Protein AF-0000000087752780 (afdb_homodimer)

pLDDT: mean 86.28, std 21.33, range [21.23, 98.94]

Structure (mmCIF, N/CA/C/O backbone):
data_AF-0000000087752780-model_v1
#
loop_
_entity.id
_entity.type
_entity.pdbx_description
1 polymer 'Pyridoxamine 5-phosphate oxidase, FMN-binding'
#
loop_
_atom_site.group_PDB
_atom_site.id
_atom_site.type_symbol
_atom_site.label_atom_id
_atom_site.label_alt_id
_atom_site.label_comp_id
_atom_site.label_asym_id
_atom_site.label_entity_id
_atom_site.label_seq_id
_atom_site.pdbx_PDB_ins_code
_atom_site.Cartn_x
_atom_site.Cartn_y
_atom_site.Cartn_z
_atom_site.occupancy
_atom_site.B_iso_or_equiv
_atom_site.auth_seq_id
_atom_site.auth_comp_id
_atom_site.auth_asym_id
_atom_site.auth_atom_id
_atom_site.pdbx_PDB_model_num
ATOM 1 N N . MET A 1 1 ? 4.273 61.031 -24.406 1 27.78 1 MET A N 1
ATOM 2 C CA . MET A 1 1 ? 3.961 60.5 -23.094 1 27.78 1 MET A CA 1
ATOM 3 C C . MET A 1 1 ? 3.252 59.156 -23.219 1 27.78 1 MET A C 1
ATOM 5 O O . MET A 1 1 ? 2.021 59.094 -23.25 1 27.78 1 MET A O 1
ATOM 9 N N . ARG A 1 2 ? 3.705 58.188 -24.047 1 32.62 2 ARG A N 1
ATOM 10 C CA . ARG A 1 2 ? 3.035 57 -24.531 1 32.62 2 ARG A CA 1
ATOM 11 C C . ARG A 1 2 ? 2.863 55.969 -23.406 1 32.62 2 ARG A C 1
ATOM 13 O O . ARG A 1 2 ? 3.848 55.531 -22.812 1 32.62 2 ARG A O 1
ATOM 20 N N . HIS A 1 3 ? 1.721 56.094 -22.656 1 29.19 3 HIS A N 1
ATOM 21 C CA . HIS A 1 3 ? 1.323 55.25 -21.531 1 29.19 3 HIS A CA 1
ATOM 22 C C . HIS A 1 3 ? 1.236 53.781 -21.938 1 29.19 3 HIS A C 1
ATOM 24 O O . HIS A 1 3 ? 0.486 53.438 -22.859 1 29.19 3 HIS A O 1
ATOM 30 N N . ARG A 1 4 ? 2.328 52.969 -21.922 1 30.45 4 ARG A N 1
ATOM 31 C CA . ARG A 1 4 ? 2.391 51.531 -22.156 1 30.45 4 ARG A CA 1
ATOM 32 C C . ARG A 1 4 ? 1.417 50.781 -21.25 1 30.45 4 ARG A C 1
ATOM 34 O O . ARG A 1 4 ? 1.438 50.969 -20.031 1 30.45 4 ARG A O 1
ATOM 41 N N . TYR A 1 5 ? 0.189 50.469 -21.766 1 27.52 5 TYR A N 1
ATOM 42 C CA . TYR A 1 5 ? -0.86 49.625 -21.188 1 27.52 5 TYR A CA 1
ATOM 43 C C . TYR A 1 5 ? -0.312 48.281 -20.766 1 27.52 5 TYR A C 1
ATOM 45 O O . TYR A 1 5 ? 0.236 47.531 -21.594 1 27.52 5 TYR A O 1
ATOM 53 N N . LEU A 1 6 ? 0.326 48.25 -19.609 1 27.25 6 LEU A N 1
ATOM 54 C CA . LEU A 1 6 ? 0.759 47 -19 1 27.25 6 LEU A CA 1
ATOM 55 C C . LEU A 1 6 ? -0.377 46 -18.969 1 27.25 6 LEU A C 1
ATOM 57 O O . LEU A 1 6 ? -1.416 46.219 -18.344 1 27.25 6 LEU A O 1
ATOM 61 N N . THR A 1 7 ? -0.606 45.312 -20.047 1 28.75 7 THR A N 1
ATOM 62 C CA . THR A 1 7 ? -1.57 44.219 -20.141 1 28.75 7 THR A CA 1
ATOM 63 C C . THR A 1 7 ? -1.356 43.219 -19.031 1 28.75 7 THR A C 1
ATOM 65 O O . THR A 1 7 ? -0.245 42.719 -18.828 1 28.75 7 THR A O 1
ATOM 68 N N . SER A 1 8 ? -1.941 43.469 -17.875 1 26.92 8 SER A N 1
ATOM 69 C CA . SER A 1 8 ? -2.031 42.594 -16.734 1 26.92 8 SER A CA 1
ATOM 70 C C . SER A 1 8 ? -2.395 41.156 -17.156 1 26.92 8 SER A C 1
ATOM 72 O O . SER A 1 8 ? -3.414 40.938 -17.812 1 26.92 8 SER A O 1
ATOM 74 N N . LEU A 1 9 ? -1.49 40.375 -17.625 1 28.59 9 LEU A N 1
ATOM 75 C CA . LEU A 1 9 ? -1.654 38.969 -17.859 1 28.59 9 LEU A CA 1
ATOM 76 C C . LEU A 1 9 ? -2.338 38.281 -16.672 1 28.59 9 LEU A C 1
ATOM 78 O O . LEU A 1 9 ? -1.77 38.219 -15.586 1 28.59 9 LEU A O 1
ATOM 82 N N . VAL A 1 10 ? -3.627 38.406 -16.547 1 27.12 10 VAL A N 1
ATOM 83 C CA . VAL A 1 10 ? -4.48 37.688 -15.609 1 27.12 10 VAL A CA 1
ATOM 84 C C . VAL A 1 10 ? -4.113 36.219 -15.594 1 27.12 10 VAL A C 1
ATOM 86 O O . VAL A 1 10 ? -4.078 35.562 -16.641 1 27.12 10 VAL A O 1
ATOM 89 N N . HIS A 1 11 ? -3.213 35.812 -14.781 1 24.88 11 HIS A N 1
ATOM 90 C CA . HIS A 1 11 ? -2.889 34.406 -14.484 1 24.88 11 HIS A CA 1
ATOM 91 C C . HIS A 1 11 ? -4.152 33.562 -14.289 1 24.88 11 HIS A C 1
ATOM 93 O O . HIS A 1 11 ? -5.031 33.938 -13.508 1 24.88 11 HIS A O 1
ATOM 99 N N . LYS A 1 12 ? -4.621 33.031 -15.336 1 27.05 12 LYS A N 1
ATOM 100 C CA . LYS A 1 12 ? -5.734 32.062 -15.336 1 27.05 12 LYS A CA 1
ATOM 101 C C . LYS A 1 12 ? -5.613 31.094 -14.18 1 27.05 12 LYS A C 1
ATOM 103 O O . LYS A 1 12 ? -4.648 30.328 -14.102 1 27.05 12 LYS A O 1
ATOM 108 N N . ARG A 1 13 ? -6.168 31.375 -13.086 1 27.94 13 ARG A N 1
ATOM 109 C CA . ARG A 1 13 ? -6.395 30.5 -11.938 1 27.94 13 ARG A CA 1
ATOM 110 C C . ARG A 1 13 ? -6.844 29.109 -12.391 1 27.94 13 ARG A C 1
ATOM 112 O O . ARG A 1 13 ? -7.742 28.984 -13.227 1 27.94 13 ARG A O 1
ATOM 119 N N . TRP A 1 14 ? -6.066 28.156 -12.383 1 25.67 14 TRP A N 1
ATOM 120 C CA . TRP A 1 14 ? -6.387 26.75 -12.594 1 25.67 14 TRP A CA 1
ATOM 121 C C . TRP A 1 14 ? -7.734 26.406 -11.961 1 25.67 14 TRP A C 1
ATOM 123 O O . TRP A 1 14 ? -7.867 26.391 -10.742 1 25.67 14 TRP A O 1
ATOM 133 N N . ILE A 1 15 ? -8.789 26.953 -12.422 1 28.22 15 ILE A N 1
ATOM 134 C CA . ILE A 1 15 ? -10.102 26.531 -11.945 1 28.22 15 ILE A CA 1
ATOM 135 C C . ILE A 1 15 ? -10.242 25.016 -12.078 1 28.22 15 ILE A C 1
ATOM 137 O O . ILE A 1 15 ? -10.039 24.453 -13.156 1 28.22 15 ILE A O 1
ATOM 141 N N . HIS A 1 16 ? -9.914 24.297 -11.062 1 29.86 16 HIS A N 1
ATOM 142 C CA . HIS A 1 16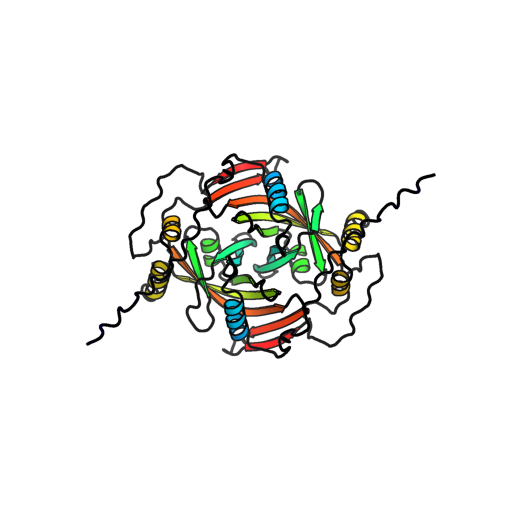 ? -10.344 22.906 -11.094 1 29.86 16 HIS A CA 1
ATOM 143 C C . HIS A 1 16 ? -11.688 22.75 -11.789 1 29.86 16 HIS A C 1
ATOM 145 O O . HIS A 1 16 ? -12.633 23.5 -11.492 1 29.86 16 HIS A O 1
ATOM 151 N N . PRO A 1 17 ? -11.703 22.469 -13 1 34.41 17 PRO A N 1
ATOM 152 C CA . PRO A 1 17 ? -13.039 22.344 -13.586 1 34.41 17 PRO A CA 1
ATOM 153 C C . PRO A 1 17 ? -14.055 21.719 -12.633 1 34.41 17 PRO A C 1
ATOM 155 O O . PRO A 1 17 ? -13.727 20.766 -11.922 1 34.41 17 PRO A O 1
ATOM 158 N N . MET A 1 18 ? -14.914 22.469 -12.062 1 32.22 18 MET A N 1
ATOM 159 C CA . MET A 1 18 ? -16.078 21.859 -11.422 1 32.22 18 MET A CA 1
ATOM 160 C C . MET A 1 18 ? -16.656 20.734 -12.281 1 32.22 18 MET A C 1
ATOM 162 O O . MET A 1 18 ? -16.812 20.906 -13.492 1 32.22 18 MET A O 1
ATOM 166 N N . PRO A 1 19 ? -16.516 19.422 -11.953 1 34.09 19 PRO A N 1
ATOM 167 C CA . PRO A 1 19 ? -17.188 18.484 -12.859 1 34.09 19 PRO A CA 1
ATOM 168 C C . PRO A 1 19 ? -18.516 19.031 -13.375 1 34.09 19 PRO A C 1
ATOM 170 O O . PRO A 1 19 ? -19.141 19.875 -12.719 1 34.09 19 PRO A O 1
ATOM 173 N N . SER A 1 20 ? -18.703 19.203 -14.555 1 35.28 20 SER A N 1
ATOM 174 C CA . SER A 1 20 ? -20.031 19.359 -15.141 1 35.28 20 SER A CA 1
ATOM 175 C C . SER A 1 20 ? -21.047 18.5 -14.406 1 35.28 20 SER A C 1
ATOM 177 O O . SER A 1 20 ? -20.703 17.484 -13.812 1 35.28 20 SER A O 1
ATOM 179 N N . SER A 1 21 ? -22.281 18.906 -14.023 1 36.75 21 SER A N 1
ATOM 180 C CA . SER A 1 21 ? -23.438 18.469 -13.25 1 36.75 21 SER A CA 1
ATOM 181 C C . SER A 1 21 ? -23.844 17.047 -13.609 1 36.75 21 SER A C 1
ATOM 183 O O . SER A 1 21 ? -24.844 16.531 -13.102 1 36.75 21 SER A O 1
ATOM 185 N N . SER A 1 22 ? -23.625 16.562 -14.828 1 37.94 22 SER A N 1
ATOM 186 C CA . SER A 1 22 ? -24.188 15.219 -14.883 1 37.94 22 SER A CA 1
ATOM 187 C C . SER A 1 22 ? -23.516 14.297 -13.867 1 37.94 22 SER A C 1
ATOM 189 O O . SER A 1 22 ? -22.562 13.586 -14.203 1 37.94 22 SER A O 1
ATOM 191 N N . SER A 1 23 ? -23.094 14.719 -12.68 1 40.94 23 SER A N 1
ATOM 192 C CA . SER A 1 23 ? -22.484 13.984 -11.578 1 40.94 23 SER A CA 1
ATOM 193 C C . SER A 1 23 ? -23.156 12.625 -11.383 1 40.94 23 SER A C 1
ATOM 195 O O . SER A 1 23 ? -24.344 12.555 -11.07 1 40.94 23 SER A O 1
ATOM 197 N N . THR A 1 24 ? -22.922 11.656 -12.227 1 45.41 24 THR A N 1
ATOM 198 C CA . THR A 1 24 ? -23.438 10.336 -11.867 1 45.41 24 THR A CA 1
ATOM 199 C C . THR A 1 24 ? -23.453 10.156 -10.352 1 45.41 24 THR A C 1
ATOM 201 O O . THR A 1 24 ? -22.406 10.234 -9.703 1 45.41 24 THR A O 1
ATOM 204 N N . TYR A 1 25 ? -24.422 10.734 -9.711 1 48.12 25 TYR A N 1
ATOM 205 C CA . TYR A 1 25 ? -24.734 10.57 -8.297 1 48.12 25 TYR A CA 1
ATOM 206 C C . TYR A 1 25 ? -24.484 9.133 -7.848 1 48.12 25 TYR A C 1
ATOM 208 O O . TYR A 1 25 ? -25.125 8.195 -8.328 1 48.12 25 TYR A O 1
ATOM 216 N N . VAL A 1 26 ? -23.219 8.852 -7.539 1 58.5 26 VAL A N 1
ATOM 217 C CA . VAL A 1 26 ? -23.016 7.547 -6.93 1 58.5 26 VAL A CA 1
ATOM 218 C C . VAL A 1 26 ? -23.859 7.418 -5.668 1 58.5 26 VAL A C 1
ATOM 220 O O . VAL A 1 26 ? -23.828 8.289 -4.797 1 58.5 26 VAL A O 1
ATOM 223 N N . SER A 1 27 ? -24.875 6.621 -5.723 1 67.25 27 SER A N 1
ATOM 224 C CA . SER A 1 27 ? -25.828 6.344 -4.66 1 67.25 27 SER A CA 1
ATOM 225 C C . SER A 1 27 ? -25.125 6.094 -3.33 1 67.25 27 SER A C 1
ATOM 227 O O . SER A 1 27 ? -24.016 5.566 -3.303 1 67.25 27 SER A O 1
ATOM 229 N N . ASP A 1 28 ? -25.609 6.73 -2.211 1 76.94 28 ASP A N 1
ATOM 230 C CA . ASP A 1 28 ? -25.141 6.484 -0.854 1 76.94 28 ASP A CA 1
ATOM 231 C C . ASP A 1 28 ? -25.734 5.203 -0.284 1 76.94 28 ASP A C 1
ATOM 233 O O . ASP A 1 28 ? -25.578 4.914 0.904 1 76.94 28 ASP A O 1
ATOM 237 N N . ALA A 1 29 ? -26.344 4.484 -1.202 1 88.5 29 ALA A N 1
ATOM 238 C CA . ALA A 1 29 ? -26.875 3.199 -0.753 1 88.5 29 ALA A CA 1
ATOM 239 C C . ALA A 1 29 ? -25.75 2.232 -0.407 1 88.5 29 ALA A C 1
ATOM 241 O O . ALA A 1 29 ? -24.719 2.197 -1.09 1 88.5 29 ALA A O 1
ATOM 242 N N . LEU A 1 30 ? -26.031 1.53 0.681 1 95.5 30 LEU A N 1
ATOM 243 C CA . LEU A 1 30 ? -25.062 0.5 1.028 1 95.5 30 LEU A CA 1
ATOM 244 C C . LEU A 1 30 ? -25.125 -0.668 0.052 1 95.5 30 LEU A C 1
ATOM 246 O O . LEU A 1 30 ? -26.219 -1.196 -0.211 1 95.5 30 LEU A O 1
ATOM 250 N N . VAL A 1 31 ? -24.047 -0.951 -0.538 1 96.25 31 VAL A N 1
ATOM 251 C CA . VAL A 1 31 ? -23.859 -2.047 -1.484 1 96.25 31 VAL A CA 1
ATOM 252 C C . VAL A 1 31 ? -22.781 -2.994 -0.981 1 96.25 31 VAL A C 1
ATOM 254 O O . VAL A 1 31 ? -21.734 -2.551 -0.495 1 96.25 31 VAL A O 1
ATOM 257 N N . PRO A 1 32 ? -23.109 -4.324 -1.058 1 96.62 32 PRO A N 1
ATOM 258 C CA . PRO A 1 32 ? -22.047 -5.246 -0.641 1 96.62 32 PRO A CA 1
ATOM 259 C C . PRO A 1 32 ? -20.719 -4.957 -1.323 1 96.62 32 PRO A C 1
ATOM 261 O O . PRO A 1 32 ? -20.688 -4.621 -2.51 1 96.62 32 PRO A O 1
ATOM 264 N N . TRP A 1 33 ? -19.656 -5.125 -0.548 1 97.62 33 TRP A N 1
ATOM 265 C CA . TRP A 1 33 ? -18.328 -4.719 -1.013 1 97.62 33 TRP A CA 1
ATOM 266 C C . TRP A 1 33 ? -17.984 -5.418 -2.322 1 97.62 33 TRP A C 1
ATOM 268 O O . TRP A 1 33 ? -17.375 -4.816 -3.207 1 97.62 33 TRP A O 1
ATOM 278 N N . ILE A 1 34 ? -18.359 -6.652 -2.457 1 97.38 34 ILE A N 1
ATOM 279 C CA . ILE A 1 34 ? -17.938 -7.441 -3.607 1 97.38 34 ILE A CA 1
ATOM 280 C C . ILE A 1 34 ? -18.609 -6.918 -4.871 1 97.38 34 ILE A C 1
ATOM 282 O O . ILE A 1 34 ? -17.984 -6.852 -5.934 1 97.38 34 ILE A O 1
ATOM 286 N N . ASP A 1 35 ? -19.828 -6.516 -4.781 1 97 35 ASP A N 1
ATOM 287 C CA . ASP A 1 35 ? -20.531 -5.922 -5.914 1 97 35 ASP A CA 1
ATOM 288 C C . ASP A 1 35 ? -19.922 -4.582 -6.301 1 97 35 ASP A C 1
ATOM 290 O O . ASP A 1 35 ? -19.719 -4.301 -7.484 1 97 35 ASP A O 1
ATOM 294 N N . ARG A 1 36 ? -19.641 -3.834 -5.312 1 97 36 ARG A N 1
ATOM 295 C CA . ARG A 1 36 ? -19.031 -2.535 -5.543 1 97 36 ARG A CA 1
ATOM 296 C C . ARG A 1 36 ? -17.641 -2.691 -6.176 1 97 36 ARG A C 1
ATOM 298 O O . ARG A 1 36 ? -17.297 -1.953 -7.098 1 97 36 ARG A O 1
ATOM 305 N N . LEU A 1 37 ? -16.875 -3.637 -5.699 1 97.81 37 LEU A N 1
ATOM 306 C CA . LEU A 1 37 ? -15.531 -3.855 -6.215 1 97.81 37 LEU A CA 1
ATOM 307 C C . LEU A 1 37 ? -15.57 -4.277 -7.68 1 97.81 37 LEU A C 1
ATOM 309 O O . LEU A 1 37 ? -14.781 -3.797 -8.492 1 97.81 37 LEU A O 1
ATOM 313 N N . HIS A 1 38 ? -16.5 -5.141 -7.988 1 97.56 38 HIS A N 1
ATOM 314 C CA . HIS A 1 38 ? -16.641 -5.543 -9.383 1 97.56 38 HIS A CA 1
ATOM 315 C C . HIS A 1 38 ? -16.922 -4.336 -10.273 1 97.56 38 HIS A C 1
ATOM 317 O O . HIS A 1 38 ? -16.297 -4.191 -11.336 1 97.56 38 HIS A O 1
ATOM 323 N N . ALA A 1 39 ? -17.797 -3.521 -9.852 1 97 39 ALA A N 1
ATOM 324 C CA . ALA A 1 39 ? -18.141 -2.324 -10.617 1 97 39 ALA A CA 1
ATOM 325 C C . ALA A 1 39 ? -16.953 -1.39 -10.734 1 97 39 ALA A C 1
ATOM 327 O O . ALA A 1 39 ? -16.703 -0.823 -11.805 1 97 39 ALA A O 1
ATOM 328 N N . SER A 1 40 ? -16.203 -1.215 -9.672 1 97.62 40 SER A N 1
ATOM 329 C CA . SER A 1 40 ? -15.047 -0.336 -9.656 1 97.62 40 SER A CA 1
ATOM 330 C C . SER A 1 40 ? -13.961 -0.841 -10.602 1 97.62 40 SER A C 1
ATOM 332 O O . SER A 1 40 ? -13.328 -0.053 -11.305 1 97.62 40 SER A O 1
ATOM 334 N N . ILE A 1 41 ? -13.734 -2.137 -10.531 1 97.69 41 ILE A N 1
ATOM 335 C CA . ILE A 1 41 ? -12.742 -2.736 -11.422 1 97.69 41 ILE A CA 1
ATOM 336 C C . ILE A 1 41 ? -13.125 -2.484 -12.875 1 97.69 41 ILE A C 1
ATOM 338 O O . ILE A 1 41 ? -12.289 -2.08 -13.688 1 97.69 41 ILE A O 1
ATOM 342 N N . ALA A 1 42 ? -14.375 -2.666 -13.172 1 97.62 42 ALA A N 1
ATOM 343 C CA . ALA A 1 42 ? -14.859 -2.439 -14.531 1 97.62 42 ALA A CA 1
ATOM 344 C C . ALA A 1 42 ? -14.656 -0.989 -14.953 1 97.62 42 ALA A C 1
ATOM 346 O O . ALA A 1 42 ? -14.234 -0.72 -16.078 1 97.62 42 ALA A O 1
ATOM 347 N N . ALA A 1 43 ? -14.875 -0.117 -14.086 1 97.12 43 ALA A N 1
ATOM 348 C CA . ALA A 1 43 ? -14.766 1.31 -14.383 1 97.12 43 ALA A CA 1
ATOM 349 C C . ALA A 1 43 ? -13.312 1.715 -14.609 1 97.12 43 ALA A C 1
ATOM 351 O O . ALA A 1 43 ? -13.039 2.744 -15.234 1 97.12 43 ALA A O 1
ATOM 352 N N . ASN A 1 44 ? -12.398 0.942 -14.102 1 97.44 44 ASN A N 1
ATOM 353 C CA . ASN A 1 44 ? -10.984 1.294 -14.188 1 97.44 44 ASN A CA 1
ATOM 354 C C . ASN A 1 44 ? -10.242 0.424 -15.195 1 97.44 44 ASN A C 1
ATOM 356 O O . ASN A 1 44 ? -9.016 0.378 -15.203 1 97.44 44 ASN A O 1
ATOM 360 N N . ARG A 1 45 ? -10.938 -0.22 -16.016 1 94.94 45 ARG A N 1
ATOM 361 C CA . ARG A 1 45 ? -10.359 -1.215 -16.922 1 94.94 45 ARG A CA 1
ATOM 362 C C . ARG A 1 45 ? -9.344 -0.578 -17.859 1 94.94 45 ARG A C 1
ATOM 364 O O . ARG A 1 45 ? -8.406 -1.242 -18.312 1 94.94 45 ARG A O 1
ATOM 371 N N . GLN A 1 46 ? -9.461 0.703 -18.156 1 94.38 46 GLN A N 1
ATOM 372 C CA . GLN A 1 46 ? -8.578 1.374 -19.094 1 94.38 46 GLN A CA 1
ATOM 373 C C . GLN A 1 46 ? -7.426 2.072 -18.375 1 94.38 46 GLN A C 1
ATOM 375 O O . GLN A 1 46 ? -6.555 2.668 -19.016 1 94.38 46 GLN A O 1
ATOM 380 N N . VAL A 1 47 ? -7.453 2.023 -17.109 1 93.19 47 VAL A N 1
ATOM 381 C CA . VAL A 1 47 ? -6.406 2.674 -16.328 1 93.19 47 VAL A CA 1
ATOM 382 C C . VAL A 1 47 ? -5.211 1.735 -16.188 1 93.19 47 VAL A C 1
ATOM 384 O O . VAL A 1 47 ? -5.34 0.639 -15.633 1 93.19 47 VAL A O 1
ATOM 387 N N . GLN A 1 48 ? -4.051 2.188 -16.641 1 91.25 48 GLN A N 1
ATOM 388 C CA . GLN A 1 48 ? -2.842 1.387 -16.5 1 91.25 48 GLN A CA 1
ATOM 389 C C . GLN A 1 48 ? -2.477 1.198 -15.031 1 91.25 48 GLN A C 1
ATOM 391 O O . GLN A 1 48 ? -2.4 2.168 -14.273 1 91.25 48 GLN A O 1
ATOM 396 N N . GLY A 1 49 ? -2.328 -0.005 -14.633 1 92.81 49 GLY A N 1
ATOM 397 C CA . GLY A 1 49 ? -1.902 -0.298 -13.273 1 92.81 49 GLY A CA 1
ATOM 398 C C . GLY A 1 49 ? -3.053 -0.361 -12.289 1 92.81 49 GLY A C 1
ATOM 399 O O . GLY A 1 49 ? -2.838 -0.4 -11.078 1 92.81 49 GLY A O 1
ATOM 400 N N . ALA A 1 50 ? -4.266 -0.378 -12.797 1 95.75 50 ALA A N 1
ATOM 401 C CA . ALA A 1 50 ? -5.434 -0.4 -11.922 1 95.75 50 ALA A CA 1
ATOM 402 C C . ALA A 1 50 ? -5.535 -1.728 -11.18 1 95.75 50 ALA A C 1
ATOM 404 O O . ALA A 1 50 ? -6.281 -1.844 -10.203 1 95.75 50 ALA A O 1
ATOM 405 N N . ASN A 1 51 ? -4.836 -2.723 -11.625 1 97 51 ASN A N 1
ATOM 406 C CA . ASN A 1 51 ? -4.871 -4.023 -10.961 1 97 51 ASN A CA 1
ATOM 407 C C . ASN A 1 51 ? -3.736 -4.168 -9.953 1 97 51 ASN A C 1
ATOM 409 O O . ASN A 1 51 ? -3.527 -5.25 -9.398 1 97 51 ASN A O 1
ATOM 413 N N . PHE A 1 52 ? -2.998 -3.09 -9.68 1 97.38 52 PHE A N 1
ATOM 414 C CA . PHE A 1 52 ? -1.978 -3.072 -8.633 1 97.38 52 PHE A CA 1
ATOM 415 C C . PHE A 1 52 ? -2.605 -2.824 -7.266 1 97.38 52 PHE A C 1
ATOM 417 O O . PHE A 1 52 ? -3.412 -1.905 -7.105 1 97.38 52 PHE A O 1
ATOM 424 N N . LEU A 1 53 ? -2.299 -3.656 -6.367 1 98.06 53 LEU A N 1
ATOM 425 C CA . LEU A 1 53 ? -2.693 -3.449 -4.977 1 98.06 53 LEU A CA 1
ATOM 426 C C . LEU A 1 53 ? -1.5 -3.613 -4.043 1 98.06 53 LEU A C 1
ATOM 428 O O . LEU A 1 53 ? -0.465 -4.156 -4.438 1 98.06 53 LEU A O 1
ATOM 432 N N . GLN A 1 54 ? -1.557 -3.074 -2.881 1 98.88 54 GLN A N 1
ATOM 433 C CA . GLN A 1 54 ? -0.45 -3.129 -1.931 1 98.88 54 GLN A CA 1
ATOM 434 C C . GLN A 1 54 ? -0.773 -4.055 -0.762 1 98.88 54 GLN A C 1
ATOM 436 O O . GLN A 1 54 ? -1.766 -3.854 -0.059 1 98.88 54 GLN A O 1
ATOM 441 N N . LEU A 1 55 ? 0.059 -5.008 -0.542 1 98.94 55 LEU A N 1
ATOM 442 C CA . LEU A 1 55 ? -0.131 -6.07 0.442 1 98.94 55 LEU A CA 1
ATOM 443 C C . LEU A 1 55 ? 0.768 -5.852 1.655 1 98.94 55 LEU A C 1
ATOM 445 O O . LEU A 1 55 ? 1.989 -5.754 1.519 1 98.94 55 LEU A O 1
ATOM 449 N N . ALA A 1 56 ? 0.142 -5.816 2.801 1 98.94 56 ALA A N 1
ATOM 450 C CA . ALA A 1 56 ? 0.885 -5.73 4.055 1 98.94 56 ALA A CA 1
ATOM 451 C C . ALA A 1 56 ? 0.986 -7.098 4.727 1 98.94 56 ALA A C 1
ATOM 453 O O . ALA A 1 56 ? -0.004 -7.828 4.812 1 98.94 56 ALA A O 1
ATOM 454 N N . THR A 1 57 ? 2.146 -7.469 5.141 1 98.88 57 THR A N 1
ATOM 455 C CA . THR A 1 57 ? 2.455 -8.656 5.926 1 98.88 57 THR A CA 1
ATOM 456 C C . THR A 1 57 ? 3.289 -8.289 7.152 1 98.88 57 THR A C 1
ATOM 458 O O . THR A 1 57 ? 3.658 -7.133 7.336 1 98.88 57 THR A O 1
ATOM 461 N N . VAL A 1 58 ? 3.49 -9.242 8.008 1 98.69 58 VAL A N 1
ATOM 462 C CA . VAL A 1 58 ? 4.34 -9.047 9.18 1 98.69 58 VAL A CA 1
ATOM 463 C C . VAL A 1 58 ? 5.395 -10.156 9.234 1 98.69 58 VAL A C 1
ATOM 465 O O . VAL A 1 58 ? 5.109 -11.312 8.906 1 98.69 58 VAL A O 1
ATOM 468 N N . ASP A 1 59 ? 6.602 -9.758 9.609 1 98.25 59 ASP A N 1
ATOM 469 C CA . ASP A 1 59 ? 7.652 -10.766 9.688 1 98.25 59 ASP A CA 1
ATOM 470 C C . ASP A 1 59 ? 7.734 -11.367 11.086 1 98.25 59 ASP A C 1
ATOM 472 O O . ASP A 1 59 ? 6.891 -11.086 11.938 1 98.25 59 ASP A O 1
ATOM 476 N N . SER A 1 60 ? 8.734 -12.219 11.305 1 97.06 60 SER A N 1
ATOM 477 C CA . SER A 1 60 ? 8.859 -12.961 12.555 1 97.06 60 SER A CA 1
ATOM 478 C C . SER A 1 60 ? 9.211 -12.039 13.719 1 97.06 60 SER A C 1
ATOM 480 O O . SER A 1 60 ? 9.102 -12.43 14.883 1 97.06 60 SER A O 1
ATOM 482 N N . GLN A 1 61 ? 9.648 -10.852 13.484 1 96.62 61 GLN A N 1
ATOM 483 C CA . GLN A 1 61 ? 9.984 -9.875 14.516 1 96.62 61 GLN A CA 1
ATOM 484 C C . GLN A 1 61 ? 8.852 -8.875 14.719 1 96.62 61 GLN A C 1
ATOM 486 O O . GLN A 1 61 ? 9.062 -7.805 15.297 1 96.62 61 GLN A O 1
ATOM 491 N N . ASN A 1 62 ? 7.719 -9.109 14.055 1 96.06 62 ASN A N 1
ATOM 492 C CA . ASN A 1 62 ? 6.516 -8.281 14.156 1 96.06 62 ASN A CA 1
ATOM 493 C C . ASN A 1 62 ? 6.695 -6.945 13.445 1 96.06 62 ASN A C 1
ATOM 495 O O . ASN A 1 62 ? 6.102 -5.941 13.844 1 96.06 62 ASN A O 1
ATOM 499 N N . LYS A 1 63 ? 7.613 -6.953 12.484 1 97.88 63 LYS A N 1
ATOM 500 C CA . LYS A 1 63 ? 7.773 -5.766 11.648 1 97.88 63 LYS A CA 1
ATOM 501 C C . LYS A 1 63 ? 6.852 -5.82 10.438 1 97.88 63 LYS A C 1
ATOM 503 O O . LYS A 1 63 ? 6.793 -6.836 9.742 1 97.88 63 LYS A O 1
ATOM 508 N N . PRO A 1 64 ? 6.129 -4.723 10.234 1 98.75 64 PRO A N 1
ATOM 509 C CA . PRO A 1 64 ? 5.246 -4.699 9.062 1 98.75 64 PRO A CA 1
ATOM 510 C C . PRO A 1 64 ? 6.004 -4.457 7.762 1 98.75 64 PRO A C 1
ATOM 512 O O . PRO A 1 64 ? 6.98 -3.703 7.742 1 98.75 64 PRO A O 1
ATOM 515 N N . HIS A 1 65 ? 5.621 -5.105 6.742 1 98.88 65 HIS A N 1
ATOM 516 C CA . HIS A 1 65 ? 6.117 -4.926 5.383 1 98.88 65 HIS A CA 1
ATOM 517 C C . HIS A 1 65 ? 4.973 -4.668 4.41 1 98.88 65 HIS A C 1
ATOM 519 O O . HIS A 1 65 ? 3.836 -5.066 4.66 1 98.88 65 HIS A O 1
ATOM 525 N N . VAL A 1 66 ? 5.238 -3.996 3.346 1 98.94 66 VAL A N 1
ATOM 526 C CA . VAL A 1 66 ? 4.211 -3.732 2.346 1 98.94 66 VAL A CA 1
ATOM 527 C C . VAL A 1 66 ? 4.844 -3.666 0.957 1 98.94 66 VAL A C 1
ATOM 529 O O . VAL A 1 66 ? 5.949 -3.145 0.796 1 98.94 66 VAL A O 1
ATOM 532 N N . ARG A 1 67 ? 4.18 -4.164 -0.022 1 98.69 67 ARG A N 1
ATOM 533 C CA . ARG A 1 67 ? 4.637 -4.117 -1.407 1 98.69 67 ARG A CA 1
ATOM 534 C C . ARG A 1 67 ? 3.471 -4.273 -2.375 1 98.69 67 ARG A C 1
ATOM 536 O O . ARG A 1 67 ? 2.408 -4.777 -2 1 98.69 67 ARG A O 1
ATOM 543 N N . THR A 1 68 ? 3.76 -3.83 -3.568 1 98.38 68 THR A N 1
ATOM 544 C CA . THR A 1 68 ? 2.766 -3.955 -4.629 1 98.38 68 THR A CA 1
ATOM 545 C C . THR A 1 68 ? 2.658 -5.402 -5.098 1 98.38 68 THR A C 1
ATOM 547 O O . THR A 1 68 ? 3.67 -6.094 -5.242 1 98.38 68 THR A O 1
ATOM 550 N N . VAL A 1 69 ? 1.451 -5.828 -5.242 1 98.44 69 VAL A N 1
ATOM 551 C CA . VAL A 1 69 ? 1.13 -7.102 -5.875 1 98.44 69 VAL A CA 1
ATOM 552 C C . VAL A 1 69 ? 0.098 -6.887 -6.98 1 98.44 69 VAL A C 1
ATOM 554 O O . VAL A 1 69 ? -0.44 -5.785 -7.129 1 98.44 69 VAL A O 1
ATOM 557 N N . VAL A 1 70 ? -0.11 -7.941 -7.781 1 97.12 70 VAL A N 1
ATOM 558 C CA . VAL A 1 70 ? -0.966 -7.777 -8.953 1 97.12 70 VAL A CA 1
ATOM 559 C C . VAL A 1 70 ? -2.203 -8.656 -8.812 1 97.12 70 VAL A C 1
ATOM 561 O O . VAL A 1 70 ? -2.09 -9.867 -8.57 1 97.12 70 VAL A O 1
ATOM 564 N N . PHE A 1 71 ? -3.369 -8.023 -8.922 1 98.12 71 PHE A N 1
ATOM 565 C CA . PHE A 1 71 ? -4.633 -8.75 -8.961 1 98.12 71 PHE A CA 1
ATOM 566 C C . PHE A 1 71 ? -4.773 -9.523 -10.266 1 98.12 71 PHE A C 1
ATOM 568 O O . PHE A 1 71 ? -4.691 -8.945 -11.352 1 98.12 71 PHE A O 1
ATOM 575 N N . ARG A 1 72 ? -5.082 -10.805 -10.125 1 97.12 72 ARG A N 1
ATOM 576 C CA . ARG A 1 72 ? -5.133 -11.664 -11.297 1 97.12 72 ARG A CA 1
ATOM 577 C C . ARG A 1 72 ? -6.508 -12.305 -11.453 1 97.12 72 ARG A C 1
ATOM 579 O O . ARG A 1 72 ? -6.648 -13.344 -12.102 1 97.12 72 ARG A O 1
ATOM 586 N N . GLY A 1 73 ? -7.445 -11.797 -10.766 1 96.25 73 GLY A N 1
ATOM 587 C CA . GLY A 1 73 ? -8.805 -12.305 -10.859 1 96.25 73 GLY A CA 1
ATOM 588 C C . GLY A 1 73 ? -9.328 -12.859 -9.547 1 96.25 73 GLY A C 1
ATOM 589 O O . GLY A 1 73 ? -8.672 -12.727 -8.508 1 96.25 73 GLY A O 1
ATOM 590 N N . PHE A 1 74 ? -10.523 -13.445 -9.664 1 96.88 74 PHE A N 1
ATOM 591 C CA . PHE A 1 74 ? -11.18 -14.039 -8.5 1 96.88 74 PHE A CA 1
ATOM 592 C C . PHE A 1 74 ? -11.141 -15.562 -8.57 1 96.88 74 PHE A C 1
ATOM 594 O O . PHE A 1 74 ? -11.266 -16.141 -9.656 1 96.88 74 PHE A O 1
ATOM 601 N N . HIS A 1 75 ? -10.773 -16.406 -7.621 1 92.44 75 HIS A N 1
ATOM 602 C CA . HIS A 1 75 ? -10.875 -17.859 -7.527 1 92.44 75 HIS A CA 1
ATOM 603 C C . HIS A 1 75 ? -12.297 -18.297 -7.191 1 92.44 75 HIS A C 1
ATOM 605 O O . HIS A 1 75 ? -12.836 -19.203 -7.824 1 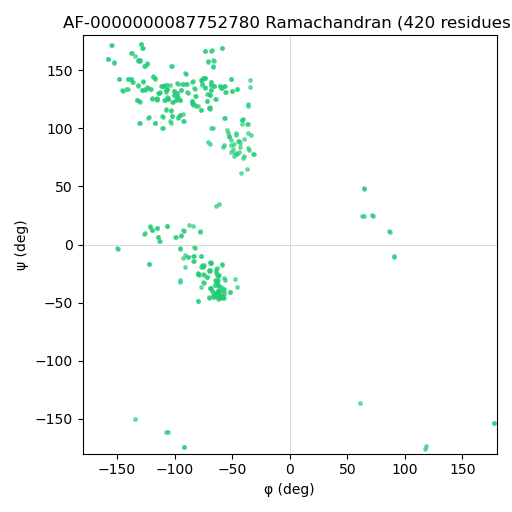92.44 75 HIS A O 1
ATOM 611 N N . ASN A 1 76 ? -13.203 -17.828 -6.457 1 88.31 76 ASN A N 1
ATOM 612 C CA . ASN A 1 76 ? -14.609 -17.984 -6.102 1 88.31 76 ASN A CA 1
ATOM 613 C C . ASN A 1 76 ? -15.336 -16.641 -6.047 1 88.31 76 ASN A C 1
ATOM 615 O O . ASN A 1 76 ? -15.016 -15.734 -6.816 1 88.31 76 ASN A O 1
ATOM 619 N N . SER A 1 77 ? -16.25 -16.594 -5.273 1 85.5 77 SER A N 1
ATOM 620 C CA . SER A 1 77 ? -17.094 -15.391 -5.27 1 85.5 77 SER A CA 1
ATOM 621 C C . SER A 1 77 ? -16.375 -14.219 -4.617 1 85.5 77 SER A C 1
ATOM 623 O O . SER A 1 77 ? -16.656 -13.062 -4.93 1 85.5 77 SER A O 1
ATOM 625 N N . SER A 1 78 ? -15.297 -14.547 -3.836 1 91.12 78 SER A N 1
ATOM 626 C CA . SER A 1 78 ? -14.859 -13.375 -3.084 1 91.12 78 SER A CA 1
ATOM 627 C C . SER A 1 78 ? -13.359 -13.43 -2.816 1 91.12 78 SER A C 1
ATOM 629 O O . SER A 1 78 ? -12.781 -12.469 -2.303 1 91.12 78 SER A O 1
ATOM 631 N N . SER A 1 79 ? -12.672 -14.5 -3.209 1 96.56 79 SER A N 1
ATOM 632 C CA . SER A 1 79 ? -11.234 -14.586 -2.98 1 96.56 79 SER A CA 1
ATOM 633 C C . SER A 1 79 ? -10.453 -14 -4.152 1 96.56 79 SER A C 1
ATOM 635 O O . SER A 1 79 ? -10.789 -14.234 -5.312 1 96.56 79 SER A O 1
ATOM 637 N N . LEU A 1 80 ? -9.453 -13.281 -3.85 1 98.31 80 LEU A N 1
ATOM 638 C CA . LEU A 1 80 ? -8.633 -12.648 -4.879 1 98.31 80 LEU A CA 1
ATOM 639 C C . LEU A 1 80 ? -7.387 -13.477 -5.164 1 98.31 80 LEU A C 1
ATOM 641 O O . LEU A 1 80 ? -6.734 -13.961 -4.238 1 98.31 80 LEU A O 1
ATOM 645 N N . ILE A 1 81 ? -7.012 -13.602 -6.453 1 98.38 81 ILE A N 1
ATOM 646 C CA . ILE A 1 81 ? -5.824 -14.336 -6.871 1 98.38 81 ILE A CA 1
ATOM 647 C C . ILE A 1 81 ? -4.668 -13.367 -7.102 1 98.38 81 ILE A C 1
ATOM 649 O O . ILE A 1 81 ? -4.809 -12.391 -7.844 1 98.38 81 ILE A O 1
ATOM 653 N N . ILE A 1 82 ? -3.578 -13.672 -6.457 1 98.56 82 ILE A N 1
ATOM 654 C CA . ILE A 1 82 ? -2.311 -12.961 -6.621 1 98.56 82 ILE A CA 1
ATOM 655 C C . ILE A 1 82 ? -1.208 -13.961 -6.969 1 98.56 82 ILE A C 1
ATOM 657 O O . ILE A 1 82 ? -1.12 -15.031 -6.371 1 98.56 82 ILE A O 1
ATOM 661 N N . THR A 1 83 ? -0.398 -13.672 -7.953 1 97.94 83 THR A N 1
ATOM 662 C CA . THR A 1 83 ? 0.756 -14.508 -8.25 1 97.94 83 THR A CA 1
ATOM 663 C C . THR A 1 83 ? 1.988 -14.023 -7.492 1 97.94 83 THR A C 1
ATOM 665 O O . THR A 1 83 ? 2.148 -12.828 -7.258 1 97.94 83 THR A O 1
ATOM 668 N N . ALA A 1 84 ? 2.814 -14.93 -7.133 1 98 84 ALA A N 1
ATOM 669 C CA . ALA A 1 84 ? 4.016 -14.578 -6.379 1 98 84 ALA A CA 1
ATOM 670 C C . ALA A 1 84 ? 5.133 -15.586 -6.617 1 98 84 ALA A C 1
ATOM 672 O O . ALA A 1 84 ? 4.879 -16.703 -7.07 1 98 84 ALA A O 1
ATOM 673 N N . ASP A 1 85 ? 6.371 -15.156 -6.414 1 97.62 85 ASP A N 1
ATOM 674 C CA . ASP A 1 85 ? 7.527 -16.031 -6.309 1 97.62 85 ASP A CA 1
ATOM 675 C C . ASP A 1 85 ? 7.621 -16.656 -4.914 1 97.62 85 ASP A C 1
ATOM 677 O O . ASP A 1 85 ? 7.742 -15.938 -3.918 1 97.62 85 ASP A O 1
ATOM 681 N N . GLY A 1 86 ? 7.562 -17.922 -4.875 1 98.19 86 GLY A N 1
ATOM 682 C CA . GLY A 1 86 ? 7.543 -18.656 -3.619 1 98.19 86 GLY A CA 1
ATOM 683 C C . GLY A 1 86 ? 8.766 -18.391 -2.76 1 98.19 86 GLY A C 1
ATOM 684 O O . GLY A 1 86 ? 8.758 -18.656 -1.557 1 98.19 86 GLY A O 1
ATOM 685 N N . ARG A 1 87 ? 9.82 -17.875 -3.318 1 97.06 87 ARG A N 1
ATOM 686 C CA . ARG A 1 87 ? 11.07 -17.625 -2.611 1 97.06 87 ARG A CA 1
ATOM 687 C C . ARG A 1 87 ? 11.07 -16.25 -1.963 1 97.06 87 ARG A C 1
ATOM 689 O O . ARG A 1 87 ? 11.953 -15.93 -1.163 1 97.06 87 ARG A O 1
ATOM 696 N N . SER A 1 88 ? 10.086 -15.406 -2.285 1 97.44 88 SER A N 1
ATOM 697 C CA . SER A 1 88 ? 10.039 -14.031 -1.795 1 97.44 88 SER A CA 1
ATOM 698 C C . SER A 1 88 ? 9.711 -13.984 -0.306 1 97.44 88 SER A C 1
ATOM 700 O O . SER A 1 88 ? 9.086 -14.906 0.226 1 97.44 88 SER A O 1
ATOM 702 N N . SER A 1 89 ? 10.062 -12.938 0.354 1 97.56 89 SER A N 1
ATOM 703 C CA . SER A 1 89 ? 9.883 -12.773 1.792 1 97.56 89 SER A CA 1
ATOM 704 C C . SER A 1 89 ? 8.398 -12.773 2.164 1 97.56 89 SER A C 1
ATOM 706 O O . SER A 1 89 ? 8.031 -13.227 3.25 1 97.56 89 SER A O 1
ATOM 708 N N . LYS A 1 90 ? 7.559 -12.25 1.221 1 98.38 90 LYS A N 1
ATOM 709 C CA . LYS A 1 90 ? 6.137 -12.203 1.551 1 98.38 90 LYS A CA 1
ATOM 710 C C . LYS A 1 90 ? 5.574 -13.609 1.766 1 98.38 90 LYS A C 1
ATOM 712 O O . LYS A 1 90 ? 4.719 -13.812 2.627 1 98.38 90 LYS A O 1
ATOM 717 N N . VAL A 1 91 ? 6.051 -14.562 1.04 1 98.5 91 VAL A N 1
ATOM 718 C CA . VAL A 1 91 ? 5.531 -15.922 1.15 1 98.5 91 VAL A CA 1
ATOM 719 C C . VAL A 1 91 ? 5.949 -16.531 2.486 1 98.5 91 VAL A C 1
ATOM 721 O O . VAL A 1 91 ? 5.129 -17.125 3.191 1 98.5 91 VAL A O 1
ATOM 724 N N . SER A 1 92 ? 7.215 -16.391 2.873 1 98.06 92 SER A N 1
ATOM 725 C CA . SER A 1 92 ? 7.656 -16.891 4.168 1 98.06 92 SER A CA 1
ATOM 726 C C . SER A 1 92 ? 6.934 -16.188 5.312 1 98.06 92 SER A C 1
ATOM 728 O O . SER A 1 92 ? 6.586 -16.828 6.312 1 98.06 92 SER A O 1
ATOM 730 N N . GLN A 1 93 ? 6.719 -14.922 5.191 1 98.62 93 GLN A N 1
ATOM 731 C CA . GLN A 1 93 ? 5.984 -14.164 6.203 1 98.62 93 GLN A CA 1
ATOM 732 C C . GLN A 1 93 ? 4.551 -14.68 6.336 1 98.62 93 GLN A C 1
ATOM 734 O O . GLN A 1 93 ? 4.059 -14.883 7.449 1 98.62 93 GLN A O 1
ATOM 739 N N . LEU A 1 94 ? 3.926 -14.945 5.191 1 98.62 94 LEU A N 1
ATOM 740 C CA . LEU A 1 94 ? 2.535 -15.383 5.164 1 98.62 94 LEU A CA 1
ATOM 741 C C . LEU A 1 94 ? 2.406 -16.812 5.68 1 98.62 94 LEU A C 1
ATOM 743 O O . LEU A 1 94 ? 1.353 -17.203 6.191 1 98.62 94 LEU A O 1
ATOM 747 N N . GLN A 1 95 ? 3.445 -17.609 5.531 1 97.94 95 GLN A N 1
ATOM 748 C CA . GLN A 1 95 ? 3.459 -18.938 6.109 1 97.94 95 GLN A CA 1
ATOM 749 C C . GLN A 1 95 ? 3.438 -18.875 7.637 1 97.94 95 GLN A C 1
ATOM 751 O O . GLN A 1 95 ? 2.832 -19.734 8.289 1 97.94 95 GLN A O 1
ATOM 756 N N . LEU A 1 96 ? 4.066 -17.891 8.18 1 96.94 96 LEU A N 1
ATOM 757 C CA . LEU A 1 96 ? 4.117 -17.703 9.625 1 96.94 96 LEU A CA 1
ATOM 758 C C . LEU A 1 96 ? 2.83 -17.062 10.141 1 96.94 96 LEU A C 1
ATOM 760 O O . LEU A 1 96 ? 2.266 -17.5 11.141 1 96.94 96 LEU A O 1
ATOM 764 N N . THR A 1 97 ? 2.41 -15.992 9.484 1 97.5 97 THR A N 1
ATOM 765 C CA . THR A 1 97 ? 1.194 -15.258 9.812 1 97.5 97 THR A CA 1
ATOM 766 C C . THR A 1 97 ? 0.339 -15.031 8.57 1 97.5 97 THR A C 1
ATOM 768 O O . THR A 1 97 ? 0.601 -14.117 7.789 1 97.5 97 THR A O 1
ATOM 771 N N . PRO A 1 98 ? -0.737 -15.789 8.461 1 98.44 98 PRO A N 1
ATOM 772 C CA . PRO A 1 98 ? -1.536 -15.672 7.238 1 98.44 98 PRO A CA 1
ATOM 773 C C . PRO A 1 98 ? -2.387 -14.406 7.203 1 98.44 98 PRO A C 1
ATOM 775 O O . PRO A 1 98 ? -2.941 -14.055 6.16 1 98.44 98 PRO A O 1
ATOM 778 N N . SER A 1 99 ? -2.613 -13.789 8.391 1 98.44 99 SER A N 1
ATOM 779 C CA . SER A 1 99 ? -3.359 -12.539 8.438 1 98.44 99 SER A CA 1
ATOM 780 C C . SER A 1 99 ? -2.66 -11.453 7.637 1 98.44 99 SER A C 1
ATOM 782 O O . SER A 1 99 ? -1.438 -11.305 7.707 1 98.44 99 SER A O 1
ATOM 784 N N . CYS A 1 100 ? -3.416 -10.727 6.883 1 98.81 100 CYS A N 1
ATOM 785 C CA . CYS A 1 100 ? -2.879 -9.664 6.039 1 98.81 100 CYS A CA 1
ATOM 786 C C . CYS A 1 100 ? -3.938 -8.602 5.754 1 98.81 100 CYS A C 1
ATOM 788 O O . CYS A 1 100 ? -5.09 -8.742 6.172 1 98.81 100 CYS A O 1
ATOM 790 N N . GLU A 1 101 ? -3.559 -7.566 5.184 1 98.94 101 GLU A N 1
ATOM 791 C CA . GLU A 1 101 ? -4.441 -6.551 4.617 1 98.94 101 GLU A CA 1
ATOM 792 C C . GLU A 1 101 ? -3.896 -6.027 3.293 1 98.94 101 GLU A C 1
ATOM 794 O O . GLU A 1 101 ? -2.682 -5.891 3.123 1 98.94 101 GLU A O 1
ATOM 799 N N . VAL A 1 102 ? -4.789 -5.77 2.355 1 98.88 102 VAL A N 1
ATOM 800 C CA . VAL A 1 102 ? -4.414 -5.09 1.118 1 98.88 102 VAL A CA 1
ATOM 801 C C . VAL A 1 102 ? -5.172 -3.771 1.002 1 98.88 102 VAL A C 1
ATOM 803 O O . VAL A 1 102 ? -6.305 -3.654 1.474 1 98.88 102 VAL A O 1
ATOM 806 N N . VAL A 1 103 ? -4.516 -2.814 0.46 1 98.94 103 VAL A N 1
ATOM 807 C CA . VAL A 1 103 ? -5.195 -1.591 0.049 1 98.94 103 VAL A CA 1
ATOM 808 C C . VAL A 1 103 ? -5.172 -1.473 -1.474 1 98.94 103 VAL A C 1
ATOM 810 O O . VAL A 1 103 ? -4.148 -1.744 -2.105 1 98.94 103 VAL A O 1
ATOM 813 N N . TRP A 1 104 ? -6.305 -1.208 -2.027 1 98.81 104 TRP A N 1
ATOM 814 C CA . TRP A 1 104 ? -6.523 -1.106 -3.467 1 98.81 104 TRP A CA 1
ATOM 815 C C . TRP A 1 104 ? -7.102 0.254 -3.836 1 98.81 104 TRP A C 1
ATOM 817 O O . TRP A 1 104 ? -8.242 0.563 -3.49 1 98.81 104 TRP A O 1
ATOM 827 N N . TRP A 1 105 ? -6.277 1.067 -4.484 1 97.69 105 TRP A N 1
ATOM 828 C CA . TRP A 1 105 ? -6.707 2.383 -4.949 1 97.69 105 TRP A CA 1
ATOM 829 C C . TRP A 1 105 ? -7.164 2.324 -6.402 1 97.69 105 TRP A C 1
ATOM 831 O O . TRP A 1 105 ? -6.414 1.875 -7.277 1 97.69 105 TRP A O 1
ATOM 841 N N . LEU A 1 106 ? -8.359 2.748 -6.664 1 97.12 106 LEU A N 1
ATOM 842 C CA . LEU A 1 106 ? -8.953 2.828 -7.996 1 97.12 106 LEU A CA 1
ATOM 843 C C . LEU A 1 106 ? -9.281 4.27 -8.359 1 97.12 106 LEU A C 1
ATOM 845 O O . LEU A 1 106 ? -10.289 4.816 -7.902 1 97.12 106 LEU A O 1
ATOM 849 N N . PRO A 1 107 ? -8.492 4.887 -9.219 1 94.44 107 PRO A N 1
ATOM 850 C CA . PRO A 1 107 ? -8.469 6.344 -9.328 1 94.44 107 PRO A CA 1
ATOM 851 C C . PRO A 1 107 ? -9.633 6.898 -10.141 1 94.44 107 PRO A C 1
ATOM 853 O O . PRO A 1 107 ? -9.969 8.078 -10.023 1 94.44 107 PRO A O 1
ATOM 856 N N . GLN A 1 108 ? -10.234 6.137 -11.062 1 93.12 108 GLN A N 1
ATOM 857 C CA . GLN A 1 108 ? -11.25 6.676 -11.961 1 93.12 108 GLN A CA 1
ATOM 858 C C . GLN A 1 108 ? -12.344 7.402 -11.188 1 93.12 108 GLN A C 1
ATOM 860 O O . GLN A 1 108 ? -12.781 8.484 -11.578 1 93.12 108 GLN A O 1
ATOM 865 N N . ASN A 1 109 ? -12.734 6.82 -10.086 1 91 109 ASN A N 1
ATOM 866 C CA . ASN A 1 109 ? -13.773 7.438 -9.273 1 91 109 ASN A CA 1
ATOM 867 C C . ASN A 1 109 ? -13.273 7.766 -7.867 1 91 109 ASN A C 1
ATOM 869 O O . ASN A 1 109 ? -14.07 8.016 -6.961 1 91 109 ASN A O 1
ATOM 873 N N . GLY A 1 110 ? -11.953 7.688 -7.699 1 94.94 110 GLY A N 1
ATOM 874 C CA . GLY A 1 110 ? -11.367 8 -6.406 1 94.94 110 GLY A CA 1
ATOM 875 C C . GLY A 1 110 ? -11.781 7.035 -5.312 1 94.94 110 GLY A C 1
ATOM 876 O O . GLY A 1 110 ? -12.211 7.457 -4.234 1 94.94 110 GLY A O 1
ATOM 877 N N . GLU A 1 111 ? -11.688 5.766 -5.574 1 97.31 111 GLU A N 1
ATOM 878 C CA . GLU A 1 111 ? -12.172 4.734 -4.664 1 97.31 111 GLU A CA 1
ATOM 879 C C . GLU A 1 111 ? -11.016 3.939 -4.062 1 97.31 111 GLU A C 1
ATOM 881 O O . GLU A 1 111 ? -10.062 3.592 -4.766 1 97.31 111 GLU A O 1
ATOM 886 N N . GLN A 1 112 ? -11.156 3.725 -2.783 1 98.38 112 GLN A N 1
ATOM 887 C CA . GLN A 1 112 ? -10.188 2.873 -2.096 1 98.38 112 GLN A CA 1
ATOM 888 C C . GLN A 1 112 ? -10.883 1.711 -1.393 1 98.38 112 GLN A C 1
ATOM 890 O O . GLN A 1 112 ? -11.914 1.898 -0.739 1 98.38 112 GLN A O 1
ATOM 895 N N . TYR A 1 113 ? -10.305 0.522 -1.553 1 98.81 113 TYR A N 1
ATOM 896 C CA . TYR A 1 113 ? -10.703 -0.666 -0.805 1 98.81 113 TYR A CA 1
ATOM 897 C C . TYR A 1 113 ? -9.57 -1.146 0.097 1 98.81 113 TYR A C 1
ATOM 899 O O . TYR A 1 113 ? -8.438 -1.313 -0.356 1 98.81 113 TYR A O 1
ATOM 907 N N . ARG A 1 114 ? -9.844 -1.293 1.354 1 98.94 114 ARG A N 1
ATOM 908 C CA . ARG A 1 114 ? -8.953 -2.018 2.256 1 98.94 114 ARG A CA 1
ATOM 909 C C . ARG A 1 114 ? -9.547 -3.365 2.648 1 98.94 114 ARG A C 1
ATOM 911 O O . ARG A 1 114 ? -10.617 -3.424 3.254 1 98.94 114 ARG A O 1
ATOM 918 N N . LEU A 1 115 ? -8.898 -4.398 2.273 1 98.88 115 LEU A N 1
ATOM 919 C CA . LEU A 1 115 ? -9.383 -5.758 2.488 1 98.88 115 LEU A CA 1
ATOM 920 C C . LEU A 1 115 ? -8.531 -6.484 3.521 1 98.88 115 LEU A C 1
ATOM 922 O O . LEU A 1 115 ? -7.383 -6.844 3.242 1 98.88 115 LEU A O 1
ATOM 926 N N . GLU A 1 116 ? -9.125 -6.695 4.613 1 98.62 116 GLU A N 1
ATOM 927 C CA . GLU A 1 116 ? -8.508 -7.504 5.664 1 98.62 116 GLU A CA 1
ATOM 928 C C . GLU A 1 116 ? -8.938 -8.961 5.559 1 98.62 116 GLU A C 1
ATOM 930 O O . GLU A 1 116 ? -10.102 -9.258 5.289 1 98.62 116 GLU A O 1
ATOM 935 N N . GLY A 1 117 ? -7.953 -9.797 5.75 1 98.06 117 GLY A N 1
ATOM 936 C CA . GLY A 1 117 ? -8.273 -11.219 5.699 1 98.06 117 GLY A CA 1
ATOM 937 C C . GLY A 1 117 ? -7.062 -12.109 5.871 1 98.06 117 GLY A C 1
ATOM 938 O O . GLY A 1 117 ? -6.137 -11.773 6.609 1 98.06 117 GLY A O 1
ATOM 939 N N . THR A 1 118 ? -7.195 -13.32 5.297 1 98.06 118 THR A N 1
ATOM 940 C CA . THR A 1 118 ? -6.113 -14.297 5.348 1 98.06 118 THR A CA 1
ATOM 941 C C . THR A 1 118 ? -5.723 -14.742 3.939 1 98.06 118 THR A C 1
ATOM 943 O O . THR A 1 118 ? -6.512 -14.617 3 1 98.06 118 THR A O 1
ATOM 946 N N . ILE A 1 119 ? -4.516 -15.195 3.848 1 98.5 119 ILE A N 1
ATOM 947 C CA . ILE A 1 119 ? -4.031 -15.688 2.566 1 98.5 119 ILE A CA 1
ATOM 948 C C . ILE A 1 119 ? -3.785 -17.188 2.658 1 98.5 119 ILE A C 1
ATOM 950 O O . ILE A 1 119 ? -3.137 -17.672 3.594 1 98.5 119 ILE A O 1
ATOM 954 N N . ASP A 1 120 ? -4.305 -17.969 1.7 1 97.81 120 ASP A N 1
ATOM 955 C CA . ASP A 1 120 ? -3.902 -19.344 1.418 1 97.81 120 ASP A CA 1
ATOM 956 C C . ASP A 1 120 ? -2.854 -19.391 0.309 1 97.81 120 ASP A C 1
ATOM 958 O O . ASP A 1 120 ? -3.02 -18.766 -0.737 1 97.81 120 ASP A O 1
ATOM 962 N N . ILE A 1 121 ? -1.842 -20.156 0.586 1 98.44 121 ILE A N 1
ATOM 963 C CA . ILE A 1 121 ? -0.788 -20.297 -0.414 1 98.44 121 ILE A CA 1
ATOM 964 C C . ILE A 1 121 ? -0.986 -21.594 -1.198 1 98.44 121 ILE A C 1
ATOM 966 O O . ILE A 1 121 ? -1.129 -22.672 -0.609 1 98.44 121 ILE A O 1
ATOM 970 N N . ILE A 1 122 ? -1.062 -21.469 -2.492 1 98.12 122 ILE A N 1
ATOM 971 C CA . ILE A 1 122 ? -1.105 -22.641 -3.373 1 98.12 122 ILE A CA 1
ATOM 972 C C . ILE A 1 122 ? 0.257 -22.828 -4.031 1 98.12 122 ILE A C 1
ATOM 974 O O . ILE A 1 122 ? 0.645 -22.062 -4.914 1 98.12 122 ILE A O 1
ATOM 978 N N . ASP A 1 123 ? 0.929 -23.797 -3.568 1 97.81 123 ASP A N 1
ATOM 979 C CA . ASP A 1 123 ? 2.211 -24.172 -4.152 1 97.81 123 ASP A CA 1
ATOM 980 C C . ASP A 1 123 ? 2.092 -25.484 -4.93 1 97.81 123 ASP A C 1
ATOM 982 O O . ASP A 1 123 ? 1.009 -25.844 -5.398 1 97.81 123 ASP A O 1
ATOM 986 N N . ASP A 1 124 ? 3.223 -26.141 -5.191 1 96.5 124 ASP A N 1
ATOM 987 C CA . ASP A 1 124 ? 3.189 -27.328 -6.043 1 96.5 124 ASP A CA 1
ATOM 988 C C . ASP A 1 124 ? 3.002 -28.594 -5.215 1 96.5 124 ASP A C 1
ATOM 990 O O . ASP A 1 124 ? 3.121 -29.703 -5.73 1 96.5 124 ASP A O 1
ATOM 994 N N . THR A 1 125 ? 2.664 -28.469 -3.945 1 95.56 125 THR A N 1
ATOM 995 C CA . THR A 1 125 ? 2.674 -29.625 -3.059 1 95.56 125 THR A CA 1
ATOM 996 C C . THR A 1 125 ? 1.283 -30.25 -2.967 1 95.56 125 THR A C 1
ATOM 998 O O . THR A 1 125 ? 1.151 -31.453 -2.746 1 95.56 125 THR A O 1
ATOM 1001 N N . ASP A 1 126 ? 0.212 -29.516 -3.062 1 94.19 126 ASP A N 1
ATOM 1002 C CA . ASP A 1 126 ? -1.154 -30.016 -2.949 1 94.19 126 ASP A CA 1
ATOM 1003 C C . ASP A 1 126 ? -1.723 -30.375 -4.32 1 94.19 126 ASP A C 1
ATOM 1005 O O . ASP A 1 126 ? -2.088 -29.5 -5.098 1 94.19 126 ASP A O 1
ATOM 1009 N N . PRO A 1 127 ? -1.854 -31.547 -4.641 1 93.38 127 PRO A N 1
ATOM 1010 C CA . PRO A 1 127 ? -2.322 -31.969 -5.965 1 93.38 127 PRO A CA 1
ATOM 1011 C C . PRO A 1 127 ? -3.746 -31.5 -6.262 1 93.38 127 PRO A C 1
ATOM 1013 O O . PRO A 1 127 ? -4.105 -31.312 -7.426 1 93.38 127 PRO A O 1
ATOM 1016 N N . THR A 1 128 ? -4.543 -31.297 -5.266 1 93.69 128 THR A N 1
ATOM 1017 C CA . THR A 1 128 ? -5.949 -30.953 -5.449 1 93.69 128 THR A CA 1
ATOM 1018 C C . THR A 1 128 ? -6.109 -29.484 -5.84 1 93.69 128 THR A C 1
ATOM 1020 O O . THR A 1 128 ? -7.188 -29.062 -6.266 1 93.69 128 THR A O 1
ATOM 1023 N N . LYS A 1 129 ? -5.035 -28.734 -5.75 1 94.06 129 LYS A N 1
ATOM 1024 C CA . LYS A 1 129 ? -5.133 -27.312 -6.012 1 94.06 129 LYS A CA 1
ATOM 1025 C C . LYS A 1 129 ? -4.324 -26.922 -7.246 1 94.06 129 LYS A C 1
ATOM 1027 O O . LYS A 1 129 ? -4.133 -25.734 -7.52 1 94.06 129 LYS A O 1
ATOM 1032 N N . GLN A 1 130 ? -3.902 -27.844 -8.047 1 95.56 130 GLN A N 1
ATOM 1033 C CA . GLN A 1 130 ? -2.967 -27.562 -9.125 1 95.56 130 GLN A CA 1
ATOM 1034 C C . GLN A 1 130 ? -3.686 -26.953 -10.328 1 95.56 130 GLN A C 1
ATOM 1036 O O . GLN A 1 130 ? -3.086 -26.203 -11.109 1 95.56 130 GLN A O 1
ATOM 1041 N N . ASP A 1 131 ? -4.957 -27.219 -10.469 1 94.81 131 ASP A N 1
ATOM 1042 C CA . ASP A 1 131 ? -5.688 -26.703 -11.617 1 94.81 131 ASP A CA 1
ATOM 1043 C C . ASP A 1 131 ? -5.691 -25.172 -11.625 1 94.81 131 ASP A C 1
ATOM 1045 O O . ASP A 1 131 ? -5.465 -24.547 -12.664 1 94.81 131 ASP A O 1
ATOM 1049 N N . VAL A 1 132 ? -5.941 -24.609 -10.492 1 94.94 132 VAL A N 1
ATOM 1050 C CA . VAL A 1 132 ? -5.988 -23.141 -10.398 1 94.94 132 VAL A CA 1
ATOM 1051 C C . VAL A 1 132 ? -4.594 -22.578 -10.633 1 94.94 132 VAL A C 1
ATOM 1053 O O . VAL A 1 132 ? -4.449 -21.547 -11.297 1 94.94 132 VAL A O 1
ATOM 1056 N N . ARG A 1 133 ? -3.617 -23.188 -10.125 1 96.94 133 ARG A N 1
ATOM 1057 C CA . ARG A 1 133 ? -2.23 -22.766 -10.305 1 96.94 133 ARG A CA 1
ATOM 1058 C C . ARG A 1 133 ? -1.825 -22.812 -11.773 1 96.94 133 ARG A C 1
ATOM 1060 O O . ARG A 1 133 ? -1.264 -21.859 -12.305 1 96.94 133 ARG A O 1
ATOM 1067 N N . ILE A 1 134 ? -2.145 -23.891 -12.445 1 95.69 134 ILE A N 1
ATOM 1068 C CA . ILE A 1 134 ? -1.815 -24.094 -13.859 1 95.69 134 ILE A CA 1
ATOM 1069 C C . ILE A 1 134 ? -2.57 -23.078 -14.711 1 95.69 134 ILE A C 1
ATOM 1071 O O . ILE A 1 134 ? -1.995 -22.453 -15.609 1 95.69 134 ILE A O 1
ATOM 1075 N N . SER A 1 135 ? -3.814 -22.922 -14.422 1 95.31 135 SER A N 1
ATOM 1076 C CA . SER A 1 135 ? -4.625 -21.953 -15.156 1 95.31 135 SER A CA 1
ATOM 1077 C C . SER A 1 135 ? -4.051 -20.547 -15.039 1 95.31 135 SER A C 1
ATOM 1079 O O . SER A 1 135 ? -3.951 -19.828 -16.031 1 95.31 135 SER A O 1
ATOM 1081 N N . ALA A 1 136 ? -3.648 -20.125 -13.852 1 95.94 136 ALA A N 1
ATOM 1082 C CA . ALA A 1 136 ? -3.062 -18.812 -13.625 1 95.94 136 ALA A CA 1
ATOM 1083 C C . ALA A 1 136 ? -1.758 -18.656 -14.406 1 95.94 136 ALA A C 1
ATOM 1085 O O . ALA A 1 136 ? -1.499 -17.594 -14.984 1 95.94 136 ALA A O 1
ATOM 1086 N N . TRP A 1 137 ? -1.009 -19.672 -14.398 1 96.06 137 TRP A N 1
ATOM 1087 C CA . TRP A 1 137 ? 0.263 -19.672 -15.117 1 96.06 137 TRP A CA 1
ATOM 1088 C C . TRP A 1 137 ? 0.046 -19.469 -16.609 1 96.06 137 TRP A C 1
ATOM 1090 O O . TRP A 1 137 ? 0.735 -18.672 -17.234 1 96.06 137 TRP A O 1
ATOM 1100 N N . GLN A 1 138 ? -0.872 -20.125 -17.141 1 93.62 138 GLN A N 1
ATOM 1101 C CA . GLN A 1 138 ? -1.128 -20.094 -18.578 1 93.62 138 GLN A CA 1
ATOM 1102 C C . GLN A 1 138 ? -1.671 -18.734 -19 1 93.62 138 GLN A C 1
ATOM 1104 O O . GLN A 1 138 ? -1.544 -18.359 -20.172 1 93.62 138 GLN A O 1
ATOM 1109 N N . LYS A 1 139 ? -2.236 -18.016 -18.078 1 93.5 139 LYS A N 1
ATOM 1110 C CA . LYS A 1 139 ? -2.805 -16.703 -18.391 1 93.5 139 LYS A CA 1
ATOM 1111 C C . LYS A 1 139 ? -1.73 -15.625 -18.375 1 93.5 139 LYS A C 1
ATOM 1113 O O . LYS A 1 139 ? -1.951 -14.516 -18.859 1 93.5 139 LYS A O 1
ATOM 1118 N N . LEU A 1 140 ? -0.55 -15.906 -17.828 1 93.44 140 LEU A N 1
ATOM 1119 C CA . LEU A 1 140 ? 0.522 -14.922 -17.75 1 93.44 140 LEU A CA 1
ATOM 1120 C C . LEU A 1 140 ? 1.177 -14.719 -19.109 1 93.44 140 LEU A C 1
ATOM 1122 O O . LEU A 1 140 ? 1.352 -15.68 -19.859 1 93.44 140 LEU A O 1
ATOM 1126 N N . ARG A 1 141 ? 1.528 -13.492 -19.344 1 86.44 141 ARG A N 1
ATOM 1127 C CA . ARG A 1 141 ? 2.367 -13.219 -20.5 1 86.44 141 ARG A CA 1
ATOM 1128 C C . ARG A 1 141 ? 3.752 -13.828 -20.328 1 86.44 141 ARG A C 1
ATOM 1130 O O . ARG A 1 141 ? 4.223 -14.016 -19.219 1 86.44 141 ARG A O 1
ATOM 1137 N N . GLU A 1 142 ? 4.371 -14.125 -21.438 1 83.12 142 GLU A N 1
ATOM 1138 C CA . GLU A 1 142 ? 5.668 -14.797 -21.438 1 83.12 142 GLU A CA 1
ATOM 1139 C C . GLU A 1 142 ? 6.699 -14 -20.641 1 83.12 142 GLU A C 1
ATOM 1141 O O . GLU A 1 142 ? 7.488 -14.578 -19.891 1 83.12 142 GLU A O 1
ATOM 1146 N N . GLU A 1 143 ? 6.711 -12.75 -20.797 1 81.81 143 GLU A N 1
ATOM 1147 C CA . GLU A 1 143 ? 7.684 -11.898 -20.109 1 81.81 143 GLU A CA 1
ATOM 1148 C C . GLU A 1 143 ? 7.555 -12.023 -18.594 1 81.81 143 GLU A C 1
ATOM 1150 O O . GLU A 1 143 ? 8.555 -11.953 -17.875 1 81.81 143 GLU A O 1
ATOM 1155 N N . MET A 1 144 ? 6.363 -12.164 -18.172 1 87.88 144 MET A N 1
ATOM 1156 C CA . MET A 1 144 ? 6.113 -12.297 -16.734 1 87.88 144 MET A CA 1
ATOM 1157 C C . MET A 1 144 ? 6.527 -13.68 -16.234 1 87.88 144 MET A C 1
ATOM 1159 O O . MET A 1 144 ? 7.023 -13.812 -15.109 1 87.88 144 MET A O 1
ATOM 1163 N N . ARG A 1 145 ? 6.375 -14.648 -17.078 1 90.88 145 ARG A N 1
ATOM 1164 C CA . ARG A 1 145 ? 6.754 -16 -16.719 1 90.88 145 ARG A CA 1
ATOM 1165 C C . ARG A 1 145 ? 8.258 -16.109 -16.484 1 90.88 145 ARG A C 1
ATOM 1167 O O . ARG A 1 145 ? 8.703 -16.859 -15.602 1 90.88 145 ARG A O 1
ATOM 1174 N N . GLN A 1 146 ? 8.992 -15.375 -17.141 1 89 146 GLN A N 1
ATOM 1175 C CA . GLN A 1 146 ? 10.445 -15.438 -17.078 1 89 146 GLN A CA 1
ATOM 1176 C C . GLN A 1 146 ? 10.945 -15.094 -15.672 1 89 146 GLN A C 1
ATOM 1178 O O . GLN A 1 146 ? 11.961 -15.641 -15.219 1 89 146 GLN A O 1
ATOM 1183 N N . GLN A 1 147 ? 10.234 -14.266 -14.977 1 89.25 147 GLN A N 1
ATOM 1184 C CA . GLN A 1 147 ? 10.688 -13.781 -13.68 1 89.25 147 GLN A CA 1
ATOM 1185 C C . GLN A 1 147 ? 10.789 -14.922 -12.672 1 89.25 147 GLN A C 1
ATOM 1187 O O . GLN A 1 147 ? 11.586 -14.859 -11.734 1 89.25 147 GLN A O 1
ATOM 1192 N N . PHE A 1 148 ? 10.086 -15.961 -12.898 1 93.75 148 PHE A N 1
ATOM 1193 C CA . PHE A 1 148 ? 10.039 -17.078 -11.953 1 93.75 148 PHE A CA 1
ATOM 1194 C C . PHE A 1 148 ? 11.227 -18 -12.148 1 93.75 148 PHE A C 1
ATOM 1196 O O . PHE A 1 148 ? 11.422 -18.938 -11.375 1 93.75 148 PHE A O 1
ATOM 1203 N N . PHE A 1 149 ? 12.016 -17.688 -13.117 1 90.94 149 PHE A N 1
ATOM 1204 C CA . PHE A 1 149 ? 13.227 -18.453 -13.383 1 90.94 149 PHE A CA 1
ATOM 1205 C C . PHE A 1 149 ? 14.469 -17.625 -13.109 1 90.94 149 PHE A C 1
ATOM 1207 O O . PHE A 1 149 ? 15.594 -18.109 -13.273 1 90.94 149 PHE A O 1
ATOM 1214 N N . TRP A 1 150 ? 14.297 -16.422 -12.641 1 89.12 150 TRP A N 1
ATOM 1215 C CA . TRP A 1 150 ? 15.398 -15.555 -12.266 1 89.12 150 TRP A CA 1
ATOM 1216 C C . TRP A 1 150 ? 16.047 -16.016 -10.961 1 89.12 150 TRP A C 1
ATOM 1218 O O . TRP A 1 150 ? 15.492 -16.875 -10.266 1 89.12 150 TRP A O 1
ATOM 1228 N N . PRO A 1 151 ? 17.25 -15.461 -10.664 1 90.88 151 PRO A N 1
ATOM 1229 C CA . PRO A 1 151 ? 17.844 -15.773 -9.359 1 90.88 151 PRO A CA 1
ATOM 1230 C C . PRO A 1 151 ? 16.953 -15.367 -8.188 1 90.88 151 PRO A C 1
ATOM 1232 O O . PRO A 1 151 ? 15.938 -14.695 -8.383 1 90.88 151 PRO A O 1
ATOM 1235 N N . GLN A 1 152 ? 17.312 -15.82 -6.984 1 91.94 152 GLN A N 1
ATOM 1236 C CA . GLN A 1 152 ? 16.562 -15.531 -5.762 1 91.94 152 GLN A CA 1
ATOM 1237 C C . GLN A 1 152 ? 16.281 -14.039 -5.629 1 91.94 152 GLN A C 1
ATOM 1239 O O . GLN A 1 152 ? 17.172 -13.211 -5.801 1 91.94 152 GLN A O 1
ATOM 1244 N N . PRO A 1 153 ? 15.062 -13.734 -5.344 1 91.5 153 PRO A N 1
ATOM 1245 C CA . PRO A 1 153 ? 14.75 -12.32 -5.125 1 91.5 153 PRO A CA 1
ATOM 1246 C C . PRO A 1 153 ? 15.617 -11.688 -4.039 1 91.5 153 PRO A C 1
ATOM 1248 O O . PRO A 1 153 ? 15.773 -12.258 -2.955 1 91.5 153 PRO A O 1
ATOM 1251 N N . GLY A 1 154 ? 16.188 -10.484 -4.414 1 91.12 154 GLY A N 1
ATOM 1252 C CA . GLY A 1 154 ? 16.984 -9.758 -3.439 1 91.12 154 GLY A CA 1
ATOM 1253 C C . GLY A 1 154 ? 18.453 -10.133 -3.479 1 91.12 154 GLY A C 1
ATOM 1254 O O . GLY A 1 154 ? 19.297 -9.477 -2.852 1 91.12 154 GLY A O 1
ATOM 1255 N N . ALA A 1 155 ? 18.812 -11.172 -4.207 1 92.06 155 ALA A N 1
ATOM 1256 C CA . ALA A 1 155 ? 20.203 -11.555 -4.32 1 92.06 155 ALA A CA 1
ATOM 1257 C C . ALA A 1 155 ? 21.016 -10.5 -5.074 1 92.06 155 ALA A C 1
ATOM 1259 O O . ALA A 1 155 ? 20.438 -9.68 -5.797 1 92.06 155 ALA A O 1
ATOM 1260 N N . THR A 1 156 ? 22.328 -10.57 -4.809 1 93.25 156 THR A N 1
ATOM 1261 C CA . THR A 1 156 ? 23.203 -9.68 -5.551 1 93.25 156 THR A CA 1
ATOM 1262 C C . THR A 1 156 ? 23.047 -9.875 -7.055 1 93.25 156 THR A C 1
ATOM 1264 O O . THR A 1 156 ? 22.953 -11.008 -7.527 1 93.25 156 THR A O 1
ATOM 1267 N N . TYR A 1 157 ? 23 -8.758 -7.68 1 92.31 157 TYR A N 1
ATOM 1268 C CA . TYR A 1 157 ? 22.734 -8.797 -9.109 1 92.31 157 TYR A CA 1
ATOM 1269 C C . TYR A 1 157 ? 23.906 -9.422 -9.867 1 92.31 157 TYR A C 1
ATOM 1271 O O . TYR A 1 157 ? 25.062 -9.086 -9.609 1 92.31 157 TYR A O 1
ATOM 1279 N N . THR A 1 158 ? 23.547 -10.336 -10.75 1 87.88 158 THR A N 1
ATOM 1280 C CA . THR A 1 158 ? 24.484 -10.906 -11.711 1 87.88 158 THR A CA 1
ATOM 1281 C C . THR A 1 158 ? 23.891 -10.898 -13.117 1 87.88 158 THR A C 1
ATOM 1283 O O . THR A 1 158 ? 22.688 -11.102 -13.281 1 87.88 158 THR A O 1
ATOM 1286 N N . LEU A 1 159 ? 24.734 -10.508 -13.992 1 82.88 159 LEU A N 1
ATOM 1287 C CA . LEU A 1 159 ? 24.266 -10.555 -15.375 1 82.88 159 LEU A CA 1
ATOM 1288 C C . LEU A 1 159 ? 24.047 -12 -15.82 1 82.88 159 LEU A C 1
ATOM 1290 O O . LEU A 1 159 ? 24.969 -12.812 -15.781 1 82.88 159 LEU A O 1
ATOM 1294 N N . ASN A 1 160 ? 22.828 -12.406 -15.797 1 72.94 160 ASN A N 1
ATOM 1295 C CA . ASN A 1 160 ? 22.516 -13.758 -16.25 1 72.94 160 ASN A CA 1
ATOM 1296 C C . ASN A 1 160 ? 21.609 -13.742 -17.469 1 72.94 160 ASN A C 1
ATOM 1298 O O . ASN A 1 160 ? 20.797 -12.828 -17.641 1 72.94 160 ASN A O 1
ATOM 1302 N N . PRO A 1 161 ? 21.859 -14.688 -18.344 1 70.19 161 PRO A N 1
ATOM 1303 C CA . PRO A 1 161 ? 20.922 -14.758 -19.484 1 70.19 161 PRO A CA 1
ATOM 1304 C C . PRO A 1 161 ? 19.484 -14.992 -19.047 1 70.19 161 PRO A C 1
ATOM 1306 O O . PRO A 1 161 ? 19.234 -15.703 -18.078 1 70.19 161 PRO A O 1
ATOM 1309 N N . VAL A 1 162 ? 18.688 -14.25 -19.641 1 68 162 VAL A N 1
ATOM 1310 C CA . VAL A 1 162 ? 17.25 -14.414 -19.406 1 68 162 VAL A CA 1
ATOM 1311 C C . VAL A 1 162 ? 16.766 -15.734 -20.016 1 68 162 VAL A C 1
ATOM 1313 O O . VAL A 1 162 ? 16.906 -15.953 -21.219 1 68 162 VAL A O 1
ATOM 1316 N N . PRO A 1 163 ? 16.297 -16.625 -19.125 1 71.62 163 PRO A N 1
ATOM 1317 C CA . PRO A 1 163 ? 15.852 -17.891 -19.672 1 71.62 163 PRO A CA 1
ATOM 1318 C C . PRO A 1 163 ? 14.625 -17.75 -20.578 1 71.62 163 PRO A C 1
ATOM 1320 O O . PRO A 1 163 ? 13.797 -16.859 -20.375 1 71.62 163 PRO A O 1
ATOM 1323 N N . VAL A 1 164 ? 14.648 -18.438 -21.719 1 71.94 164 VAL A N 1
ATOM 1324 C CA . VAL A 1 164 ? 13.438 -18.578 -22.516 1 71.94 164 VAL A CA 1
ATOM 1325 C C . VAL A 1 164 ? 12.516 -19.625 -21.875 1 71.94 164 VAL A C 1
ATOM 1327 O O . VAL A 1 164 ? 12.922 -20.75 -21.641 1 71.94 164 VAL A O 1
ATOM 1330 N N . VAL A 1 165 ? 11.375 -19.141 -21.453 1 74.38 165 VAL A N 1
ATOM 1331 C CA . VAL A 1 165 ? 10.445 -20.031 -20.781 1 74.38 165 VAL A CA 1
ATOM 1332 C C . VAL A 1 165 ? 9.32 -20.438 -21.719 1 74.38 165 VAL A C 1
ATOM 1334 O O . VAL A 1 165 ? 8.516 -19.594 -22.141 1 74.38 165 VAL A O 1
ATOM 1337 N N . THR A 1 166 ? 9.281 -21.703 -22.141 1 75 166 THR A N 1
ATOM 1338 C CA . THR A 1 166 ? 8.266 -22.203 -23.062 1 75 166 THR A CA 1
ATOM 1339 C C . THR A 1 166 ? 7.379 -23.234 -22.375 1 75 166 THR A C 1
ATOM 1341 O O . THR A 1 166 ? 6.391 -23.703 -22.953 1 75 166 THR A O 1
ATOM 1344 N N . THR A 1 167 ? 7.578 -23.359 -21.188 1 78.69 167 THR A N 1
ATOM 1345 C CA . THR A 1 167 ? 6.859 -24.438 -20.531 1 78.69 167 THR A CA 1
ATOM 1346 C C . THR A 1 167 ? 5.453 -23.984 -20.141 1 78.69 167 THR A C 1
ATOM 1348 O O . THR A 1 167 ? 5.254 -22.844 -19.75 1 78.69 167 THR A O 1
ATOM 1351 N N . CYS A 1 168 ? 4.5 -24.891 -20.312 1 81.62 168 CYS A N 1
ATOM 1352 C CA . CYS A 1 168 ? 3.123 -24.656 -19.875 1 81.62 168 CYS A CA 1
ATOM 1353 C C . CYS A 1 168 ? 2.947 -25 -18.406 1 81.62 168 CYS A C 1
ATOM 1355 O O . CYS A 1 168 ? 1.932 -24.656 -17.797 1 81.62 168 CYS A O 1
ATOM 1357 N N . THR A 1 169 ? 3.924 -25.594 -17.906 1 89.25 169 THR A N 1
ATOM 1358 C CA . THR A 1 169 ? 3.854 -26 -16.5 1 89.25 169 THR A CA 1
ATOM 1359 C C . THR A 1 169 ? 4.562 -25 -15.609 1 89.25 169 THR A C 1
ATOM 1361 O O . THR A 1 169 ? 5.699 -24.609 -15.875 1 89.25 169 THR A O 1
ATOM 1364 N N . PRO A 1 170 ? 3.844 -24.609 -14.562 1 95.62 170 PRO A N 1
ATOM 1365 C CA . PRO A 1 170 ? 4.492 -23.641 -13.664 1 95.62 170 PRO A CA 1
ATOM 1366 C C . PRO A 1 170 ? 5.66 -24.266 -12.898 1 95.62 170 PRO A C 1
ATOM 1368 O O . PRO A 1 170 ? 5.578 -25.406 -12.453 1 95.62 170 PRO A O 1
ATOM 1371 N N . PRO A 1 171 ? 6.746 -23.547 -12.789 1 95.19 171 PRO A N 1
ATOM 1372 C CA . PRO A 1 171 ? 7.828 -24.016 -11.922 1 95.19 171 PRO A CA 1
ATOM 1373 C C . PRO A 1 171 ? 7.453 -24 -10.445 1 95.19 171 PRO A C 1
ATOM 1375 O O . PRO A 1 171 ? 6.434 -23.406 -10.07 1 95.19 171 PRO A O 1
ATOM 1378 N N . SER A 1 172 ? 8.266 -24.656 -9.602 1 95.5 172 SER A N 1
ATOM 1379 C CA . SER A 1 172 ? 7.984 -24.734 -8.172 1 95.5 172 SER A CA 1
ATOM 1380 C C . SER A 1 172 ? 8.039 -23.344 -7.527 1 95.5 172 SER A C 1
ATOM 1382 O O . SER A 1 172 ? 7.438 -23.125 -6.473 1 95.5 172 SER A O 1
ATOM 1384 N N . THR A 1 173 ? 8.719 -22.391 -8.164 1 96.62 173 THR A N 1
ATOM 1385 C CA . THR A 1 173 ? 8.859 -21.047 -7.621 1 96.62 173 THR A CA 1
ATOM 1386 C C . THR A 1 173 ? 7.57 -20.25 -7.797 1 96.62 173 THR A C 1
ATOM 1388 O O . THR A 1 173 ? 7.383 -19.219 -7.156 1 96.62 173 THR A O 1
ATOM 1391 N N . PHE A 1 174 ? 6.746 -20.766 -8.711 1 97.88 174 PHE A N 1
ATOM 1392 C CA . PHE A 1 174 ? 5.488 -20.078 -8.977 1 97.88 174 PHE A CA 1
ATOM 1393 C C . PHE A 1 174 ? 4.418 -20.484 -7.98 1 97.88 174 PHE A C 1
ATOM 1395 O O . PHE A 1 174 ? 4.031 -21.656 -7.93 1 97.88 174 PHE A O 1
ATOM 1402 N N . VAL A 1 175 ? 3.873 -19.531 -7.211 1 98.5 175 VAL A N 1
ATOM 1403 C CA . VAL A 1 175 ? 2.812 -19.828 -6.258 1 98.5 175 VAL A CA 1
ATOM 1404 C C . VAL A 1 175 ? 1.668 -18.844 -6.422 1 98.5 175 VAL A C 1
ATOM 1406 O O . VAL A 1 175 ? 1.846 -17.766 -7.02 1 98.5 175 VAL A O 1
ATOM 1409 N N . LEU A 1 176 ? 0.524 -19.234 -5.957 1 98.5 176 LEU A N 1
ATOM 1410 C CA . LEU A 1 176 ? -0.627 -18.344 -5.871 1 98.5 176 LEU A CA 1
ATOM 1411 C C . LEU A 1 176 ? -0.919 -17.984 -4.422 1 98.5 176 LEU A C 1
ATOM 1413 O O . LEU A 1 176 ? -0.832 -18.828 -3.529 1 98.5 176 LEU A O 1
ATOM 1417 N N . LEU A 1 177 ? -1.198 -16.766 -4.219 1 98.81 177 LEU A N 1
ATOM 1418 C CA . LEU A 1 177 ? -1.77 -16.281 -2.967 1 98.81 177 LEU A CA 1
ATOM 1419 C C . LEU A 1 177 ? -3.264 -16.016 -3.117 1 98.81 177 LEU A C 1
ATOM 1421 O O . LEU A 1 177 ? -3.67 -15.188 -3.938 1 98.81 177 LEU A O 1
ATOM 1425 N N . LEU A 1 178 ? -4.023 -16.73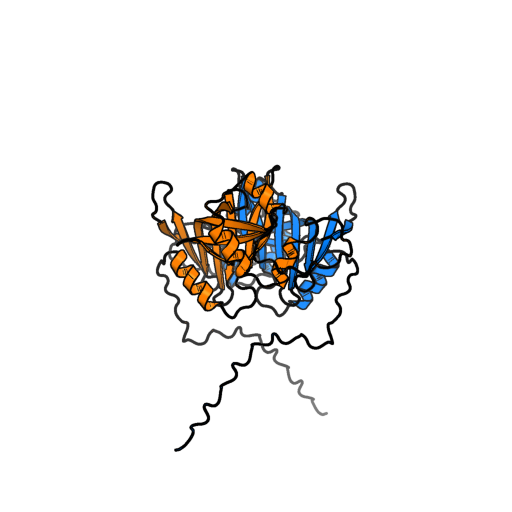4 -2.428 1 98.38 178 LEU A N 1
ATOM 1426 C CA . LEU A 1 178 ? -5.465 -16.516 -2.406 1 98.38 178 LEU A CA 1
ATOM 1427 C C . LEU A 1 178 ? -5.867 -15.68 -1.191 1 98.38 178 LEU A C 1
ATOM 1429 O O . LEU A 1 178 ? -5.84 -16.172 -0.061 1 98.38 178 LEU A O 1
ATOM 1433 N N . LEU A 1 179 ? -6.242 -14.484 -1.412 1 98.69 179 LEU A N 1
ATOM 1434 C CA . LEU A 1 179 ? -6.703 -13.609 -0.336 1 98.69 179 LEU A CA 1
ATOM 1435 C C . LEU A 1 179 ? -8.188 -13.836 -0.055 1 98.69 179 LEU A C 1
ATOM 1437 O O . LEU A 1 179 ? -9.023 -13.688 -0.951 1 98.69 179 LEU A O 1
ATOM 1441 N N . ASN A 1 180 ? -8.469 -14.141 1.126 1 97.25 180 ASN A N 1
ATOM 1442 C CA . ASN A 1 180 ? -9.836 -14.328 1.608 1 97.25 180 ASN A CA 1
ATOM 1443 C C . ASN A 1 180 ? -10.25 -13.219 2.562 1 97.25 180 ASN A C 1
ATOM 1445 O O . ASN A 1 180 ? -9.969 -13.281 3.76 1 97.25 180 ASN A O 1
ATOM 1449 N N . PRO A 1 181 ? -11.008 -12.258 2.059 1 97.56 181 PRO A N 1
ATOM 1450 C CA . PRO A 1 181 ? -11.367 -11.117 2.912 1 97.56 181 PRO A CA 1
ATOM 1451 C C . PRO A 1 181 ? -12.414 -11.477 3.967 1 97.56 181 PRO A C 1
ATOM 1453 O O . PRO A 1 181 ? -13.32 -12.273 3.699 1 97.56 181 PRO A O 1
ATOM 1456 N N . SER A 1 182 ? -12.273 -10.891 5.164 1 97.12 182 SER A N 1
ATOM 1457 C CA . SER A 1 182 ? -13.281 -11.023 6.215 1 97.12 182 SER A CA 1
ATOM 1458 C C . SER A 1 182 ? -13.805 -9.656 6.648 1 97.12 182 SER A C 1
ATOM 1460 O O . SER A 1 182 ? -14.836 -9.562 7.32 1 97.12 182 SER A O 1
ATOM 1462 N N . ARG A 1 183 ? -13.125 -8.609 6.336 1 97.88 183 ARG A N 1
ATOM 1463 C CA . ARG A 1 183 ? -13.523 -7.23 6.586 1 97.88 183 ARG A CA 1
ATOM 1464 C C . ARG A 1 183 ? -13.055 -6.312 5.461 1 97.88 183 ARG A C 1
ATOM 1466 O O . ARG A 1 183 ? -11.898 -6.398 5.023 1 97.88 183 ARG A O 1
ATOM 1473 N N . VAL A 1 184 ? -13.969 -5.461 4.973 1 98.62 184 VAL A N 1
ATOM 1474 C CA . VAL A 1 184 ? -13.625 -4.555 3.883 1 98.62 184 VAL A CA 1
ATOM 1475 C C . VAL A 1 184 ? -14.055 -3.133 4.238 1 98.62 184 VAL A C 1
ATOM 1477 O O . VAL A 1 184 ? -15.211 -2.9 4.598 1 98.62 184 VAL A O 1
ATOM 1480 N N . LYS A 1 185 ? -13.133 -2.236 4.227 1 98.62 185 LYS A N 1
ATOM 1481 C CA . LYS A 1 185 ? -13.445 -0.813 4.316 1 98.62 185 LYS A CA 1
ATOM 1482 C C . LYS A 1 185 ? -13.367 -0.146 2.947 1 98.62 185 LYS A C 1
ATOM 1484 O O . LYS A 1 185 ? -12.352 -0.242 2.258 1 98.62 185 LYS A O 1
ATOM 1489 N N . TYR A 1 186 ? -14.477 0.448 2.584 1 98.31 186 TYR A N 1
ATOM 1490 C CA . TYR A 1 186 ? -14.617 1.175 1.327 1 98.31 186 TYR A CA 1
ATOM 1491 C C . TYR A 1 186 ? -14.656 2.68 1.568 1 98.31 186 TYR A C 1
ATOM 1493 O O . TYR A 1 186 ? -15.352 3.152 2.471 1 98.31 186 TYR A O 1
ATOM 1501 N N . LEU A 1 187 ? -13.875 3.434 0.771 1 97.44 187 LEU A N 1
ATOM 1502 C CA . LEU A 1 187 ? -13.852 4.891 0.843 1 97.44 187 LEU A CA 1
ATOM 1503 C C . LEU A 1 187 ? -13.953 5.504 -0.549 1 97.44 187 LEU A C 1
ATOM 1505 O O . LEU A 1 187 ? -13.211 5.121 -1.457 1 97.44 187 LEU A O 1
ATOM 1509 N N . ARG A 1 188 ? -14.875 6.316 -0.777 1 95.62 188 ARG A N 1
ATOM 1510 C CA . ARG A 1 188 ? -14.898 7.234 -1.914 1 95.62 188 ARG A CA 1
ATOM 1511 C C . ARG A 1 188 ? -14.344 8.602 -1.528 1 95.62 188 ARG A C 1
ATOM 1513 O O . ARG A 1 188 ? -14.984 9.352 -0.797 1 95.62 188 ARG A O 1
ATOM 1520 N N . LEU A 1 189 ? -13.258 8.898 -2.037 1 91 189 LEU A N 1
ATOM 1521 C CA . LEU A 1 189 ? -12.453 10.016 -1.553 1 91 189 LEU A CA 1
ATOM 1522 C C . LEU A 1 189 ? -13.133 11.344 -1.863 1 91 189 LEU A C 1
ATOM 1524 O O . LEU A 1 189 ? -13.117 12.266 -1.042 1 91 189 LEU A O 1
ATOM 1528 N N . TYR A 1 190 ? -13.75 11.477 -2.955 1 86.81 190 TYR A N 1
ATOM 1529 C CA . TYR A 1 190 ? -14.195 12.773 -3.451 1 86.81 190 TYR A CA 1
ATOM 1530 C C . TYR A 1 190 ? -15.422 13.258 -2.686 1 86.81 190 TYR A C 1
ATOM 1532 O O . TYR A 1 190 ? -15.648 14.469 -2.576 1 86.81 190 TYR A O 1
ATOM 1540 N N . ASP A 1 191 ? -16.156 12.383 -2.143 1 88.19 191 ASP A N 1
ATOM 1541 C CA . ASP A 1 191 ? -17.312 12.844 -1.38 1 88.19 191 ASP A CA 1
ATOM 1542 C C . ASP A 1 191 ? -17.312 12.258 0.03 1 88.19 191 ASP A C 1
ATOM 1544 O O . ASP A 1 191 ? -18.344 12.281 0.72 1 88.19 191 ASP A O 1
ATOM 1548 N N . SER A 1 192 ? -16.281 11.625 0.42 1 89.31 192 SER A N 1
ATOM 1549 C CA . SER A 1 192 ? -15.992 11.148 1.769 1 89.31 192 SER A CA 1
ATOM 1550 C C . SER A 1 192 ? -17 10.094 2.213 1 89.31 192 SER A C 1
ATOM 1552 O O . SER A 1 192 ? -17.328 10 3.398 1 89.31 192 SER A O 1
ATOM 1554 N N . PHE A 1 193 ? -17.656 9.367 1.298 1 93.94 193 PHE A N 1
ATOM 1555 C CA . PHE A 1 193 ? -18.5 8.211 1.63 1 93.94 193 PHE A CA 1
ATOM 1556 C C . PHE A 1 193 ? -17.641 7.035 2.068 1 93.94 193 PHE A C 1
ATOM 1558 O O . PHE A 1 193 ? -16.656 6.691 1.401 1 93.94 193 PHE A O 1
ATOM 1565 N N . SER A 1 194 ? -18 6.449 3.246 1 96.44 194 SER A N 1
ATOM 1566 C CA . SER A 1 194 ? -17.25 5.301 3.74 1 96.44 194 SER A CA 1
ATOM 1567 C C . SER A 1 194 ? -18.188 4.215 4.262 1 96.44 194 SER A C 1
ATOM 1569 O O . SER A 1 194 ? -19.203 4.512 4.898 1 96.44 194 SER A O 1
ATOM 1571 N N . GLN A 1 195 ? -17.812 3.02 3.957 1 97.94 195 GLN A N 1
ATOM 1572 C CA . GLN A 1 195 ? -18.578 1.846 4.359 1 97.94 195 GLN A CA 1
ATOM 1573 C C . GLN A 1 195 ? -17.656 0.727 4.84 1 97.94 195 GLN A C 1
ATOM 1575 O O . GLN A 1 195 ? -16.578 0.526 4.285 1 97.94 195 GLN A O 1
ATOM 1580 N N . VAL A 1 196 ? -18.125 0.015 5.875 1 98.19 196 VAL A N 1
ATOM 1581 C CA . VAL A 1 196 ? -17.422 -1.166 6.348 1 98.19 196 VAL A CA 1
ATOM 1582 C C . VAL A 1 196 ? -18.312 -2.395 6.234 1 98.19 196 VAL A C 1
ATOM 1584 O O . VAL A 1 196 ? -19.469 -2.373 6.676 1 98.19 196 VAL A O 1
ATOM 1587 N N . ASP A 1 197 ? -17.797 -3.385 5.559 1 98.12 197 ASP A N 1
ATOM 1588 C CA . ASP A 1 197 ? -18.422 -4.707 5.508 1 98.12 197 ASP A CA 1
ATOM 1589 C C . ASP A 1 197 ? -17.641 -5.707 6.359 1 98.12 197 ASP A C 1
ATOM 1591 O O . ASP A 1 197 ? -16.422 -5.871 6.18 1 98.12 197 ASP A O 1
ATOM 1595 N N . GLU A 1 198 ? -18.312 -6.344 7.227 1 97.25 198 GLU A N 1
ATOM 1596 C CA . GLU A 1 198 ? -17.656 -7.332 8.078 1 97.25 198 GLU A CA 1
ATOM 1597 C C . GLU A 1 198 ? -18.391 -8.664 8.047 1 97.25 198 GLU A C 1
ATOM 1599 O O . GLU A 1 198 ? -19.625 -8.703 8.148 1 97.25 198 GLU A O 1
ATOM 1604 N N . GLN A 1 199 ? -17.594 -9.617 7.879 1 94.5 199 GLN A N 1
ATOM 1605 C CA . GLN A 1 199 ? -18.172 -10.953 7.867 1 94.5 199 GLN A CA 1
ATOM 1606 C C . GLN A 1 199 ? -18.375 -11.477 9.289 1 94.5 199 GLN A C 1
ATOM 1608 O O . GLN A 1 199 ? -17.5 -11.328 10.141 1 94.5 199 GLN A O 1
ATOM 1613 N N . ASP A 1 200 ? -19.547 -12.023 9.477 1 86.31 200 ASP A N 1
ATOM 1614 C CA . ASP A 1 200 ? -19.797 -12.703 10.742 1 86.31 200 ASP A CA 1
ATOM 1615 C C . ASP A 1 200 ? -18.984 -13.992 10.852 1 86.31 200 ASP A C 1
ATOM 1617 O O . ASP A 1 200 ? -19.125 -14.891 10.016 1 86.31 200 ASP A O 1
ATOM 1621 N N . PRO A 1 201 ? -18.109 -14.047 11.836 1 77.75 201 PRO A N 1
ATOM 1622 C CA . PRO A 1 201 ? -17.25 -15.227 11.945 1 77.75 201 PRO A CA 1
ATOM 1623 C C . PRO A 1 201 ? -18.047 -16.531 12.055 1 77.75 201 PRO A C 1
ATOM 1625 O O . PRO A 1 201 ? -17.562 -17.578 11.648 1 77.75 201 PRO A O 1
ATOM 1628 N N . MET A 1 202 ? -19.141 -16.391 12.586 1 80.25 202 MET A N 1
ATOM 1629 C CA . MET A 1 202 ? -19.938 -17.578 12.82 1 80.25 202 MET A CA 1
ATOM 1630 C C . MET A 1 202 ? -20.891 -17.844 11.656 1 80.25 202 MET A C 1
ATOM 1632 O O . MET A 1 202 ? -21.547 -18.891 11.609 1 80.25 202 MET A O 1
ATOM 1636 N N . LYS A 1 203 ? -20.969 -16.812 10.812 1 73.19 203 LYS A N 1
ATOM 1637 C CA . LYS A 1 203 ? -21.891 -16.938 9.68 1 73.19 203 LYS A CA 1
ATOM 1638 C C . LYS A 1 203 ? -21.203 -16.547 8.375 1 73.19 203 LYS A C 1
ATOM 1640 O O . LYS A 1 203 ? -20.062 -16.094 8.375 1 73.19 203 LYS A O 1
ATOM 1645 N N . THR A 1 204 ? -21.719 -16.984 7.25 1 77.88 204 THR A N 1
ATOM 1646 C CA . THR A 1 204 ? -21.234 -16.594 5.938 1 77.88 204 THR A CA 1
ATOM 1647 C C . THR A 1 204 ? -21.859 -15.258 5.512 1 77.88 204 THR A C 1
ATOM 1649 O O . THR A 1 204 ? -21.641 -14.797 4.391 1 77.88 204 THR A O 1
ATOM 1652 N N . THR A 1 205 ? -22.391 -14.609 6.496 1 89.25 205 THR A N 1
ATOM 1653 C CA 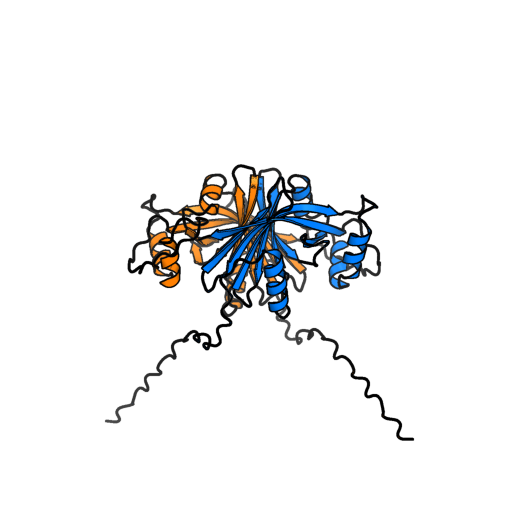. THR A 1 205 ? -23.109 -13.391 6.129 1 89.25 205 THR A CA 1
ATOM 1654 C C . THR A 1 205 ? -22.266 -12.156 6.449 1 89.25 205 THR A C 1
ATOM 1656 O O . THR A 1 205 ? -21.359 -12.219 7.273 1 89.25 205 THR A O 1
ATOM 1659 N N . TRP A 1 206 ? -22.531 -11.102 5.703 1 94.88 206 TRP A N 1
ATOM 1660 C CA . TRP A 1 206 ? -21.812 -9.836 5.855 1 94.88 206 TRP A CA 1
ATOM 1661 C C . TRP A 1 206 ? -22.734 -8.773 6.457 1 94.88 206 TRP A C 1
ATOM 1663 O O . TRP A 1 206 ? -23.906 -8.688 6.105 1 94.88 206 TRP A O 1
ATOM 1673 N N . GLN A 1 207 ? -22.25 -8.055 7.352 1 95.56 207 GLN A N 1
ATOM 1674 C CA . GLN A 1 207 ? -22.906 -6.859 7.867 1 95.56 207 GLN A CA 1
ATOM 1675 C C . GLN A 1 207 ? -22.312 -5.598 7.25 1 95.56 207 GLN A C 1
ATOM 1677 O O . GLN A 1 207 ? -21.078 -5.43 7.227 1 95.56 207 GLN A O 1
ATOM 1682 N N . LEU A 1 208 ? -23.203 -4.773 6.73 1 97.06 208 LEU A N 1
ATOM 1683 C CA . LEU A 1 208 ? -22.781 -3.527 6.098 1 97.06 208 LEU A CA 1
ATOM 1684 C C . LEU A 1 208 ? -23.125 -2.33 6.98 1 97.06 208 LEU A C 1
ATOM 1686 O O . LEU A 1 208 ? -24.219 -2.254 7.535 1 97.06 208 LEU A O 1
ATOM 1690 N N . LYS A 1 209 ? -22.156 -1.426 7.137 1 96.5 209 LYS A N 1
ATOM 1691 C CA . LYS A 1 209 ? -22.391 -0.228 7.938 1 96.5 209 LYS A CA 1
ATOM 1692 C C . LYS A 1 209 ? -21.734 0.994 7.305 1 96.5 209 LYS A C 1
ATOM 1694 O O . LYS A 1 209 ? -20.578 0.934 6.891 1 96.5 209 LYS A O 1
ATOM 1699 N N . ARG A 1 210 ? -22.469 2.078 7.242 1 96.06 210 ARG A N 1
ATOM 1700 C CA . ARG A 1 210 ? -21.875 3.359 6.887 1 96.06 210 ARG A CA 1
ATOM 1701 C C . ARG A 1 210 ? -21.094 3.943 8.062 1 96.06 210 ARG A C 1
ATOM 1703 O O . ARG A 1 210 ? -21.562 3.918 9.195 1 96.06 210 ARG A O 1
ATOM 1710 N N . VAL A 1 211 ? -19.938 4.477 7.746 1 95.31 211 VAL A N 1
ATOM 1711 C CA . VAL A 1 211 ? -19.109 4.996 8.828 1 95.31 211 VAL A CA 1
ATOM 1712 C C . VAL A 1 211 ? -18.516 6.344 8.422 1 95.31 211 VAL A C 1
ATOM 1714 O O . VAL A 1 211 ? -18.609 6.746 7.258 1 95.31 211 VAL A O 1
ATOM 1717 N N . HIS A 1 212 ? -18.016 7.035 9.469 1 90.88 212 HIS A N 1
ATOM 1718 C CA . HIS A 1 212 ? -17.266 8.266 9.211 1 90.88 212 HIS A CA 1
ATOM 1719 C C . HIS A 1 212 ? -15.82 7.957 8.836 1 90.88 212 HIS A C 1
ATOM 1721 O O . HIS A 1 212 ? -15.266 6.934 9.25 1 90.88 212 HIS A O 1
ATOM 1727 N N . MET B 1 1 ? -24 -13.844 -58.969 1 24.48 1 MET B N 1
ATOM 1728 C CA . MET B 1 1 ? -23.406 -14.633 -57.906 1 24.48 1 MET B CA 1
ATOM 1729 C C . MET B 1 1 ? -22.328 -13.836 -57.188 1 24.48 1 MET B C 1
ATOM 1731 O O . MET B 1 1 ? -21.172 -13.82 -57.594 1 24.48 1 MET B O 1
ATOM 1735 N N . ARG B 1 2 ? -22.609 -12.602 -56.656 1 27.5 2 ARG B N 1
ATOM 1736 C CA . ARG B 1 2 ? -21.781 -11.523 -56.156 1 27.5 2 ARG B CA 1
ATOM 1737 C C . ARG B 1 2 ? -21.094 -11.93 -54.844 1 27.5 2 ARG B C 1
ATOM 1739 O O . ARG B 1 2 ? -21.75 -12.234 -53.844 1 27.5 2 ARG B O 1
ATOM 1746 N N . HIS B 1 3 ? -19.938 -12.57 -54.969 1 21.23 3 HIS B N 1
ATOM 1747 C CA . HIS B 1 3 ? -19.094 -13.023 -53.875 1 21.23 3 HIS B CA 1
ATOM 1748 C C . HIS B 1 3 ? -18.688 -11.859 -52.969 1 21.23 3 HIS B C 1
ATOM 1750 O O . HIS B 1 3 ? -18.016 -10.93 -53.438 1 21.23 3 HIS B O 1
ATOM 1756 N N . ARG B 1 4 ? -19.531 -11.461 -52 1 28.66 4 ARG B N 1
ATOM 1757 C CA . ARG B 1 4 ? -19.188 -10.477 -51 1 28.66 4 ARG B CA 1
ATOM 1758 C C . ARG B 1 4 ? -17.906 -10.859 -50.25 1 28.66 4 ARG B C 1
ATOM 1760 O O . ARG B 1 4 ? -17.797 -11.977 -49.75 1 28.66 4 ARG B O 1
ATOM 1767 N N . TYR B 1 5 ? -16.766 -10.234 -50.688 1 26.19 5 TYR B N 1
ATOM 1768 C CA . TYR B 1 5 ? -15.438 -10.289 -50.094 1 26.19 5 TYR B CA 1
ATOM 1769 C C . TYR B 1 5 ? -15.508 -9.969 -48.594 1 26.19 5 TYR B C 1
ATOM 1771 O O . TYR B 1 5 ? -16.047 -8.938 -48.219 1 26.19 5 TYR B O 1
ATOM 1779 N N . LEU B 1 6 ? -15.688 -10.984 -47.812 1 28.08 6 LEU B N 1
ATOM 1780 C CA . LEU B 1 6 ? -15.602 -10.93 -46.375 1 28.08 6 LEU B CA 1
ATOM 1781 C C . LEU B 1 6 ? -14.344 -10.195 -45.906 1 28.08 6 LEU B C 1
ATOM 1783 O O . LEU B 1 6 ? -13.227 -10.617 -46.219 1 28.08 6 LEU B O 1
ATOM 1787 N N . THR B 1 7 ? -14.375 -8.875 -45.938 1 30.03 7 THR B N 1
ATOM 1788 C CA . THR B 1 7 ? -13.305 -8.016 -45.406 1 30.03 7 THR B CA 1
ATOM 1789 C C . THR B 1 7 ? -12.891 -8.438 -44 1 30.03 7 THR B C 1
ATOM 1791 O O . THR B 1 7 ? -13.742 -8.57 -43.125 1 30.03 7 THR B O 1
ATOM 1794 N N . SER B 1 8 ? -11.977 -9.383 -43.938 1 26.77 8 SER B N 1
ATOM 1795 C CA . SER B 1 8 ? -11.289 -9.828 -42.719 1 26.77 8 SER B CA 1
ATOM 1796 C C . SER B 1 8 ? -10.875 -8.641 -41.875 1 26.77 8 SER B C 1
ATOM 1798 O O . SER B 1 8 ? -10.195 -7.727 -42.344 1 26.77 8 SER B O 1
ATOM 1800 N N . LEU B 1 9 ? -11.703 -8.156 -41.031 1 28.06 9 LEU B N 1
ATOM 1801 C CA . LEU B 1 9 ? -11.422 -7.191 -40 1 28.06 9 LEU B CA 1
ATOM 1802 C C . LEU B 1 9 ? -10.172 -7.594 -39.188 1 28.06 9 LEU B C 1
ATOM 1804 O O . LEU B 1 9 ? -10.188 -8.602 -38.5 1 28.06 9 LEU B O 1
ATOM 1808 N N . VAL B 1 10 ? -9.008 -7.379 -39.781 1 25.58 10 VAL B N 1
ATOM 1809 C CA . VAL B 1 10 ? -7.715 -7.52 -39.094 1 25.58 10 VAL B CA 1
ATOM 1810 C C . VAL B 1 10 ? -7.758 -6.828 -37.75 1 25.58 10 VAL B C 1
ATOM 1812 O O . VAL B 1 10 ? -8.117 -5.648 -37.656 1 25.58 10 VAL B O 1
ATOM 1815 N N . HIS B 1 11 ? -8.008 -7.484 -36.719 1 24.3 11 HIS B N 1
ATOM 1816 C CA . HIS B 1 11 ? -7.918 -7.082 -35.312 1 24.3 11 HIS B CA 1
ATOM 1817 C C . HIS B 1 11 ? -6.602 -6.371 -35.031 1 24.3 11 HIS B C 1
ATOM 1819 O O . HIS B 1 11 ? -5.531 -6.879 -35.375 1 24.3 11 HIS B O 1
ATOM 1825 N N . LYS B 1 12 ? -6.59 -5.102 -35.094 1 28.05 12 LYS B N 1
ATOM 1826 C CA . LYS B 1 12 ? -5.469 -4.258 -34.688 1 28.05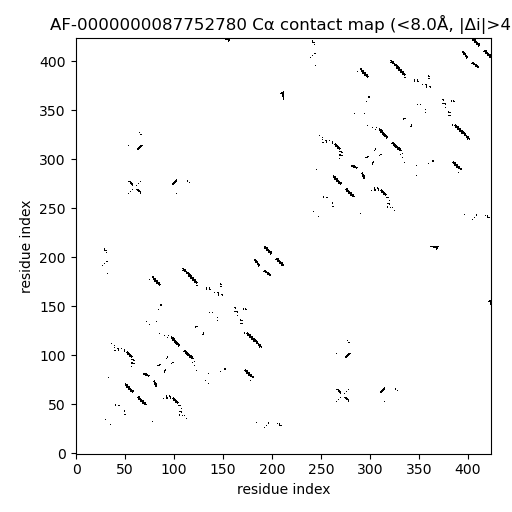 12 LYS B CA 1
ATOM 1827 C C . LYS B 1 12 ? -4.867 -4.727 -33.375 1 28.05 12 LYS B C 1
ATOM 1829 O O . LYS B 1 12 ? -5.527 -4.68 -32.312 1 28.05 12 LYS B O 1
ATOM 1834 N N . ARG B 1 13 ? -4.023 -5.648 -33.375 1 26.41 13 ARG B N 1
ATOM 1835 C CA . ARG B 1 13 ? -3.199 -6.047 -32.219 1 26.41 13 ARG B CA 1
ATOM 1836 C C . ARG B 1 13 ? -2.689 -4.828 -31.469 1 26.41 13 ARG B C 1
ATOM 1838 O O . ARG B 1 13 ? -2.188 -3.879 -32.062 1 26.41 13 ARG B O 1
ATOM 1845 N N . TRP B 1 14 ? -3.172 -4.547 -30.375 1 25.55 14 TRP B N 1
ATOM 1846 C CA . TRP B 1 14 ? -2.676 -3.549 -29.438 1 25.55 14 TRP B CA 1
ATOM 1847 C C . TRP B 1 14 ? -1.155 -3.598 -29.344 1 25.55 14 TRP B C 1
ATOM 1849 O O . TRP B 1 14 ? -0.593 -4.539 -28.781 1 25.55 14 TRP B O 1
ATOM 1859 N N . ILE B 1 15 ? -0.476 -3.357 -30.375 1 28.36 15 ILE B N 1
ATOM 1860 C CA . ILE B 1 15 ? 0.976 -3.234 -30.297 1 28.36 15 ILE B CA 1
ATOM 1861 C C . ILE B 1 15 ? 1.347 -2.225 -29.219 1 28.36 15 ILE B C 1
ATOM 1863 O O . ILE B 1 15 ? 0.873 -1.086 -29.234 1 28.36 15 ILE B O 1
ATOM 1867 N N . HIS B 1 16 ? 1.587 -2.705 -28.047 1 30.11 16 HIS B N 1
ATOM 1868 C CA . HIS B 1 16 ? 2.23 -1.791 -27.109 1 30.11 16 HIS B CA 1
ATOM 1869 C C . HIS B 1 16 ? 3.23 -0.887 -27.828 1 30.11 16 HIS B C 1
ATOM 1871 O O . HIS B 1 16 ? 4.051 -1.361 -28.609 1 30.11 16 HIS B O 1
ATOM 1877 N N . PRO B 1 17 ? 2.855 0.259 -28.188 1 34.22 17 PRO B N 1
ATOM 1878 C CA . PRO B 1 17 ? 3.877 1.053 -28.875 1 34.22 17 PRO B CA 1
ATOM 1879 C C . PRO B 1 17 ? 5.273 0.846 -28.297 1 34.22 17 PRO B C 1
ATOM 1881 O O . PRO B 1 17 ? 5.426 0.733 -27.078 1 34.22 17 PRO B O 1
ATOM 1884 N N . MET B 1 18 ? 6.117 0.124 -28.922 1 32.31 18 MET B N 1
ATOM 1885 C CA . MET B 1 18 ? 7.531 0.177 -28.562 1 32.31 18 MET B CA 1
ATOM 1886 C C . MET B 1 18 ? 7.969 1.611 -28.281 1 32.31 18 MET B C 1
ATOM 1888 O O . MET B 1 18 ? 7.621 2.527 -29.031 1 32.31 18 MET B O 1
ATOM 1892 N N . PRO B 1 19 ? 8.25 2.047 -27 1 34.12 19 PRO B N 1
ATOM 1893 C CA . PRO B 1 19 ? 8.711 3.434 -26.906 1 34.12 19 PRO B CA 1
ATOM 1894 C C . PRO B 1 19 ? 9.602 3.844 -28.078 1 34.12 19 PRO B C 1
ATOM 1896 O O . PRO B 1 19 ? 10.242 2.992 -28.703 1 34.12 19 PRO B O 1
ATOM 1899 N N . SER B 1 20 ? 9.297 4.758 -28.797 1 34.88 20 SER B N 1
ATOM 1900 C CA . SER B 1 20 ? 10.242 5.414 -29.703 1 34.88 20 SER B CA 1
ATOM 1901 C C . SER B 1 20 ? 11.641 5.465 -29.109 1 34.88 20 SER B C 1
ATOM 1903 O O . SER B 1 20 ? 11.797 5.41 -27.875 1 34.88 20 SER B O 1
ATOM 1905 N N . SER B 1 21 ? 12.789 5.289 -29.797 1 36.91 21 SER B N 1
ATOM 1906 C CA . SER B 1 21 ? 14.227 5.152 -29.594 1 36.91 21 SER B CA 1
ATOM 1907 C C . SER B 1 21 ? 14.75 6.207 -28.609 1 36.91 21 SER B C 1
ATOM 1909 O O . SER B 1 21 ? 15.93 6.219 -28.281 1 36.91 21 SER B O 1
ATOM 1911 N N . SER B 1 22 ? 14.234 7.43 -28.625 1 37.56 22 SER B N 1
ATOM 1912 C CA . SER B 1 22 ? 14.953 8.297 -27.703 1 37.56 22 SER B CA 1
ATOM 1913 C C . SER B 1 22 ? 14.797 7.824 -26.266 1 37.56 22 SER B C 1
ATOM 1915 O O . SER B 1 22 ? 13.914 8.297 -25.547 1 37.56 22 SER B O 1
ATOM 1917 N N . SER B 1 23 ? 14.68 6.543 -25.938 1 40.91 23 SER B N 1
ATOM 1918 C CA . SER B 1 23 ? 14.602 5.93 -24.625 1 40.91 23 SER B CA 1
ATOM 1919 C C . SER B 1 23 ? 15.555 6.598 -23.641 1 40.91 23 SER B C 1
ATOM 1921 O O . SER B 1 23 ? 16.766 6.559 -23.828 1 40.91 23 SER B O 1
ATOM 1923 N N . THR B 1 24 ? 15.266 7.746 -23.141 1 44.78 24 THR B N 1
ATOM 1924 C CA . THR B 1 24 ? 16.109 8.258 -22.062 1 44.78 24 THR B CA 1
ATOM 1925 C C . THR B 1 24 ? 16.641 7.105 -21.219 1 44.78 24 THR B C 1
ATOM 1927 O O . THR B 1 24 ? 15.875 6.352 -20.609 1 44.78 24 THR B O 1
ATOM 1930 N N . TYR B 1 25 ? 17.641 6.43 -21.719 1 47.94 25 TYR B N 1
ATOM 1931 C CA . TYR B 1 25 ? 18.438 5.422 -21.031 1 47.94 25 TYR B CA 1
ATOM 1932 C C . TYR B 1 25 ? 18.625 5.789 -19.562 1 47.94 25 TYR B C 1
ATOM 1934 O O . TYR B 1 25 ? 19.234 6.812 -19.25 1 47.94 25 TYR B O 1
ATOM 1942 N N . VAL B 1 26 ? 17.609 5.48 -18.781 1 58.25 26 VAL B N 1
ATOM 1943 C CA . VAL B 1 26 ? 17.859 5.664 -17.359 1 58.25 26 VAL B CA 1
ATOM 1944 C C . VAL B 1 26 ? 19.094 4.863 -16.938 1 58.25 26 VAL B C 1
ATOM 1946 O O . VAL B 1 26 ? 19.188 3.668 -17.234 1 58.25 26 VAL B O 1
ATOM 1949 N N . SER B 1 27 ? 20.156 5.504 -16.656 1 67.12 27 SER B N 1
ATOM 1950 C CA . SER B 1 27 ? 21.453 4.965 -16.25 1 67.12 27 SER B CA 1
ATOM 1951 C C . SER B 1 27 ? 21.281 3.889 -15.18 1 67.12 27 SER B C 1
ATOM 1953 O O . SER B 1 27 ? 20.359 3.949 -14.367 1 67.12 27 SER B O 1
ATOM 1955 N N . ASP B 1 28 ? 21.984 2.705 -15.336 1 77.25 28 ASP B N 1
ATOM 1956 C CA . ASP B 1 28 ? 22.047 1.642 -14.336 1 77.25 28 ASP B CA 1
ATOM 1957 C C . ASP B 1 28 ? 23.031 1.992 -13.219 1 77.25 28 ASP B C 1
ATOM 1959 O O . ASP B 1 28 ? 23.344 1.152 -12.367 1 77.25 28 ASP B O 1
ATOM 1963 N N . ALA B 1 29 ? 23.422 3.252 -13.266 1 88.56 29 ALA B N 1
ATOM 1964 C CA . ALA B 1 29 ? 24.297 3.689 -12.18 1 88.56 29 ALA B CA 1
ATOM 1965 C C . ALA B 1 29 ? 23.531 3.725 -10.852 1 88.56 29 ALA B C 1
ATOM 1967 O O . ALA B 1 29 ? 22.359 4.109 -10.805 1 88.56 29 ALA B O 1
ATOM 1968 N N . LEU B 1 30 ? 24.297 3.27 -9.859 1 95.5 30 LEU B N 1
ATOM 1969 C CA . LEU B 1 30 ? 23.703 3.365 -8.531 1 95.5 30 LEU B CA 1
ATOM 1970 C C . LEU B 1 30 ? 23.656 4.812 -8.062 1 95.5 30 LEU B C 1
ATOM 1972 O O . LEU B 1 30 ? 24.656 5.52 -8.109 1 95.5 30 LEU B O 1
ATOM 1976 N N . VAL B 1 31 ? 22.516 5.242 -7.746 1 96.31 31 VAL B N 1
ATOM 1977 C CA . VAL B 1 31 ? 22.234 6.578 -7.234 1 96.31 31 VAL B CA 1
ATOM 1978 C C . VAL B 1 31 ? 21.578 6.484 -5.859 1 96.31 31 VAL B C 1
ATOM 1980 O O . VAL B 1 31 ? 20.688 5.645 -5.645 1 96.31 31 VAL B O 1
ATOM 1983 N N . PRO B 1 32 ? 22.094 7.324 -4.91 1 96.62 32 PRO B N 1
ATOM 1984 C CA . PRO B 1 32 ? 21.438 7.289 -3.605 1 96.62 32 PRO B CA 1
ATOM 1985 C C . PRO B 1 32 ? 19.922 7.441 -3.715 1 96.62 32 PRO B C 1
ATOM 1987 O O . PRO B 1 32 ? 19.422 8.227 -4.535 1 96.62 32 PRO B O 1
ATOM 1990 N N . TRP B 1 33 ? 19.219 6.707 -2.852 1 97.62 33 TRP B N 1
ATOM 1991 C CA . TRP B 1 33 ? 17.766 6.621 -2.961 1 97.62 33 TRP B CA 1
ATOM 1992 C C . TRP B 1 33 ? 17.125 8.008 -2.885 1 97.62 33 TRP B C 1
ATOM 1994 O O . TRP B 1 33 ? 16.156 8.289 -3.588 1 97.62 33 TRP B O 1
ATOM 2004 N N . ILE B 1 34 ? 17.656 8.852 -2.057 1 97.25 34 ILE B N 1
ATOM 2005 C CA . ILE B 1 34 ? 17.031 10.141 -1.812 1 97.25 34 ILE B CA 1
ATOM 2006 C C . ILE B 1 34 ? 17.125 11.008 -3.064 1 97.25 34 ILE B C 1
ATOM 2008 O O . ILE B 1 34 ? 16.188 11.734 -3.406 1 97.25 34 ILE B O 1
ATOM 2012 N N . ASP B 1 35 ? 18.219 10.961 -3.775 1 96.94 35 ASP B N 1
ATOM 2013 C CA . ASP B 1 35 ? 18.375 11.688 -5.031 1 96.94 35 ASP B CA 1
ATOM 2014 C C . ASP B 1 35 ? 17.438 11.156 -6.102 1 96.94 35 ASP B C 1
ATOM 2016 O O . ASP B 1 35 ? 16.797 11.93 -6.82 1 96.94 35 ASP B O 1
ATOM 2020 N N . ARG B 1 36 ? 17.391 9.891 -6.141 1 96.94 36 ARG B N 1
ATOM 2021 C CA . ARG B 1 36 ? 16.484 9.25 -7.098 1 96.94 36 ARG B CA 1
ATOM 2022 C C . ARG B 1 36 ? 15.031 9.594 -6.805 1 96.94 36 ARG B C 1
ATOM 2024 O O . ARG B 1 36 ? 14.258 9.875 -7.723 1 96.94 36 ARG B O 1
ATOM 2031 N N . LEU B 1 37 ? 14.656 9.578 -5.562 1 97.81 37 LEU B N 1
ATOM 2032 C CA . LEU B 1 37 ? 13.281 9.859 -5.176 1 97.81 37 LEU B CA 1
ATOM 2033 C C . LEU B 1 37 ? 12.898 11.297 -5.535 1 97.81 37 LEU B C 1
ATOM 2035 O O . LEU B 1 37 ? 11.805 11.547 -6.047 1 97.81 37 LEU B O 1
ATOM 2039 N N . HIS B 1 38 ? 13.82 12.211 -5.27 1 97.5 38 HIS B N 1
ATOM 2040 C CA . HIS B 1 38 ? 13.562 13.594 -5.652 1 97.5 38 HIS B CA 1
ATOM 2041 C C . HIS B 1 38 ? 13.289 13.711 -7.148 1 97.5 38 HIS B C 1
ATOM 2043 O O . HIS B 1 38 ? 12.336 14.383 -7.559 1 97.5 38 HIS B O 1
ATOM 2049 N N . ALA B 1 39 ? 14.086 13.086 -7.914 1 97 39 ALA B N 1
ATOM 2050 C CA . ALA B 1 39 ? 13.922 13.117 -9.367 1 97 39 ALA B CA 1
ATOM 2051 C C . ALA B 1 39 ? 12.602 12.477 -9.781 1 97 39 ALA B C 1
ATOM 2053 O O . ALA B 1 39 ? 11.914 12.992 -10.664 1 97 39 ALA B O 1
ATOM 2054 N N . SER B 1 40 ? 12.258 11.375 -9.172 1 97.69 40 SER B N 1
ATOM 2055 C CA . SER B 1 40 ? 11.023 10.664 -9.492 1 97.69 40 SER B CA 1
ATOM 2056 C C . SER B 1 40 ? 9.797 11.508 -9.164 1 97.69 40 SER B C 1
ATOM 2058 O O . SER B 1 40 ? 8.836 11.531 -9.93 1 97.69 40 SER B O 1
ATOM 2060 N N . ILE B 1 41 ? 9.844 12.117 -8 1 97.62 41 ILE B N 1
ATOM 2061 C CA . ILE B 1 41 ? 8.742 12.977 -7.602 1 97.62 41 ILE B CA 1
ATOM 2062 C C . ILE B 1 41 ? 8.562 14.094 -8.625 1 97.62 41 ILE B C 1
ATOM 2064 O O . ILE B 1 41 ? 7.438 14.375 -9.062 1 97.62 41 ILE B O 1
ATOM 2068 N N . ALA B 1 42 ? 9.648 14.688 -9.047 1 97.56 42 ALA B N 1
ATOM 2069 C CA . ALA B 1 42 ? 9.602 15.758 -10.039 1 97.56 42 ALA B CA 1
ATOM 2070 C C . ALA B 1 42 ? 9 15.266 -11.352 1 97.56 42 ALA B C 1
ATOM 2072 O O . ALA B 1 42 ? 8.18 15.953 -11.961 1 97.56 42 ALA B O 1
ATOM 2073 N N . ALA B 1 43 ? 9.336 14.125 -11.719 1 97.12 43 ALA B N 1
ATOM 2074 C CA . ALA B 1 43 ? 8.867 13.562 -12.977 1 97.12 43 ALA B CA 1
ATOM 2075 C C . ALA B 1 43 ? 7.379 13.25 -12.93 1 97.12 43 ALA B C 1
ATOM 2077 O O . ALA B 1 43 ? 6.723 13.141 -13.969 1 97.12 43 ALA B O 1
ATOM 2078 N N . ASN B 1 44 ? 6.844 13.086 -11.742 1 97.38 44 ASN B N 1
ATOM 2079 C CA . ASN B 1 44 ? 5.445 12.695 -11.594 1 97.38 44 ASN B CA 1
ATOM 2080 C C . ASN B 1 44 ? 4.586 13.867 -11.117 1 97.38 44 ASN B C 1
ATOM 2082 O O . ASN B 1 44 ? 3.455 13.664 -10.672 1 97.38 44 ASN B O 1
ATOM 2086 N N . ARG B 1 45 ? 5.062 15.023 -11.203 1 94.75 45 ARG B N 1
ATOM 2087 C CA . ARG B 1 45 ? 4.414 16.188 -10.617 1 94.75 45 ARG B CA 1
ATOM 2088 C C . ARG B 1 45 ? 3.039 16.422 -11.242 1 94.75 45 ARG B C 1
ATOM 2090 O O . ARG B 1 45 ? 2.148 16.984 -10.594 1 94.75 45 ARG B O 1
ATOM 2097 N N . GLN B 1 46 ? 2.807 15.984 -12.477 1 94.38 46 GLN B N 1
ATOM 2098 C CA . GLN B 1 46 ? 1.545 16.219 -13.164 1 94.38 46 GLN B CA 1
ATOM 2099 C C . GLN B 1 46 ? 0.597 15.031 -13.008 1 94.38 46 GLN B C 1
ATOM 2101 O O . GLN B 1 46 ? -0.536 15.07 -13.492 1 94.38 46 GLN B O 1
ATOM 2106 N N . VAL B 1 47 ? 1.068 14.031 -12.383 1 93.12 47 VAL B N 1
ATOM 2107 C CA . VAL B 1 47 ? 0.245 12.844 -12.195 1 93.12 47 VAL B CA 1
ATOM 2108 C C . VAL B 1 47 ? -0.632 13.008 -10.961 1 93.12 47 VAL B C 1
ATOM 2110 O O . VAL B 1 47 ? -0.124 13.188 -9.852 1 93.12 47 VAL B O 1
ATOM 2113 N N . GLN B 1 48 ? -1.954 12.922 -11.156 1 91.19 48 GLN B N 1
ATOM 2114 C CA . GLN B 1 48 ? -2.873 13.016 -10.023 1 91.19 48 GLN B CA 1
ATOM 2115 C C . GLN B 1 48 ? -2.68 11.852 -9.055 1 91.19 48 GLN B C 1
ATOM 2117 O O . GLN B 1 48 ? -2.67 10.695 -9.469 1 91.19 48 GLN B O 1
ATOM 2122 N N . GLY B 1 49 ? -2.453 12.156 -7.852 1 92.69 49 GLY B N 1
ATOM 2123 C CA . GLY B 1 49 ? -2.334 11.125 -6.832 1 92.69 49 GLY B CA 1
ATOM 2124 C C . GLY B 1 49 ? -0.926 10.578 -6.699 1 92.69 49 GLY B C 1
ATOM 2125 O O . GLY B 1 49 ? -0.707 9.578 -6.016 1 92.69 49 GLY B O 1
ATOM 2126 N N . ALA B 1 50 ? 0.028 11.219 -7.324 1 95.81 50 ALA B N 1
ATOM 2127 C CA . ALA B 1 50 ? 1.406 10.734 -7.285 1 95.81 50 ALA B CA 1
ATOM 2128 C C . ALA B 1 50 ? 1.998 10.875 -5.887 1 95.81 50 ALA B C 1
ATOM 2130 O O . ALA B 1 50 ? 3.039 10.289 -5.582 1 95.81 50 ALA B O 1
ATOM 2131 N N . ASN B 1 51 ? 1.385 11.648 -5.051 1 96.94 51 ASN B N 1
ATOM 2132 C CA . ASN B 1 51 ? 1.885 11.828 -3.693 1 96.94 51 ASN B CA 1
ATOM 2133 C C . ASN B 1 51 ? 1.206 10.867 -2.717 1 96.94 51 ASN B C 1
ATOM 2135 O O . ASN B 1 51 ? 1.405 10.969 -1.505 1 96.94 51 ASN B O 1
ATOM 2139 N N . PHE B 1 52 ? 0.406 9.93 -3.223 1 97.25 52 PHE B N 1
ATOM 2140 C CA . PHE B 1 52 ? -0.189 8.875 -2.406 1 97.25 52 PHE B CA 1
ATOM 2141 C C . PHE B 1 52 ? 0.802 7.742 -2.178 1 97.25 52 PHE B C 1
ATOM 2143 O O . PHE B 1 52 ? 1.431 7.262 -3.123 1 97.25 52 PHE B O 1
ATOM 2150 N N . LEU B 1 53 ? 0.977 7.402 -0.975 1 98.12 53 LEU B N 1
ATOM 2151 C CA . LEU B 1 53 ? 1.767 6.227 -0.63 1 98.12 53 LEU B CA 1
ATOM 2152 C C . LEU B 1 53 ? 1.014 5.336 0.352 1 98.12 53 LEU B C 1
ATOM 2154 O O . LEU B 1 53 ? 0.028 5.766 0.957 1 98.12 53 LEU B O 1
ATOM 2158 N N . GLN B 1 54 ? 1.346 4.09 0.44 1 98.88 54 GLN B N 1
ATOM 2159 C CA . GLN B 1 54 ? 0.655 3.137 1.302 1 98.88 54 GLN B CA 1
ATOM 2160 C C . GLN B 1 54 ? 1.518 2.752 2.5 1 98.88 54 GLN B C 1
ATOM 2162 O O . GLN B 1 54 ? 2.639 2.266 2.334 1 98.88 54 GLN B O 1
ATOM 2167 N N . LEU B 1 55 ? 0.992 2.936 3.666 1 98.94 55 LEU B N 1
ATOM 2168 C CA . LEU B 1 55 ? 1.694 2.746 4.93 1 98.94 55 LEU B CA 1
ATOM 2169 C C . LEU B 1 55 ? 1.232 1.468 5.621 1 98.94 55 LEU B C 1
ATOM 2171 O O . LEU B 1 55 ? 0.041 1.297 5.891 1 98.94 55 LEU B O 1
ATOM 2175 N N . ALA B 1 56 ? 2.189 0.628 5.922 1 98.94 56 ALA B N 1
ATOM 2176 C CA . ALA B 1 56 ? 1.912 -0.583 6.688 1 98.94 56 ALA B CA 1
ATOM 2177 C C . ALA B 1 56 ? 2.301 -0.406 8.156 1 98.94 56 ALA B C 1
ATOM 2179 O O . ALA B 1 56 ? 3.381 0.106 8.461 1 98.94 56 ALA B O 1
ATOM 2180 N N . THR B 1 57 ? 1.436 -0.762 9.031 1 98.88 57 THR B N 1
ATOM 2181 C CA . THR B 1 57 ? 1.637 -0.815 10.477 1 98.88 57 THR B CA 1
ATOM 2182 C C . THR B 1 57 ? 1.204 -2.17 11.031 1 98.88 57 THR B C 1
ATOM 2184 O O . THR B 1 57 ? 0.705 -3.02 10.297 1 98.88 57 THR B O 1
ATOM 2187 N N . VAL B 1 58 ? 1.476 -2.389 12.281 1 98.69 58 VAL B N 1
ATOM 2188 C CA . VAL B 1 58 ? 1.042 -3.605 12.961 1 98.69 58 VAL B CA 1
ATOM 2189 C C . VAL B 1 58 ? 0.291 -3.244 14.242 1 98.69 58 VAL B C 1
ATOM 2191 O O . VAL B 1 58 ? 0.656 -2.293 14.93 1 98.69 58 VAL B O 1
ATOM 2194 N N . ASP B 1 59 ? -0.767 -3.99 14.5 1 98.25 59 ASP B N 1
ATOM 2195 C CA . ASP B 1 59 ? -1.527 -3.699 15.711 1 98.25 59 ASP B CA 1
ATOM 2196 C C . ASP B 1 59 ? -1.021 -4.531 16.891 1 98.25 59 ASP B C 1
ATOM 2198 O O . ASP B 1 59 ? -0.006 -5.219 16.781 1 98.25 59 ASP B O 1
ATOM 2202 N N . SER B 1 60 ? -1.721 -4.434 18.016 1 97 60 SER B N 1
ATOM 2203 C CA . SER B 1 60 ? -1.28 -5.07 19.25 1 97 60 SER B CA 1
ATOM 2204 C C . SER B 1 60 ? -1.389 -6.586 19.156 1 97 60 SER B C 1
ATOM 2206 O O . SER B 1 60 ? -0.819 -7.305 19.984 1 97 60 SER B O 1
ATOM 2208 N N . GLN B 1 61 ? -2.088 -7.129 18.219 1 96.69 61 GLN B N 1
ATOM 2209 C CA . GLN B 1 61 ? -2.232 -8.57 18.016 1 96.69 61 GLN B CA 1
ATOM 2210 C C . GLN B 1 61 ? -1.3 -9.062 16.922 1 96.69 61 GLN B C 1
ATOM 2212 O O . GLN B 1 61 ? -1.485 -10.164 16.391 1 96.69 61 GLN B O 1
ATOM 2217 N N . ASN B 1 62 ? -0.436 -8.18 16.438 1 96 62 ASN B N 1
ATOM 2218 C CA . ASN B 1 62 ? 0.555 -8.484 15.406 1 96 62 ASN B CA 1
ATOM 2219 C C . ASN B 1 62 ? -0.096 -8.68 14.039 1 96 62 ASN B C 1
ATOM 2221 O O . ASN B 1 62 ? 0.403 -9.445 13.211 1 96 62 ASN B O 1
ATOM 2225 N N . LYS B 1 63 ? -1.257 -8.062 13.898 1 97.88 63 LYS B N 1
ATOM 2226 C CA . LYS B 1 63 ? -1.9 -8.062 12.594 1 97.88 63 LYS B CA 1
ATOM 2227 C C . LYS B 1 63 ? -1.449 -6.867 11.758 1 97.88 63 LYS B C 1
ATOM 2229 O O . LYS B 1 63 ? -1.442 -5.73 12.242 1 97.88 63 LYS B O 1
ATOM 2234 N N . PRO B 1 64 ? -1.061 -7.16 10.516 1 98.75 64 PRO B N 1
ATOM 2235 C CA . PRO B 1 64 ? -0.642 -6.051 9.656 1 98.75 64 PRO B CA 1
ATOM 2236 C C . PRO B 1 64 ? -1.821 -5.254 9.102 1 98.75 64 PRO B C 1
ATOM 2238 O O . PRO B 1 64 ? -2.871 -5.828 8.797 1 98.75 64 PRO B O 1
ATOM 2241 N N . HIS B 1 65 ? -1.675 -4.008 9.023 1 98.88 65 HIS B N 1
ATOM 2242 C CA . HIS B 1 65 ? -2.621 -3.084 8.406 1 98.88 65 HIS B CA 1
ATOM 2243 C C . HIS B 1 65 ? -1.938 -2.217 7.355 1 98.88 65 HIS B C 1
ATOM 2245 O O . HIS B 1 65 ? -0.729 -1.986 7.426 1 98.88 65 HIS B O 1
ATOM 2251 N N . VAL B 1 66 ? -2.672 -1.757 6.395 1 98.94 66 VAL B N 1
ATOM 2252 C CA . VAL B 1 66 ? -2.107 -0.891 5.367 1 98.94 66 VAL B CA 1
ATOM 2253 C C . VAL B 1 66 ? -3.172 0.088 4.875 1 98.94 66 VAL B C 1
ATOM 2255 O O . VAL B 1 66 ? -4.344 -0.271 4.75 1 98.94 66 VAL B O 1
ATOM 2258 N N . ARG B 1 67 ? -2.789 1.282 4.602 1 98.69 67 ARG B N 1
ATOM 2259 C CA . ARG B 1 67 ? -3.686 2.303 4.07 1 98.69 67 ARG B CA 1
ATOM 2260 C C . ARG B 1 67 ? -2.906 3.396 3.35 1 98.69 67 ARG B C 1
ATOM 2262 O O . ARG B 1 67 ? -1.705 3.562 3.576 1 98.69 67 ARG B O 1
ATOM 2269 N N . THR B 1 68 ? -3.654 4.074 2.529 1 98.31 68 THR B N 1
ATOM 2270 C CA . THR B 1 68 ? -3.07 5.195 1.802 1 98.31 68 THR B CA 1
ATOM 2271 C C . THR B 1 68 ? -2.855 6.391 2.729 1 98.31 68 THR B C 1
ATOM 2273 O O . THR B 1 68 ? -3.709 6.695 3.564 1 98.31 68 THR B O 1
ATOM 2276 N N . VAL B 1 69 ? -1.707 6.973 2.598 1 98.38 69 VAL B N 1
ATOM 2277 C CA . VAL B 1 69 ? -1.385 8.25 3.232 1 98.38 69 VAL B CA 1
ATOM 2278 C C . VAL B 1 69 ? -0.842 9.227 2.191 1 98.38 69 VAL B C 1
ATOM 2280 O O . VAL B 1 69 ? -0.594 8.844 1.045 1 98.38 69 VAL B O 1
ATOM 2283 N N . VAL B 1 70 ? -0.733 10.492 2.602 1 97.12 70 VAL B N 1
ATOM 2284 C CA . VAL B 1 70 ? -0.361 11.523 1.632 1 97.12 70 VAL B CA 1
ATOM 2285 C C . VAL B 1 70 ? 0.994 12.117 2.004 1 97.12 70 VAL B C 1
ATOM 2287 O O . VAL B 1 70 ? 1.196 12.555 3.139 1 97.12 70 VAL B O 1
ATOM 2290 N N . PHE B 1 71 ? 1.912 12.07 1.053 1 98.06 71 PHE B N 1
ATOM 2291 C CA . PHE B 1 71 ? 3.201 12.734 1.202 1 98.06 71 PHE B CA 1
ATOM 2292 C C . PHE B 1 71 ? 3.039 14.25 1.172 1 98.06 71 PHE B C 1
ATOM 2294 O O . PHE B 1 71 ? 2.498 14.805 0.212 1 98.06 71 PHE B O 1
ATOM 2301 N N . ARG B 1 72 ? 3.621 14.883 2.195 1 97 72 ARG B N 1
ATOM 2302 C CA . ARG B 1 72 ? 3.436 16.328 2.33 1 97 72 ARG B CA 1
ATOM 2303 C C . ARG B 1 72 ? 4.777 17.062 2.314 1 97 72 ARG B C 1
ATOM 2305 O O . ARG B 1 72 ? 4.883 18.188 2.803 1 97 72 ARG B O 1
ATOM 2312 N N . GLY B 1 73 ? 5.762 16.375 1.884 1 96.19 73 GLY B N 1
ATOM 2313 C CA . GLY B 1 73 ? 7.082 16.969 1.796 1 96.19 73 GLY B CA 1
ATOM 2314 C C . GLY B 1 73 ? 8.109 16.297 2.689 1 96.19 73 GLY B C 1
ATOM 2315 O O . GLY B 1 73 ? 7.832 15.25 3.277 1 96.19 73 GLY B O 1
ATOM 2316 N N . PHE B 1 74 ? 9.312 16.812 2.736 1 96.75 74 PHE B N 1
ATOM 2317 C CA . PHE B 1 74 ? 10.414 16.281 3.535 1 96.75 74 PHE B CA 1
ATOM 2318 C C . PHE B 1 74 ? 10.641 17.141 4.773 1 96.75 74 PHE B C 1
ATOM 2320 O O . PHE B 1 74 ? 10.484 18.359 4.727 1 96.75 74 PHE B O 1
ATOM 2327 N N . HIS B 1 75 ? 10.852 16.266 5.832 1 91.25 75 HIS B N 1
ATOM 2328 C CA . HIS B 1 75 ? 11.398 16.875 7.043 1 91.25 75 HIS B CA 1
ATOM 2329 C C . HIS B 1 75 ? 12.922 16.797 7.062 1 91.25 75 HIS B C 1
ATOM 2331 O O . HIS B 1 75 ? 13.492 15.711 6.922 1 91.25 75 HIS B O 1
ATOM 2337 N N . ASN B 1 76 ? 13.68 17.719 6.977 1 87.94 76 ASN B N 1
ATOM 2338 C CA . ASN B 1 76 ? 15.133 17.75 6.82 1 87.94 76 ASN B CA 1
ATOM 2339 C C . ASN B 1 76 ? 15.57 17.078 5.527 1 87.94 76 ASN B C 1
ATOM 2341 O O . ASN B 1 76 ? 14.883 17.172 4.512 1 87.94 76 ASN B O 1
ATOM 2345 N N . SER B 1 77 ? 16.609 16.25 5.488 1 85.31 77 SER B N 1
ATOM 2346 C CA . SER B 1 77 ? 17.172 15.75 4.238 1 85.31 77 SER B CA 1
ATOM 2347 C C . SER B 1 77 ? 16.516 14.445 3.828 1 85.31 77 SER B C 1
ATOM 2349 O O . SER B 1 77 ? 16.453 14.117 2.639 1 85.31 77 SER B O 1
ATOM 2351 N N . SER B 1 78 ? 15.844 13.727 4.793 1 91 78 SER B N 1
ATOM 2352 C CA . SER B 1 78 ? 15.477 12.391 4.336 1 91 78 SER B CA 1
ATOM 2353 C C . SER B 1 78 ? 14.188 11.914 5.004 1 91 78 SER B C 1
ATOM 2355 O O . SER B 1 78 ? 13.656 10.859 4.652 1 91 78 SER B O 1
ATOM 2357 N N . SER B 1 79 ? 13.617 12.672 5.93 1 96.44 79 SER B N 1
ATOM 2358 C CA . SER B 1 79 ? 12.383 12.258 6.582 1 96.44 79 SER B CA 1
ATOM 2359 C C . SER B 1 79 ? 11.156 12.742 5.812 1 96.44 79 SER B C 1
ATOM 2361 O O . SER B 1 79 ? 11.133 13.883 5.336 1 96.44 79 SER B O 1
ATOM 2363 N N . LEU B 1 80 ? 10.211 11.914 5.699 1 98.31 80 LEU B N 1
ATOM 2364 C CA . LEU B 1 80 ? 8.992 12.258 4.973 1 98.31 80 LEU B CA 1
ATOM 2365 C C . LEU B 1 80 ? 7.898 12.711 5.93 1 98.31 80 LEU B C 1
ATOM 2367 O O . LEU B 1 80 ? 7.695 12.102 6.984 1 98.31 80 LEU B O 1
ATOM 2371 N N . ILE B 1 81 ? 7.152 13.781 5.547 1 98.31 81 ILE B N 1
ATOM 2372 C CA . ILE B 1 81 ? 6.051 14.305 6.348 1 98.31 81 ILE B CA 1
ATOM 2373 C C . ILE B 1 81 ? 4.727 13.742 5.836 1 98.31 81 ILE B C 1
ATOM 2375 O O . ILE B 1 81 ? 4.422 13.844 4.645 1 98.31 81 ILE B O 1
ATOM 2379 N N . ILE B 1 82 ? 3.992 13.18 6.754 1 98.56 82 ILE B N 1
ATOM 2380 C CA . ILE B 1 82 ? 2.639 12.688 6.523 1 98.56 82 ILE B CA 1
ATOM 2381 C C . ILE B 1 82 ? 1.685 13.305 7.543 1 98.56 82 ILE B C 1
ATOM 2383 O O . ILE B 1 82 ? 2.006 13.391 8.734 1 98.56 82 ILE B O 1
ATOM 2387 N N . THR B 1 83 ? 0.551 13.805 7.125 1 97.94 83 THR B N 1
ATOM 2388 C CA . THR B 1 83 ? -0.46 14.289 8.055 1 97.94 83 THR B CA 1
ATOM 2389 C C . THR B 1 83 ? -1.433 13.172 8.43 1 97.94 83 THR B C 1
ATOM 2391 O O . THR B 1 83 ? -1.726 12.297 7.613 1 97.94 83 THR B O 1
ATOM 2394 N N . ALA B 1 84 ? -1.901 13.219 9.617 1 98 84 ALA B N 1
ATOM 2395 C CA . ALA B 1 84 ? -2.824 12.188 10.086 1 98 84 ALA B CA 1
ATOM 2396 C C . ALA B 1 84 ? -3.746 12.727 11.172 1 98 84 ALA B C 1
ATOM 2398 O O . ALA B 1 84 ? -3.453 13.75 11.789 1 98 84 ALA B O 1
ATOM 2399 N N . ASP B 1 85 ? -4.898 12.078 11.336 1 97.56 85 ASP B N 1
ATOM 2400 C CA . ASP B 1 85 ? -5.77 12.258 12.5 1 97.56 85 ASP B CA 1
ATOM 2401 C C . ASP B 1 85 ? -5.273 11.43 13.688 1 97.56 85 ASP B C 1
ATOM 2403 O O . ASP B 1 85 ? -5.191 10.203 13.602 1 97.56 85 ASP B O 1
ATOM 2407 N N . GLY B 1 86 ? -4.965 12.117 14.719 1 98.19 86 GLY B N 1
ATOM 2408 C CA . GLY B 1 86 ? -4.387 11.484 15.898 1 98.19 86 GLY B CA 1
ATOM 2409 C C . GLY B 1 86 ? -5.273 10.414 16.5 1 98.19 86 GLY B C 1
ATOM 2410 O O . GLY B 1 86 ? -4.809 9.578 17.281 1 98.19 86 GLY B O 1
ATOM 2411 N N . ARG B 1 87 ? -6.531 10.406 16.156 1 97.12 87 ARG B N 1
ATOM 2412 C CA . ARG B 1 87 ? -7.5 9.461 16.703 1 97.12 87 ARG B CA 1
ATOM 2413 C C . ARG B 1 87 ? -7.543 8.18 15.883 1 97.12 87 ARG B C 1
ATOM 2415 O O . ARG B 1 87 ? -8.141 7.184 16.297 1 97.12 87 ARG B O 1
ATOM 2422 N N . SER B 1 88 ? -6.906 8.156 14.711 1 97.38 88 SER B N 1
ATOM 2423 C CA . SER B 1 88 ? -6.957 7.016 13.805 1 97.38 88 SER B CA 1
ATOM 2424 C C . SER B 1 88 ? -6.164 5.836 14.359 1 97.38 88 SER B C 1
ATOM 2426 O O . SER B 1 88 ? -5.234 6.023 15.148 1 97.38 88 SER B O 1
ATOM 2428 N N . SER B 1 89 ? -6.457 4.664 13.922 1 97.5 89 SER B N 1
ATOM 2429 C CA . SER B 1 89 ? -5.84 3.436 14.406 1 97.5 89 SER B CA 1
ATOM 2430 C C . SER B 1 89 ? -4.348 3.404 14.086 1 97.5 89 SER B C 1
ATOM 2432 O O . SER B 1 89 ? -3.557 2.836 14.836 1 97.5 89 SER B O 1
ATOM 2434 N N . LYS B 1 90 ? -3.979 4.047 12.93 1 98.38 90 LYS B N 1
ATOM 2435 C CA . LYS B 1 90 ? -2.562 4.012 12.578 1 98.38 90 LYS B CA 1
ATOM 2436 C C . LYS B 1 90 ? -1.712 4.707 13.633 1 98.38 90 LYS B C 1
ATOM 2438 O O . LYS B 1 90 ? -0.59 4.277 13.914 1 98.38 90 LYS B O 1
ATOM 2443 N N . VAL B 1 91 ? -2.223 5.734 14.227 1 98.5 91 VAL B N 1
ATOM 2444 C CA . VAL B 1 91 ? -1.449 6.48 15.211 1 98.5 91 VAL B CA 1
ATOM 2445 C C . VAL B 1 91 ? -1.276 5.641 16.484 1 98.5 91 VAL B C 1
ATOM 2447 O O . VAL B 1 91 ? -0.171 5.539 17.016 1 98.5 91 VAL B O 1
ATOM 2450 N N . SER B 1 92 ? -2.346 5.012 16.969 1 98.06 92 SER B N 1
ATOM 2451 C CA . SER B 1 92 ? -2.229 4.148 18.141 1 98.06 92 SER B CA 1
ATOM 2452 C C . SER B 1 92 ? -1.306 2.967 17.859 1 98.06 92 SER B C 1
ATOM 2454 O O . SER B 1 92 ? -0.534 2.559 18.734 1 98.06 92 SER B O 1
ATOM 2456 N N . GLN B 1 93 ? -1.386 2.402 16.703 1 98.62 93 GLN B N 1
ATOM 2457 C CA . GLN B 1 93 ? -0.507 1.303 16.312 1 98.62 93 GLN B CA 1
ATOM 2458 C C . GLN B 1 93 ? 0.955 1.74 16.312 1 98.62 93 GLN B C 1
ATOM 2460 O O . GLN B 1 93 ? 1.818 1.032 16.828 1 98.62 93 GLN B O 1
ATOM 2465 N N . LEU B 1 94 ? 1.197 2.941 15.781 1 98.62 94 LEU B N 1
ATOM 2466 C CA . LEU B 1 94 ? 2.555 3.461 15.664 1 98.62 94 LEU B CA 1
ATOM 2467 C C . LEU B 1 94 ? 3.113 3.842 17.031 1 98.62 94 LEU B C 1
ATOM 2469 O O . LEU B 1 94 ? 4.328 3.832 17.234 1 98.62 94 LEU B O 1
ATOM 2473 N N . GLN B 1 95 ? 2.258 4.203 17.953 1 97.94 95 GLN B N 1
ATOM 2474 C CA . GLN B 1 95 ? 2.688 4.457 19.328 1 97.94 95 GLN B CA 1
ATOM 2475 C C . GLN B 1 95 ? 3.205 3.182 19.984 1 97.94 95 GLN B C 1
ATOM 2477 O O . GLN B 1 95 ? 4.141 3.227 20.781 1 97.94 95 GLN B O 1
ATOM 2482 N N . LEU B 1 96 ? 2.613 2.076 19.641 1 97 96 LEU B N 1
ATOM 2483 C CA . LEU B 1 96 ? 3.014 0.784 20.188 1 97 96 LEU B CA 1
ATOM 2484 C C . LEU B 1 96 ? 4.254 0.254 19.469 1 97 96 LEU B C 1
ATOM 2486 O O . LEU B 1 96 ? 5.195 -0.213 20.109 1 97 96 LEU B O 1
ATOM 2490 N N . THR B 1 97 ? 4.223 0.285 18.141 1 97.56 97 THR B N 1
ATOM 2491 C CA . THR B 1 97 ? 5.316 -0.166 17.297 1 97.56 97 THR B CA 1
ATOM 2492 C C . THR B 1 97 ? 5.652 0.886 16.234 1 97.56 97 THR B C 1
ATOM 2494 O O . THR B 1 97 ? 4.977 0.979 15.211 1 97.56 97 THR B O 1
ATOM 2497 N N . PRO B 1 98 ? 6.75 1.592 16.438 1 98.44 98 PRO B N 1
ATOM 2498 C CA . PRO B 1 98 ? 7.059 2.678 15.5 1 98.44 98 PRO B CA 1
ATOM 2499 C C . PRO B 1 98 ? 7.594 2.172 14.164 1 98.44 98 PRO B C 1
ATOM 2501 O O . PRO B 1 98 ? 7.695 2.939 13.203 1 98.44 98 PRO B O 1
ATOM 2504 N N . SER B 1 99 ? 8.086 0.899 14.141 1 98.44 99 SER B N 1
ATOM 2505 C CA . SER B 1 99 ? 8.562 0.317 12.883 1 98.44 99 SER B CA 1
ATOM 2506 C C . SER B 1 99 ? 7.441 0.253 11.852 1 98.44 99 SER B C 1
ATOM 2508 O O . SER B 1 99 ? 6.309 -0.112 12.172 1 98.44 99 SER B O 1
ATOM 2510 N N . CYS B 1 100 ? 7.754 0.616 10.656 1 98.81 100 CYS B N 1
ATOM 2511 C CA . CYS B 1 100 ? 6.777 0.632 9.578 1 98.81 100 CYS B CA 1
ATOM 2512 C C . CYS B 1 100 ? 7.465 0.487 8.227 1 98.81 100 CYS B C 1
ATOM 2514 O O . CYS B 1 100 ? 8.695 0.428 8.148 1 98.81 100 CYS B O 1
ATOM 2516 N N . GLU B 1 101 ? 6.73 0.326 7.23 1 98.94 101 GLU B N 1
ATOM 2517 C CA . GLU B 1 101 ? 7.168 0.399 5.836 1 98.94 101 GLU B CA 1
ATOM 2518 C C . GLU B 1 101 ? 6.121 1.093 4.965 1 98.94 101 GLU B C 1
ATOM 2520 O O . GLU B 1 101 ? 4.918 0.933 5.184 1 98.94 101 GLU B O 1
ATOM 2525 N N . VAL B 1 102 ? 6.59 1.882 4.02 1 98.88 102 VAL B N 1
ATOM 2526 C CA . VAL B 1 102 ? 5.703 2.451 3.008 1 98.88 102 VAL B CA 1
ATOM 2527 C C . VAL B 1 102 ? 6.121 1.965 1.621 1 98.88 102 VAL B C 1
ATOM 2529 O O . VAL B 1 102 ? 7.305 1.723 1.371 1 98.88 102 VAL B O 1
ATOM 2532 N N . VAL B 1 103 ? 5.156 1.778 0.804 1 98.94 103 VAL B N 1
ATOM 2533 C CA . VAL B 1 103 ? 5.418 1.57 -0.617 1 98.94 103 VAL B CA 1
ATOM 2534 C C . VAL B 1 103 ? 4.855 2.74 -1.422 1 98.94 103 VAL B C 1
ATOM 2536 O O . VAL B 1 103 ? 3.75 3.215 -1.151 1 98.94 103 VAL B O 1
ATOM 2539 N N . TRP B 1 104 ? 5.672 3.27 -2.273 1 98.81 104 TRP B N 1
ATOM 2540 C CA . TRP B 1 104 ? 5.367 4.43 -3.104 1 98.81 104 TRP B CA 1
ATOM 2541 C C . TRP B 1 104 ? 5.531 4.098 -4.582 1 98.81 104 TRP B C 1
ATOM 2543 O O . TRP B 1 104 ? 6.648 3.865 -5.055 1 98.81 104 TRP B O 1
ATOM 2553 N N . TRP B 1 105 ? 4.395 4.039 -5.277 1 97.75 105 TRP B N 1
ATOM 2554 C CA . TRP B 1 105 ? 4.395 3.779 -6.711 1 97.75 105 TRP B CA 1
ATOM 2555 C C . TRP B 1 105 ? 4.34 5.082 -7.504 1 97.75 105 TRP B C 1
ATOM 2557 O O . TRP B 1 105 ? 3.441 5.898 -7.301 1 97.75 105 TRP B O 1
ATOM 2567 N N . LEU B 1 106 ? 5.281 5.293 -8.383 1 97.19 106 LEU B N 1
ATOM 2568 C CA . LEU B 1 106 ? 5.367 6.441 -9.273 1 97.19 106 LEU B CA 1
ATOM 2569 C C . LEU B 1 106 ? 5.281 6.008 -10.734 1 97.19 106 LEU B C 1
ATOM 2571 O O . LEU B 1 106 ? 6.27 5.531 -11.305 1 97.19 106 LEU B O 1
ATOM 2575 N N . PRO B 1 107 ? 4.156 6.223 -11.352 1 94.5 107 PRO B N 1
ATOM 2576 C CA . PRO B 1 107 ? 3.822 5.508 -12.586 1 94.5 107 PRO B CA 1
ATOM 2577 C C . PRO B 1 107 ? 4.523 6.086 -13.812 1 94.5 107 PRO B C 1
ATOM 2579 O O . PRO B 1 107 ? 4.652 5.406 -14.836 1 94.5 107 PRO B O 1
ATOM 2582 N N . GLN B 1 108 ? 4.898 7.363 -13.844 1 93.19 108 GLN B N 1
ATOM 2583 C CA . GLN B 1 108 ? 5.434 7.992 -15.047 1 93.19 108 GLN B CA 1
ATOM 2584 C C . GLN B 1 108 ? 6.578 7.176 -15.633 1 93.19 108 GLN B C 1
ATOM 2586 O O . GLN B 1 108 ? 6.656 6.988 -16.859 1 93.19 108 GLN B O 1
ATOM 2591 N N . ASN B 1 109 ? 7.41 6.668 -14.766 1 91 109 ASN B N 1
ATOM 2592 C CA . ASN B 1 109 ? 8.539 5.867 -15.227 1 91 109 ASN B CA 1
ATOM 2593 C C . ASN B 1 109 ? 8.484 4.449 -14.664 1 91 109 ASN B C 1
ATOM 2595 O O . ASN B 1 109 ? 9.484 3.727 -14.703 1 91 109 ASN B O 1
ATOM 2599 N N . GLY B 1 110 ? 7.34 4.098 -14.094 1 94.94 110 GLY B N 1
ATOM 2600 C CA . GLY B 1 110 ? 7.18 2.76 -13.547 1 94.94 110 GLY B CA 1
ATOM 2601 C C . GLY B 1 110 ? 8.109 2.473 -12.383 1 94.94 110 GLY B C 1
ATOM 2602 O O . GLY B 1 110 ? 8.789 1.443 -12.367 1 94.94 110 GLY B O 1
ATOM 2603 N N . GLU B 1 111 ? 8.172 3.371 -11.445 1 97.38 111 GLU B N 1
ATOM 2604 C CA . GLU B 1 111 ? 9.117 3.281 -10.336 1 97.38 111 GLU B CA 1
ATOM 2605 C C . GLU B 1 111 ? 8.398 3.008 -9.016 1 97.38 111 GLU B C 1
ATOM 2607 O O . GLU B 1 111 ? 7.34 3.59 -8.75 1 97.38 111 GLU B O 1
ATOM 2612 N N . GLN B 1 112 ? 8.984 2.102 -8.289 1 98.38 112 GLN B N 1
ATOM 2613 C CA . GLN B 1 112 ? 8.484 1.827 -6.949 1 98.38 112 GLN B CA 1
ATOM 2614 C C . GLN B 1 112 ? 9.578 2.016 -5.898 1 98.38 112 GLN B C 1
ATOM 2616 O O . GLN B 1 112 ? 10.711 1.574 -6.094 1 98.38 112 GLN B O 1
ATOM 2621 N N . TYR B 1 113 ? 9.211 2.693 -4.809 1 98.81 113 TYR B N 1
ATOM 2622 C CA . TYR B 1 113 ? 10.047 2.805 -3.619 1 98.81 113 TYR B CA 1
ATOM 2623 C C . TYR B 1 113 ? 9.398 2.119 -2.426 1 98.81 113 TYR B C 1
ATOM 2625 O O . TYR B 1 113 ? 8.227 2.367 -2.119 1 98.81 113 TYR B O 1
ATOM 2633 N N . ARG B 1 114 ? 10.094 1.215 -1.799 1 98.94 114 ARG B N 1
ATOM 2634 C CA . ARG B 1 114 ? 9.711 0.706 -0.485 1 98.94 114 ARG B CA 1
ATOM 2635 C C . ARG B 1 114 ? 10.641 1.234 0.6 1 98.94 114 ARG B C 1
ATOM 2637 O O . ARG B 1 114 ? 11.844 0.975 0.571 1 98.94 114 ARG B O 1
ATOM 2644 N N . LEU B 1 115 ? 10.102 1.99 1.485 1 98.88 115 LEU B N 1
ATOM 2645 C CA . LEU B 1 115 ? 10.875 2.645 2.535 1 98.88 115 LEU B CA 1
ATOM 2646 C C . LEU B 1 115 ? 10.57 2.037 3.898 1 98.88 115 LEU B C 1
ATOM 2648 O O . LEU B 1 115 ? 9.484 2.242 4.441 1 98.88 115 LEU B O 1
ATOM 2652 N N . GLU B 1 116 ? 11.523 1.356 4.391 1 98.62 116 GLU B N 1
ATOM 2653 C CA . GLU B 1 116 ? 11.461 0.824 5.746 1 98.62 116 GLU B CA 1
ATOM 2654 C C . GLU B 1 116 ? 12.086 1.786 6.75 1 98.62 116 GLU B C 1
ATOM 2656 O O . GLU B 1 116 ? 13.133 2.381 6.477 1 98.62 116 GLU B O 1
ATOM 2661 N N . GLY B 1 117 ? 11.398 1.895 7.852 1 98.06 117 GLY B N 1
ATOM 2662 C CA . GLY B 1 117 ? 11.945 2.768 8.875 1 98.06 117 GLY B CA 1
ATOM 2663 C C . GLY B 1 117 ? 11.047 2.893 10.094 1 98.06 117 GLY B C 1
ATOM 2664 O O . GLY B 1 117 ? 10.375 1.933 10.477 1 98.06 117 GLY B O 1
ATOM 2665 N N . THR B 1 118 ? 11.195 4.035 10.766 1 98 118 THR B N 1
ATOM 2666 C CA . THR B 1 118 ? 10.398 4.328 11.953 1 98 118 THR B CA 1
ATOM 2667 C C . THR B 1 118 ? 9.648 5.648 11.789 1 98 118 THR B C 1
ATOM 2669 O O . THR B 1 118 ? 10.039 6.492 10.977 1 98 118 THR B O 1
ATOM 2672 N N . ILE B 1 119 ? 8.578 5.746 12.523 1 98.5 119 ILE B N 1
ATOM 2673 C CA . ILE B 1 119 ? 7.797 6.977 12.492 1 98.5 119 ILE B CA 1
ATOM 2674 C C . ILE B 1 119 ? 7.879 7.672 13.844 1 98.5 119 ILE B C 1
ATOM 2676 O O . ILE B 1 119 ? 7.684 7.043 14.891 1 98.5 119 ILE B O 1
ATOM 2680 N N . ASP B 1 120 ? 8.195 8.969 13.852 1 97.81 120 ASP B N 1
ATOM 2681 C CA . ASP B 1 120 ? 7.984 9.875 14.977 1 97.81 120 ASP B CA 1
ATOM 2682 C C . ASP B 1 120 ? 6.652 10.617 14.852 1 97.81 120 ASP B C 1
ATOM 2684 O O . ASP B 1 120 ? 6.34 11.156 13.789 1 97.81 120 ASP B O 1
ATOM 2688 N N . ILE B 1 121 ? 5.957 10.625 15.945 1 98.44 121 ILE B N 1
ATOM 2689 C CA . ILE B 1 121 ? 4.672 11.32 15.945 1 98.44 121 ILE B CA 1
ATOM 2690 C C . ILE B 1 121 ? 4.836 12.711 16.562 1 98.44 121 ILE B C 1
ATOM 2692 O O . ILE B 1 121 ? 5.371 12.844 17.672 1 98.44 121 ILE B O 1
ATOM 2696 N N . ILE B 1 122 ? 4.457 13.711 15.844 1 98.12 122 ILE B N 1
ATOM 2697 C CA . ILE B 1 122 ? 4.418 15.078 16.359 1 98.12 122 ILE B CA 1
ATOM 2698 C C . ILE B 1 122 ? 2.977 15.469 16.672 1 98.12 122 ILE B C 1
ATOM 2700 O O . ILE B 1 122 ? 2.178 15.703 15.766 1 98.12 122 ILE B O 1
ATOM 2704 N N . ASP B 1 123 ? 2.688 15.469 17.906 1 97.81 123 ASP B N 1
ATOM 2705 C CA . ASP B 1 123 ? 1.379 15.922 18.375 1 97.81 123 ASP B CA 1
ATOM 2706 C C . ASP B 1 123 ? 1.473 17.297 19.031 1 97.81 123 ASP B C 1
ATOM 2708 O O . ASP B 1 123 ? 2.385 18.062 18.75 1 97.81 123 ASP B O 1
ATOM 2712 N N . ASP B 1 124 ? 0.471 17.656 19.828 1 96.44 124 ASP B N 1
ATOM 2713 C CA . ASP B 1 124 ? 0.438 19.016 20.375 1 96.44 124 ASP B CA 1
ATOM 2714 C C . ASP B 1 124 ? 1.122 19.062 21.75 1 96.44 124 ASP B C 1
ATOM 2716 O O . ASP B 1 124 ? 1.041 20.062 22.453 1 96.44 124 ASP B O 1
ATOM 2720 N N . THR B 1 125 ? 1.828 18.016 22.109 1 95.5 125 THR B N 1
ATOM 2721 C CA . THR B 1 125 ? 2.328 17.938 23.484 1 95.5 125 THR B CA 1
ATOM 2722 C C . THR B 1 125 ? 3.76 18.453 23.578 1 95.5 125 THR B C 1
ATOM 2724 O O . THR B 1 125 ? 4.184 18.938 24.625 1 95.5 125 THR B O 1
ATOM 2727 N N . ASP B 1 126 ? 4.574 18.328 22.578 1 94.06 126 ASP B N 1
ATOM 2728 C CA . ASP B 1 126 ? 5.969 18.75 22.578 1 94.06 126 ASP B CA 1
ATOM 2729 C C . ASP B 1 126 ? 6.102 20.188 22.047 1 94.06 126 ASP B C 1
ATOM 2731 O O . ASP B 1 126 ? 6.023 20.406 20.828 1 94.06 126 ASP B O 1
ATOM 2735 N N . PRO B 1 127 ? 6.336 21.125 22.812 1 93.31 127 PRO B N 1
ATOM 2736 C CA . PRO B 1 127 ? 6.402 22.516 22.375 1 93.31 127 PRO B CA 1
ATOM 2737 C C . PRO B 1 127 ? 7.531 22.766 21.375 1 93.31 127 PRO B C 1
ATOM 2739 O O . PRO B 1 127 ? 7.438 23.688 20.547 1 93.31 127 PRO B O 1
ATOM 2742 N N . THR B 1 128 ? 8.555 22 21.406 1 93.5 128 THR B N 1
ATOM 2743 C CA . THR B 1 128 ? 9.734 22.234 20.562 1 93.5 128 THR B CA 1
ATOM 2744 C C . THR B 1 128 ? 9.477 21.781 19.125 1 93.5 128 THR B C 1
ATOM 2746 O O . THR B 1 128 ? 10.25 22.094 18.234 1 93.5 128 THR B O 1
ATOM 2749 N N . LYS B 1 129 ? 8.367 21.094 18.922 1 93.94 129 LYS B N 1
ATOM 2750 C CA . LYS B 1 129 ? 8.102 20.547 17.594 1 93.94 129 LYS B CA 1
ATOM 2751 C C . LYS B 1 129 ? 6.867 21.188 16.969 1 93.94 129 LYS B C 1
ATOM 2753 O O . LYS B 1 129 ? 6.383 20.734 15.922 1 93.94 129 LYS B O 1
ATOM 2758 N N . GLN B 1 130 ? 6.375 22.281 17.5 1 95.44 130 GLN B N 1
ATOM 2759 C CA . GLN B 1 130 ? 5.094 22.828 17.062 1 95.44 130 GLN B CA 1
ATOM 2760 C C . GLN B 1 130 ? 5.246 23.609 15.766 1 95.44 130 GLN B C 1
ATOM 2762 O O . GLN B 1 130 ? 4.293 23.734 14.992 1 95.44 130 GLN B O 1
ATOM 2767 N N . ASP B 1 131 ? 6.418 24.109 15.484 1 94.62 131 ASP B N 1
ATOM 2768 C CA . ASP B 1 131 ? 6.617 24.891 14.273 1 94.62 131 ASP B CA 1
ATOM 2769 C C . ASP B 1 131 ? 6.332 24.062 13.023 1 94.62 131 ASP B C 1
ATOM 2771 O O . ASP B 1 131 ? 5.66 24.531 12.102 1 94.62 131 ASP B O 1
ATOM 2775 N N . VAL B 1 132 ? 6.84 22.891 13 1 94.81 132 VAL B N 1
ATOM 2776 C CA . VAL B 1 132 ? 6.645 22.031 11.844 1 94.81 132 VAL B CA 1
ATOM 2777 C C . VAL B 1 132 ? 5.172 21.641 11.727 1 94.81 132 VAL B C 1
ATOM 2779 O O . VAL B 1 132 ? 4.625 21.594 10.625 1 94.81 132 VAL B O 1
ATOM 2782 N N . ARG B 1 133 ? 4.559 21.359 12.805 1 96.81 133 ARG B N 1
ATOM 2783 C CA . ARG B 1 133 ? 3.143 21.016 12.844 1 96.81 133 ARG B CA 1
ATOM 2784 C C . ARG B 1 133 ? 2.283 22.172 12.336 1 96.81 133 ARG B C 1
ATOM 2786 O O . ARG B 1 133 ? 1.412 21.984 11.484 1 96.81 133 ARG B O 1
ATOM 2793 N N . ILE B 1 134 ? 2.555 23.391 12.781 1 95.5 134 ILE B N 1
ATOM 2794 C CA . ILE B 1 134 ? 1.814 24.578 12.383 1 95.5 134 ILE B CA 1
ATOM 2795 C C . ILE B 1 134 ? 2.041 24.859 10.898 1 95.5 134 ILE B C 1
ATOM 2797 O O . ILE B 1 134 ? 1.094 25.156 10.164 1 95.5 134 ILE B O 1
ATOM 2801 N N . SER B 1 135 ? 3.254 24.766 10.5 1 95.19 135 SER B N 1
ATOM 2802 C CA . SER B 1 135 ? 3.578 24.984 9.094 1 95.19 135 SER B CA 1
ATOM 2803 C C . SER B 1 135 ? 2.822 24.016 8.188 1 95.19 135 SER B C 1
ATOM 2805 O O . SER B 1 135 ? 2.266 24.422 7.168 1 95.19 135 SER B O 1
ATOM 2807 N N . ALA B 1 136 ? 2.785 22.75 8.547 1 95.75 136 ALA B N 1
ATOM 2808 C CA . ALA B 1 136 ? 2.074 21.734 7.77 1 95.75 136 ALA B CA 1
ATOM 2809 C C . ALA B 1 136 ? 0.579 22.031 7.715 1 95.75 136 ALA B C 1
ATOM 2811 O O . ALA B 1 136 ? -0.052 21.891 6.664 1 95.75 136 ALA B O 1
ATOM 2812 N N . TRP B 1 137 ? 0.065 22.453 8.805 1 95.94 137 TRP B N 1
ATOM 2813 C CA . TRP B 1 137 ? -1.349 22.797 8.898 1 95.94 137 TRP B CA 1
ATOM 2814 C C . TRP B 1 137 ? -1.689 23.953 7.953 1 95.94 137 TRP B C 1
ATOM 2816 O O . TRP B 1 137 ? -2.686 23.891 7.23 1 95.94 137 TRP B O 1
ATOM 2826 N N . GLN B 1 138 ? -0.885 24.922 7.918 1 93.31 138 GLN B N 1
ATOM 2827 C CA . GLN B 1 138 ? -1.136 26.125 7.133 1 93.31 138 GLN B CA 1
ATOM 2828 C C . GLN B 1 138 ? -1.03 25.828 5.637 1 93.31 138 GLN B C 1
ATOM 2830 O O . GLN B 1 138 ? -1.607 26.547 4.82 1 93.31 138 GLN B O 1
ATOM 2835 N N . LYS B 1 139 ? -0.338 24.797 5.289 1 93.38 139 LYS B N 1
ATOM 2836 C CA . LYS B 1 139 ? -0.159 24.438 3.885 1 93.38 139 LYS B CA 1
ATOM 2837 C C . LYS B 1 139 ? -1.348 23.625 3.371 1 93.38 139 LYS B C 1
ATOM 2839 O O . LYS B 1 139 ? -1.516 23.469 2.162 1 93.38 139 LYS B O 1
ATOM 2844 N N . LEU B 1 140 ? -2.193 23.109 4.266 1 93.25 140 LEU B N 1
ATOM 2845 C CA . LEU B 1 140 ? -3.34 22.312 3.859 1 93.25 140 LEU B CA 1
ATOM 2846 C C . LEU B 1 140 ? -4.441 23.188 3.273 1 93.25 140 LEU B C 1
ATOM 2848 O O . LEU B 1 140 ? -4.676 24.297 3.758 1 93.25 140 LEU B O 1
ATOM 2852 N N . ARG B 1 141 ? -5.062 22.641 2.285 1 86.25 141 ARG B N 1
ATOM 2853 C CA . ARG B 1 141 ? -6.281 23.281 1.797 1 86.25 141 ARG B CA 1
ATOM 2854 C C . ARG B 1 141 ? -7.387 23.219 2.844 1 86.25 141 ARG B C 1
ATOM 2856 O O . ARG B 1 141 ? -7.41 22.312 3.682 1 86.25 141 ARG B O 1
ATOM 2863 N N . GLU B 1 142 ? -8.273 24.172 2.771 1 82.88 142 GLU B N 1
ATOM 2864 C CA . GLU B 1 142 ? -9.344 24.297 3.756 1 82.88 142 GLU B CA 1
ATOM 2865 C C . GLU B 1 142 ? -10.18 23.031 3.828 1 82.88 142 GLU B C 1
ATOM 2867 O O . GLU B 1 142 ? -10.539 22.578 4.918 1 82.88 142 GLU B O 1
ATOM 2872 N N . GLU B 1 143 ? -10.469 22.453 2.738 1 81.38 143 GLU B N 1
ATOM 2873 C CA . GLU B 1 143 ? -11.297 21.25 2.693 1 81.38 143 GLU B CA 1
ATOM 2874 C C . GLU B 1 143 ? -10.641 20.109 3.461 1 81.38 143 GLU B C 1
ATOM 2876 O O . GLU B 1 143 ? -11.336 19.297 4.078 1 81.38 143 GLU B O 1
ATOM 2881 N N . MET B 1 144 ? -9.375 20.062 3.385 1 87.75 144 MET B N 1
ATOM 2882 C CA . MET B 1 144 ? -8.641 19 4.078 1 87.75 144 MET B CA 1
ATOM 2883 C C . MET B 1 144 ? -8.594 19.281 5.578 1 87.75 144 MET B C 1
ATOM 2885 O O . MET B 1 144 ? -8.656 18.344 6.383 1 87.75 144 MET B O 1
ATOM 2889 N N . ARG B 1 145 ? -8.555 20.531 5.91 1 90.5 145 ARG B N 1
ATOM 2890 C CA . ARG B 1 145 ? -8.516 20.891 7.324 1 90.5 145 ARG B CA 1
ATOM 2891 C C . ARG B 1 145 ? -9.805 20.484 8.031 1 90.5 145 ARG B C 1
ATOM 2893 O O . ARG B 1 145 ? -9.781 20.094 9.195 1 90.5 145 ARG B O 1
ATOM 2900 N N . GLN B 1 146 ? -10.859 20.484 7.367 1 88.88 146 GLN B N 1
ATOM 2901 C CA . GLN B 1 146 ? -12.164 20.188 7.941 1 88.88 146 GLN B CA 1
ATOM 2902 C C . GLN B 1 146 ? -12.219 18.766 8.492 1 88.88 146 GLN B C 1
ATOM 2904 O O . GLN B 1 146 ? -12.898 18.516 9.484 1 88.88 146 GLN B O 1
ATOM 2909 N N . GLN B 1 147 ? -11.492 17.891 7.906 1 89.12 147 GLN B N 1
ATOM 2910 C CA . GLN B 1 147 ? -11.562 16.469 8.273 1 89.12 147 GLN B CA 1
ATOM 2911 C C . GLN B 1 147 ? -11.109 16.266 9.711 1 89.12 147 GLN B C 1
ATOM 2913 O O . GLN B 1 147 ? -11.547 15.312 10.367 1 89.12 147 GLN B O 1
ATOM 2918 N N . PHE B 1 148 ? -10.328 17.141 10.227 1 93.69 148 PHE B N 1
ATOM 2919 C CA . PHE B 1 148 ? -9.758 16.984 11.555 1 93.69 148 PHE B CA 1
ATOM 2920 C C . PHE B 1 148 ? -10.742 17.438 12.625 1 93.69 148 PHE B C 1
ATOM 2922 O O . PHE B 1 148 ? -10.477 17.281 13.82 1 93.69 148 PHE B O 1
ATOM 2929 N N . PHE B 1 149 ? -11.867 17.906 12.172 1 90.62 149 PHE B N 1
ATOM 2930 C CA . PHE B 1 149 ? -12.93 18.312 13.078 1 90.62 149 PHE B CA 1
ATOM 2931 C C . PHE B 1 149 ? -14.141 17.406 12.945 1 90.62 149 PHE B C 1
ATOM 2933 O O . PHE B 1 149 ? -15.148 17.594 13.641 1 90.62 149 PHE B O 1
ATOM 2940 N N . TRP B 1 150 ? -14.055 16.391 12.125 1 89.06 150 TRP B N 1
ATOM 2941 C CA . TRP B 1 150 ? -15.117 15.398 11.961 1 89.06 150 TRP B CA 1
ATOM 2942 C C . TRP B 1 150 ? -15.188 14.477 13.164 1 89.06 150 TRP B C 1
ATOM 2944 O O . TRP B 1 150 ? -14.289 14.477 14.008 1 89.06 150 TRP B O 1
ATOM 2954 N N . PRO B 1 151 ? -16.297 13.711 13.242 1 90.81 151 PRO B N 1
ATOM 2955 C CA . PRO B 1 151 ? -16.359 12.703 14.297 1 90.81 151 PRO B CA 1
ATOM 2956 C C . PRO B 1 151 ? -15.219 11.695 14.227 1 90.81 151 PRO B C 1
ATOM 2958 O O . PRO B 1 151 ? -14.461 11.68 13.25 1 90.81 151 PRO B O 1
ATOM 2961 N N . GLN B 1 152 ? -15.07 10.883 15.281 1 91.69 152 GLN B N 1
ATOM 2962 C CA . GLN B 1 152 ? -14.031 9.867 15.375 1 91.69 152 GLN B CA 1
ATOM 2963 C C . GLN B 1 152 ? -13.992 9 14.117 1 91.69 152 GLN B C 1
ATOM 2965 O O . GLN B 1 152 ? -15.031 8.523 13.664 1 91.69 152 GLN B O 1
ATOM 2970 N N . PRO B 1 153 ? -12.828 8.82 13.594 1 91.5 153 PRO B N 1
ATOM 2971 C CA . PRO B 1 153 ? -12.734 7.934 12.43 1 91.5 153 PRO B CA 1
ATOM 2972 C C . PRO B 1 153 ? -13.289 6.539 12.711 1 91.5 153 PRO B C 1
ATOM 2974 O O . PRO B 1 153 ? -12.961 5.934 13.734 1 91.5 153 PRO B O 1
ATOM 2977 N N . GLY B 1 154 ? -14.164 6.09 11.75 1 91.06 154 GLY B N 1
ATOM 2978 C CA . GLY B 1 154 ? -14.711 4.746 11.875 1 91.06 154 GLY B CA 1
ATOM 2979 C C . GLY B 1 154 ? -16.016 4.707 12.656 1 91.06 154 GLY B C 1
ATOM 2980 O O . GLY B 1 154 ? -16.688 3.678 12.688 1 91.06 154 GLY B O 1
ATOM 2981 N N . ALA B 1 155 ? -16.359 5.809 13.289 1 91.88 155 ALA B N 1
ATOM 2982 C CA . ALA B 1 155 ? -17.625 5.852 14.031 1 91.88 155 ALA B CA 1
ATOM 2983 C C . ALA B 1 155 ? -18.812 5.746 13.086 1 91.88 155 ALA B C 1
ATOM 2985 O O . ALA B 1 155 ? -18.688 5.992 11.883 1 91.88 155 ALA B O 1
ATOM 2986 N N . THR B 1 156 ? -19.938 5.305 13.703 1 93.31 156 THR B N 1
ATOM 2987 C CA . THR B 1 156 ? -21.156 5.258 12.922 1 93.31 156 THR B CA 1
ATOM 2988 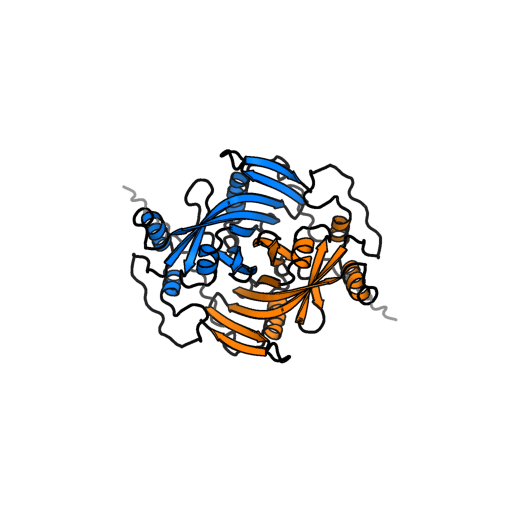C C . THR B 1 156 ? -21.484 6.629 12.328 1 93.31 156 THR B C 1
ATOM 2990 O O . THR B 1 156 ? -21.344 7.648 13 1 93.31 156 THR B O 1
ATOM 2993 N N . TYR B 1 157 ? -21.859 6.547 11.102 1 92.25 157 TYR B N 1
ATOM 2994 C CA . TYR B 1 157 ? -22.078 7.789 10.375 1 92.25 157 TYR B CA 1
ATOM 2995 C C . TYR B 1 157 ? -23.297 8.523 10.922 1 92.25 157 TYR B C 1
ATOM 2997 O O . TYR B 1 157 ? -24.344 7.918 11.164 1 92.25 157 TYR B O 1
ATOM 3005 N N . THR B 1 158 ? -23.109 9.812 11.141 1 87.81 158 THR B N 1
ATOM 3006 C CA . THR B 1 158 ? -24.188 10.734 11.469 1 87.81 158 THR B CA 1
ATOM 3007 C C . THR B 1 158 ? -24.109 11.9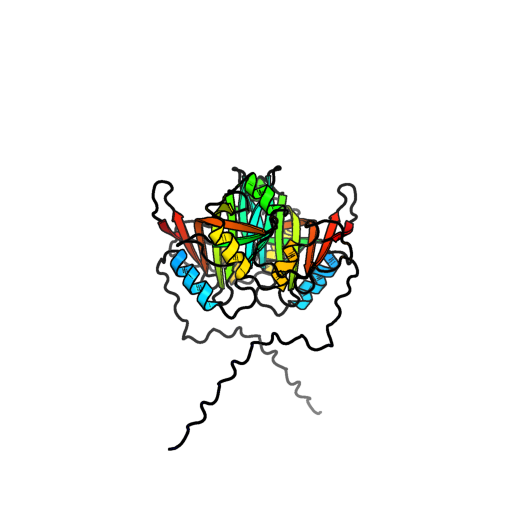92 10.602 1 87.81 158 THR B C 1
ATOM 3009 O O . THR B 1 158 ? -23.016 12.453 10.281 1 87.81 158 THR B O 1
ATOM 3012 N N . LEU B 1 159 ? -25.25 12.352 10.18 1 82.62 159 LEU B N 1
ATOM 3013 C CA . LEU B 1 159 ? -25.266 13.594 9.414 1 82.62 159 LEU B CA 1
ATOM 3014 C C . LEU B 1 159 ? -24.953 14.781 10.312 1 82.62 159 LEU B C 1
ATOM 3016 O O . LEU B 1 159 ? -25.641 15.031 11.297 1 82.62 159 LEU B O 1
ATOM 3020 N N . ASN B 1 160 ? -23.734 15.211 10.25 1 72.88 160 ASN B N 1
ATOM 3021 C CA . ASN B 1 160 ? -23.344 16.375 11.031 1 72.88 160 ASN B CA 1
ATOM 3022 C C . ASN B 1 160 ? -22.906 17.531 10.141 1 72.88 160 ASN B C 1
ATOM 3024 O O . ASN B 1 160 ? -22.375 17.312 9.047 1 72.88 160 ASN B O 1
ATOM 3028 N N . PRO B 1 161 ? -23.266 18.688 10.578 1 70 161 PRO B N 1
ATOM 3029 C CA . PRO B 1 161 ? -22.781 19.828 9.797 1 70 161 PRO B CA 1
ATOM 3030 C C . PRO B 1 161 ? -21.25 19.875 9.703 1 70 161 PRO B C 1
ATOM 3032 O O . PRO B 1 161 ? -20.562 19.5 10.656 1 70 161 PRO B O 1
ATOM 3035 N N . VAL B 1 162 ? -20.859 20.109 8.562 1 67.88 162 VAL B N 1
ATOM 3036 C CA . VAL B 1 162 ? -19.422 20.266 8.336 1 67.88 162 VAL B CA 1
ATOM 3037 C C . VAL B 1 162 ? -18.938 21.562 8.961 1 67.88 162 VAL B C 1
ATOM 3039 O O . VAL B 1 162 ? -19.422 22.641 8.617 1 67.88 162 VAL B O 1
ATOM 3042 N N . PRO B 1 163 ? -18.031 21.422 9.938 1 71.25 163 PRO B N 1
ATOM 3043 C CA . PRO B 1 163 ? -17.562 22.656 10.57 1 71.25 163 PRO B CA 1
ATOM 3044 C C . PRO B 1 163 ? -16.781 23.547 9.609 1 71.25 163 PRO B C 1
ATOM 3046 O O . PRO B 1 163 ? -16.109 23.031 8.711 1 71.25 163 PRO B O 1
ATOM 3049 N N . VAL B 1 164 ? -17.047 24.844 9.648 1 71.69 164 VAL B N 1
ATOM 3050 C CA . VAL B 1 164 ? -16.172 25.797 8.984 1 71.69 164 VAL B CA 1
ATOM 3051 C C . VAL B 1 164 ? -14.906 26.016 9.812 1 71.69 164 VAL B C 1
ATOM 3053 O O . VAL B 1 164 ? -14.992 26.359 11 1 71.69 164 VAL B O 1
ATOM 3056 N N . VAL B 1 165 ? -13.797 25.625 9.25 1 74.12 165 VAL B N 1
ATOM 3057 C CA . VAL B 1 165 ? -12.547 25.719 9.992 1 74.12 165 VAL B CA 1
ATOM 3058 C C . VAL B 1 165 ? -11.758 26.938 9.508 1 74.12 165 VAL B C 1
ATOM 3060 O O . VAL B 1 165 ? -11.312 26.969 8.359 1 74.12 165 VAL B O 1
ATOM 3063 N N . THR B 1 166 ? -11.625 27.969 10.312 1 74.5 166 THR B N 1
ATOM 3064 C CA . THR B 1 166 ? -10.906 29.188 9.961 1 74.5 166 THR B CA 1
ATOM 3065 C C . THR B 1 166 ? -9.664 29.359 10.828 1 74.5 166 THR B C 1
ATOM 3067 O O . THR B 1 166 ? -8.859 30.266 10.602 1 74.5 166 THR B O 1
ATOM 3070 N N . THR B 1 167 ? -9.43 28.406 11.555 1 78.25 167 THR B N 1
ATOM 3071 C CA . THR B 1 167 ? -8.344 28.594 12.508 1 78.25 167 THR B CA 1
ATOM 3072 C C . THR B 1 167 ? -6.996 28.281 11.852 1 78.25 167 THR B C 1
ATOM 3074 O O . THR B 1 167 ? -6.891 27.375 11.031 1 78.25 167 THR B O 1
ATOM 3077 N N . CYS B 1 168 ? -6.004 29.094 12.164 1 81.25 168 CYS B N 1
ATOM 3078 C CA . CYS B 1 168 ? -4.637 28.875 11.711 1 81.25 168 CYS B CA 1
ATOM 3079 C C . CYS B 1 168 ? -3.906 27.891 12.625 1 81.25 168 CYS B C 1
ATOM 3081 O O . CYS B 1 168 ? -2.826 27.406 12.281 1 81.25 168 CYS B O 1
ATOM 3083 N N . THR B 1 169 ? -4.535 27.609 13.688 1 89 169 THR B N 1
ATOM 3084 C CA . THR B 1 169 ? -3.92 26.688 14.648 1 89 169 THR B CA 1
ATOM 3085 C C . THR B 1 169 ? -4.465 25.281 14.477 1 89 169 THR B C 1
ATOM 3087 O O . THR B 1 169 ? -5.68 25.078 14.422 1 89 169 THR B O 1
ATOM 3090 N N . PRO B 1 170 ? -3.531 24.359 14.398 1 95.56 170 PRO B N 1
ATOM 3091 C CA . PRO B 1 170 ? -4.004 22.969 14.258 1 95.56 170 PRO B CA 1
ATOM 3092 C C . PRO B 1 170 ? -4.707 22.453 15.508 1 95.56 170 PRO B C 1
ATOM 3094 O O . PRO B 1 170 ? -4.27 22.734 16.625 1 95.56 170 PRO B O 1
ATOM 3097 N N . PRO B 1 171 ? -5.805 21.766 15.344 1 95 171 PRO B N 1
ATOM 3098 C CA . PRO B 1 171 ? -6.426 21.125 16.5 1 95 171 PRO B CA 1
ATOM 3099 C C . PRO B 1 171 ? -5.59 19.969 17.047 1 95 171 PRO B C 1
ATOM 3101 O O . PRO B 1 171 ? -4.637 19.531 16.406 1 95 171 PRO B O 1
ATOM 3104 N N . SER B 1 172 ? -5.934 19.516 18.25 1 95.56 172 SER B N 1
ATOM 3105 C CA . SER B 1 172 ? -5.184 18.438 18.891 1 95.56 172 SER B CA 1
ATOM 3106 C C . SER B 1 172 ? -5.281 17.141 18.094 1 95.56 172 SER B C 1
ATOM 3108 O O . SER B 1 172 ? -4.414 16.281 18.203 1 95.56 172 SER B O 1
ATOM 3110 N N . THR B 1 173 ? -6.285 17.016 17.234 1 96.5 173 THR B N 1
ATOM 3111 C CA . THR B 1 173 ? -6.488 15.812 16.438 1 96.5 173 THR B CA 1
ATOM 3112 C C . THR B 1 173 ? -5.508 15.766 15.266 1 96.5 173 THR B C 1
ATOM 3114 O O . THR B 1 173 ? -5.305 14.711 14.656 1 96.5 173 THR B O 1
ATOM 3117 N N . PHE B 1 174 ? -4.973 16.953 14.953 1 97.81 174 PHE B N 1
ATOM 3118 C CA . PHE B 1 174 ? -4.031 17.016 13.844 1 97.81 174 PHE B CA 1
ATOM 3119 C C . PHE B 1 174 ? -2.629 16.625 14.297 1 97.81 174 PHE B C 1
ATOM 3121 O O . PHE B 1 174 ? -2.035 17.297 15.141 1 97.81 174 PHE B O 1
ATOM 3128 N N . VAL B 1 175 ? -2.039 15.578 13.688 1 98.5 175 VAL B N 1
ATOM 3129 C CA . VAL B 1 175 ? -0.683 15.164 14.031 1 98.5 175 VAL B CA 1
ATOM 3130 C C . VAL B 1 175 ? 0.133 14.969 12.758 1 98.5 175 VAL B C 1
ATOM 3132 O O . VAL B 1 175 ? -0.429 14.836 11.664 1 98.5 175 VAL B O 1
ATOM 3135 N N . LEU B 1 176 ? 1.403 15.039 12.914 1 98.5 176 LEU B N 1
ATOM 3136 C CA . LEU B 1 176 ? 2.33 14.695 11.844 1 98.5 176 LEU B CA 1
ATOM 3137 C C . LEU B 1 176 ? 3.018 13.367 12.117 1 98.5 176 LEU B C 1
ATOM 3139 O O . LEU B 1 176 ? 3.393 13.086 13.258 1 98.5 176 LEU B O 1
ATOM 3143 N N . LEU B 1 177 ? 3.115 12.594 11.133 1 98.81 177 LEU B N 1
ATOM 3144 C CA . LEU B 1 177 ? 3.973 11.406 11.133 1 98.81 177 LEU B CA 1
ATOM 3145 C C . LEU B 1 177 ? 5.25 11.664 10.336 1 98.81 177 LEU B C 1
ATOM 3147 O O . LEU B 1 177 ? 5.195 11.969 9.141 1 98.81 177 LEU B O 1
ATOM 3151 N N . LEU B 1 178 ? 6.316 11.641 11 1 98.31 178 LEU B N 1
ATOM 3152 C CA . LEU B 1 178 ? 7.613 11.766 10.336 1 98.31 178 LEU B CA 1
ATOM 3153 C C . LEU B 1 178 ? 8.234 10.398 10.102 1 98.31 178 LEU B C 1
ATOM 3155 O O . LEU B 1 178 ? 8.688 9.742 11.039 1 98.31 178 LEU B O 1
ATOM 3159 N N . LEU B 1 179 ? 8.289 9.992 8.891 1 98.62 179 LEU B N 1
ATOM 3160 C CA . LEU B 1 179 ? 8.914 8.719 8.531 1 98.62 179 LEU B CA 1
ATOM 3161 C C . LEU B 1 179 ? 10.422 8.891 8.352 1 98.62 179 LEU B C 1
ATOM 3163 O O . LEU B 1 179 ? 10.859 9.695 7.531 1 98.62 179 LEU B O 1
ATOM 3167 N N . ASN B 1 180 ? 11.133 8.156 9.062 1 97.19 180 ASN B N 1
ATOM 3168 C CA . ASN B 1 180 ? 12.594 8.117 8.984 1 97.19 180 ASN B CA 1
ATOM 3169 C C . ASN B 1 180 ? 13.086 6.809 8.383 1 97.19 180 ASN B C 1
ATOM 3171 O O . ASN B 1 180 ? 13.234 5.809 9.094 1 97.19 180 ASN B O 1
ATOM 3175 N N . PRO B 1 181 ? 13.438 6.828 7.109 1 97.56 181 PRO B N 1
ATOM 3176 C CA . PRO B 1 181 ? 13.852 5.582 6.461 1 97.56 181 PRO B CA 1
ATOM 3177 C C . PRO B 1 181 ? 15.234 5.113 6.898 1 97.56 181 PRO B C 1
ATOM 3179 O O . PRO B 1 181 ? 16.125 5.934 7.121 1 97.56 181 PRO B O 1
ATOM 3182 N N . SER B 1 182 ? 15.398 3.797 7.02 1 97.06 182 SER B N 1
ATOM 3183 C CA . SER B 1 182 ? 16.703 3.195 7.281 1 97.06 182 SER B CA 1
ATOM 3184 C C . SER B 1 182 ? 17.078 2.191 6.195 1 97.06 182 SER B C 1
ATOM 3186 O O . SER B 1 182 ? 18.234 1.782 6.09 1 97.06 182 SER B O 1
ATOM 3188 N N . ARG B 1 183 ? 16.141 1.749 5.418 1 97.88 183 ARG B N 1
ATOM 3189 C CA . ARG B 1 183 ? 16.344 0.865 4.273 1 97.88 183 ARG B CA 1
ATOM 3190 C C . ARG B 1 183 ? 15.359 1.196 3.154 1 97.88 183 ARG B C 1
ATOM 3192 O O . ARG B 1 183 ? 14.164 1.383 3.402 1 97.88 183 ARG B O 1
ATOM 3199 N N . VAL B 1 184 ? 15.883 1.303 1.917 1 98.62 184 VAL B N 1
ATOM 3200 C CA . VAL B 1 184 ? 15.031 1.637 0.778 1 98.62 184 VAL B CA 1
ATOM 3201 C C . VAL B 1 184 ? 15.289 0.654 -0.363 1 98.62 184 VAL B C 1
ATOM 3203 O O . VAL B 1 184 ? 16.438 0.452 -0.771 1 98.62 184 VAL B O 1
ATOM 3206 N N . LYS B 1 185 ? 14.266 0.01 -0.797 1 98.62 185 LYS B N 1
ATOM 3207 C CA . LYS B 1 185 ? 14.32 -0.782 -2.021 1 98.62 185 LYS B CA 1
ATOM 3208 C C . LYS B 1 185 ? 13.664 -0.041 -3.186 1 98.62 185 LYS B C 1
ATOM 3210 O O . LYS B 1 185 ? 12.516 0.385 -3.088 1 98.62 185 LYS B O 1
ATOM 3215 N N . TYR B 1 186 ? 14.469 0.144 -4.219 1 98.31 186 TYR B N 1
ATOM 3216 C CA . TYR B 1 186 ? 14.039 0.801 -5.449 1 98.31 186 TYR B CA 1
ATOM 3217 C C . TYR B 1 186 ? 13.883 -0.209 -6.578 1 98.31 186 TYR B C 1
ATOM 3219 O O . TYR B 1 186 ? 14.742 -1.07 -6.777 1 98.31 186 TYR B O 1
ATOM 3227 N N . LEU B 1 187 ? 12.742 -0.111 -7.289 1 97.5 187 LEU B N 1
ATOM 3228 C CA . LEU B 1 187 ? 12.477 -0.972 -8.438 1 97.5 187 LEU B CA 1
ATOM 3229 C C . LEU B 1 187 ? 11.984 -0.156 -9.625 1 97.5 187 LEU B C 1
ATOM 3231 O O . LEU B 1 187 ? 11.07 0.66 -9.492 1 97.5 187 LEU B O 1
ATOM 3235 N N . ARG B 1 188 ? 12.617 -0.252 -10.727 1 95.62 188 ARG B N 1
ATOM 3236 C CA . ARG B 1 188 ? 12.086 0.178 -12.016 1 95.62 188 ARG B CA 1
ATOM 3237 C C . ARG B 1 188 ? 11.445 -0.99 -12.758 1 95.62 188 ARG B C 1
ATOM 3239 O O . ARG B 1 188 ? 12.148 -1.878 -13.25 1 95.62 188 ARG B O 1
ATOM 3246 N N . LEU B 1 189 ? 10.219 -0.921 -12.875 1 91.06 189 LEU B N 1
ATOM 3247 C CA . LEU B 1 189 ? 9.438 -2.08 -13.297 1 91.06 189 LEU B CA 1
ATOM 3248 C C . LEU B 1 189 ? 9.711 -2.424 -14.75 1 91.06 189 LEU B C 1
ATOM 3250 O O . LEU B 1 189 ? 9.789 -3.602 -15.117 1 91.06 189 LEU B O 1
ATOM 3254 N N . TYR B 1 190 ? 9.883 -1.482 -15.57 1 86.94 190 TYR B N 1
ATOM 3255 C CA . TYR B 1 190 ? 9.891 -1.699 -17.016 1 86.94 190 TYR B CA 1
ATOM 3256 C C . TYR B 1 190 ? 11.188 -2.359 -17.453 1 86.94 190 TYR B C 1
ATOM 3258 O O . TYR B 1 190 ? 11.219 -3.062 -18.469 1 86.94 190 TYR B O 1
ATOM 3266 N N . ASP B 1 191 ? 12.227 -2.17 -16.734 1 88.25 191 ASP B N 1
ATOM 3267 C CA . ASP B 1 191 ? 13.461 -2.826 -17.141 1 88.25 191 ASP B CA 1
ATOM 3268 C C . ASP B 1 191 ? 14.039 -3.662 -15.992 1 88.25 191 ASP B C 1
ATOM 3270 O O . ASP B 1 191 ? 15.211 -4.051 -16.031 1 88.25 191 ASP B O 1
ATOM 3274 N N . SER B 1 192 ? 13.32 -3.84 -14.961 1 89.38 192 SER B N 1
ATOM 3275 C CA . SER B 1 192 ? 13.586 -4.734 -13.836 1 89.38 192 SER B CA 1
ATOM 3276 C C . SER B 1 192 ? 14.867 -4.336 -13.102 1 89.38 192 SER B C 1
ATOM 3278 O O . SER B 1 192 ? 15.57 -5.191 -12.562 1 89.38 192 SER B O 1
ATOM 3280 N N . PHE B 1 193 ? 15.305 -3.07 -13.172 1 93.88 193 PHE B N 1
ATOM 3281 C CA . PHE B 1 193 ? 16.391 -2.557 -12.352 1 93.88 193 PHE B CA 1
ATOM 3282 C C . PHE B 1 193 ? 15.969 -2.436 -10.898 1 93.88 193 PHE B C 1
ATOM 3284 O O . PHE B 1 193 ? 14.898 -1.887 -10.602 1 93.88 193 PHE B O 1
ATOM 3291 N N . SER B 1 194 ? 16.812 -3.004 -9.984 1 96.38 194 SER B N 1
ATOM 3292 C CA . SER B 1 194 ? 16.5 -2.924 -8.562 1 96.38 194 SER B CA 1
ATOM 3293 C C . SER B 1 194 ? 17.734 -2.586 -7.742 1 96.38 194 SER B C 1
ATOM 3295 O O . SER B 1 194 ? 18.828 -3.078 -8.023 1 96.38 194 SER B O 1
ATOM 3297 N N . GLN B 1 195 ? 17.516 -1.755 -6.785 1 97.94 195 GLN B N 1
ATOM 3298 C CA . GLN B 1 195 ? 18.578 -1.301 -5.895 1 97.94 195 GLN B CA 1
ATOM 3299 C C . GLN B 1 195 ? 18.094 -1.253 -4.445 1 97.94 195 GLN B C 1
ATOM 3301 O O . GLN B 1 195 ? 16.953 -0.891 -4.176 1 97.94 195 GLN B O 1
ATOM 3306 N N . VAL B 1 196 ? 19 -1.626 -3.539 1 98.19 196 VAL B N 1
ATOM 3307 C CA . VAL B 1 196 ? 18.719 -1.504 -2.113 1 98.19 196 VAL B CA 1
ATOM 3308 C C . VAL B 1 196 ? 19.75 -0.573 -1.462 1 98.19 196 VAL B C 1
ATOM 3310 O O . VAL B 1 196 ? 20.953 -0.734 -1.654 1 98.19 196 VAL B O 1
ATOM 3313 N N . ASP B 1 197 ? 19.234 0.416 -0.8 1 98.12 197 ASP B N 1
ATOM 3314 C CA . ASP B 1 197 ? 20.031 1.29 0.055 1 98.12 197 ASP B CA 1
ATOM 3315 C C . ASP B 1 197 ? 19.781 0.992 1.531 1 98.12 197 ASP B C 1
ATOM 3317 O O . ASP B 1 197 ? 18.641 1.006 1.986 1 98.12 197 ASP B O 1
ATOM 3321 N N . GLU B 1 198 ? 20.828 0.755 2.236 1 97.19 198 GLU B N 1
ATOM 3322 C CA . GLU B 1 198 ? 20.688 0.47 3.662 1 97.19 198 GLU B CA 1
ATOM 3323 C C . GLU B 1 198 ? 21.609 1.361 4.492 1 97.19 198 GLU B C 1
ATOM 3325 O O . GLU B 1 198 ? 22.781 1.535 4.156 1 97.19 198 GLU B O 1
ATOM 3330 N N . GLN B 1 199 ? 20.984 1.865 5.461 1 94.5 199 GLN B N 1
ATOM 3331 C CA . GLN B 1 199 ? 21.766 2.713 6.355 1 94.5 199 GLN B CA 1
ATOM 3332 C C . GLN B 1 199 ? 22.516 1.876 7.383 1 94.5 199 GLN B C 1
ATOM 3334 O O . GLN B 1 199 ? 21.969 0.936 7.957 1 94.5 199 GLN B O 1
ATOM 3339 N N . ASP B 1 200 ? 23.75 2.219 7.547 1 86.5 200 ASP B N 1
ATOM 3340 C CA . ASP B 1 200 ? 24.531 1.604 8.617 1 86.5 200 ASP B CA 1
ATOM 3341 C C . ASP B 1 200 ? 24.062 2.08 9.984 1 86.5 200 ASP B C 1
ATOM 3343 O O . ASP B 1 200 ? 24.078 3.277 10.281 1 86.5 200 ASP B O 1
ATOM 3347 N N . PRO B 1 201 ? 23.578 1.136 10.773 1 77.88 201 PRO B N 1
ATOM 3348 C CA . PRO B 1 201 ? 23.047 1.546 12.07 1 77.88 201 PRO B CA 1
ATOM 3349 C C . PRO B 1 201 ? 24.062 2.322 12.906 1 77.88 201 PRO B C 1
ATOM 3351 O O . PRO B 1 201 ? 23.672 3.148 13.742 1 77.88 201 PRO B O 1
ATOM 3354 N N . MET B 1 202 ? 25.203 1.983 12.688 1 80.56 202 MET B N 1
ATOM 3355 C CA . MET B 1 202 ? 26.25 2.588 13.516 1 80.56 202 MET B CA 1
ATOM 3356 C C . MET B 1 202 ? 26.797 3.855 12.867 1 80.56 202 MET B C 1
ATOM 3358 O O . MET B 1 202 ? 27.578 4.582 13.469 1 80.56 202 MET B O 1
ATOM 3362 N N . LYS B 1 203 ? 26.344 4.035 11.617 1 72.31 203 LYS B N 1
ATOM 3363 C CA . LYS B 1 203 ? 26.844 5.195 10.883 1 72.31 203 LYS B CA 1
ATOM 3364 C C . LYS B 1 203 ? 25.703 5.93 10.18 1 72.31 203 LYS B C 1
ATOM 3366 O O . LYS B 1 203 ? 24.562 5.48 10.203 1 72.31 203 LYS B O 1
ATOM 3371 N N . THR B 1 204 ? 25.953 7.184 9.797 1 78 204 THR B N 1
ATOM 3372 C CA . THR B 1 204 ? 24.984 7.945 9.016 1 78 204 THR B CA 1
ATOM 3373 C C . THR B 1 204 ? 25.172 7.688 7.523 1 78 204 THR B C 1
ATOM 3375 O O . THR B 1 204 ? 24.5 8.305 6.695 1 78 204 THR B O 1
ATOM 3378 N N . THR B 1 205 ? 25.875 6.633 7.281 1 88.94 205 THR B N 1
ATOM 3379 C CA . THR B 1 205 ? 26.188 6.402 5.875 1 88.94 205 THR B CA 1
ATOM 3380 C C . THR B 1 205 ? 25.281 5.312 5.301 1 88.94 205 THR B C 1
ATOM 3382 O O . THR B 1 205 ? 24.734 4.496 6.043 1 88.94 205 THR B O 1
ATOM 3385 N N . TRP B 1 206 ? 25.078 5.383 4.012 1 94.94 206 TRP B N 1
ATOM 3386 C CA . TRP B 1 206 ? 24.25 4.434 3.283 1 94.94 206 TRP B CA 1
ATOM 3387 C C . TRP B 1 206 ? 25.094 3.535 2.387 1 94.94 206 TRP B C 1
ATOM 3389 O O . TRP B 1 206 ? 26.047 3.998 1.76 1 94.94 206 TRP B O 1
ATOM 3399 N N . GLN B 1 207 ? 24.812 2.328 2.383 1 95.56 207 GLN B N 1
ATOM 3400 C CA . GLN B 1 207 ? 25.375 1.381 1.423 1 95.56 207 GLN B CA 1
ATOM 3401 C C . GLN 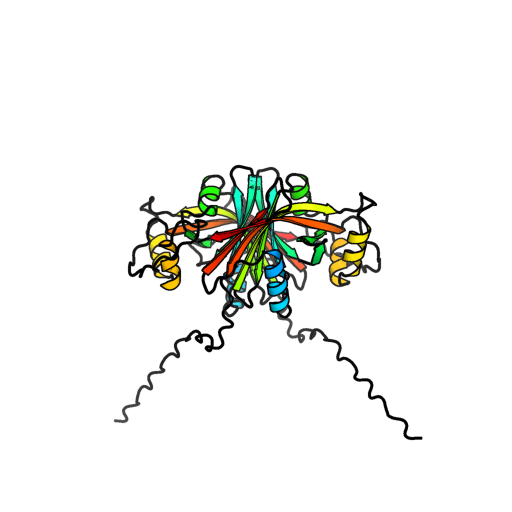B 1 207 ? 24.375 1.084 0.303 1 95.56 207 GLN B C 1
ATOM 3403 O O . GLN B 1 207 ? 23.203 0.781 0.563 1 95.56 207 GLN B O 1
ATOM 3408 N N . LEU B 1 208 ? 24.859 1.231 -0.917 1 97 208 LEU B N 1
ATOM 3409 C CA . LEU B 1 208 ? 24.031 0.991 -2.094 1 97 208 LEU B CA 1
ATOM 3410 C C . LEU B 1 208 ? 24.422 -0.317 -2.773 1 97 208 LEU B C 1
ATOM 3412 O O . LEU B 1 208 ? 25.609 -0.601 -2.951 1 97 208 LEU B O 1
ATOM 3416 N N . LYS B 1 209 ? 23.422 -1.114 -3.121 1 96.56 209 LYS B N 1
ATOM 3417 C CA . LYS B 1 209 ? 23.688 -2.379 -3.801 1 96.56 209 LYS B CA 1
ATOM 3418 C C . LYS B 1 209 ? 22.625 -2.654 -4.871 1 96.56 209 LYS B C 1
ATOM 3420 O O . LYS B 1 209 ? 21.438 -2.5 -4.629 1 96.56 209 LYS B O 1
ATOM 3425 N N . ARG B 1 210 ? 23.094 -3.053 -6.031 1 96.06 210 ARG B N 1
ATOM 3426 C CA . ARG B 1 210 ? 22.172 -3.574 -7.043 1 96.06 210 ARG B CA 1
ATOM 3427 C C . ARG B 1 210 ? 21.734 -4.996 -6.703 1 96.06 210 ARG B C 1
ATOM 3429 O O . ARG B 1 210 ? 22.562 -5.82 -6.301 1 96.06 210 ARG B O 1
ATOM 3436 N N . VAL B 1 211 ? 20.484 -5.25 -6.91 1 95.38 211 VAL B N 1
ATOM 3437 C CA . VAL B 1 211 ? 19.984 -6.57 -6.547 1 95.38 211 VAL B CA 1
ATOM 3438 C C . VAL B 1 211 ? 19.047 -7.086 -7.633 1 95.38 211 VAL B C 1
ATOM 3440 O O . VAL B 1 211 ? 18.656 -6.34 -8.539 1 95.38 211 VAL B O 1
ATOM 3443 N N . HIS B 1 212 ? 18.797 -8.414 -7.543 1 90.94 212 HIS B N 1
ATOM 3444 C CA . HIS B 1 212 ? 17.797 -9.023 -8.406 1 90.94 212 HIS B CA 1
ATOM 3445 C C . HIS B 1 212 ? 16.391 -8.812 -7.852 1 90.94 212 HIS B C 1
ATOM 3447 O O . HIS B 1 212 ? 16.219 -8.695 -6.637 1 90.94 212 HIS B O 1
#

Foldseek 3Di:
DPPPPPPPPPPPDVPPPPPDPVPPPPDLDDDPPLVVVVVLCVLQVVPPCQQWKKKWFAAPVRDIDIDIWGFQDAPDSAKTKTKAFCLDRRNVRCVVPQWIWMWGARPSQGKIKIFTFGKDKAFPPDPVCVVVQLVSQQPDDQVVLQVNVDPRPPDDDDDDDRDRDPDSHRDRRIMMIIGDGQKMWMARPPVGWIKIWGHDPVDRDIDIDTDD/DPPPPPPPPPDPPVPPPPPDPVPVPPDLDDDPPLVVVVVLCVLQVVPPCQQWKKKWFAAPVRDIDIDIWGFQDDDPRAKTKTKAFCLDRRNVRCVVPQWIWMWGARPSQGKIKIFTFGKDKAFPPDPVCVVVQLVSLQPDDQVVLQVNVDPRPPDDDDDDDRDRDPDSHRDRRMMMIIGDGAKMWMARPPVGWIKIWGHDPVDRDIDIDTDD

Radius of gyration: 24.12 Å; Cα contacts (8 Å, |Δi|>4): 783; chains: 2; bounding box: 54×92×81 Å

Secondary structure (DSSP, 8-state):
--------------------S-------S---HHHHHHHHHHHTTTSTTTTEEEEEEE-TTS-EEEEEEEEEEESSSSPEEEEEETTSHHHHHHHH--EEEEEEEEGGGTEEEEEEEEEEEE-SS-GGGHHHHHHHHHHS-HHHHHGGGSSPTTPBP---PPP----SSPPTTEEEEEEEEEEEEEEETTTTEEEEEEE-TTSS-EEEEEE-/--------------------S-------S---HHHHHHHHHHHTTTSTTTTEEEEEEE-TTS-EEEEEEEEEEEETTTEEEEEEETTSHHHHHHHH--EEEEEEEEGGGTEEEEEEEEEEEE-SS-GGGHHHHHHHHHHS-HHHHHGGGSSPTTPBP---PPP----SSPPTTEEEEEEEEEEEEEEETTTTEEEEEEE-TTSS-EEEEEE-

Organism: NCBI:txid74557

Solvent-accessible surface area (backbone atoms only — not comparable to full-atom values): 24325 Å² total; per-residue (Å²): 135,83,78,77,79,75,75,76,77,74,75,77,69,81,65,71,73,69,77,69,79,82,56,78,72,75,72,88,65,91,64,62,63,66,63,50,48,54,52,51,52,62,70,29,68,83,45,88,69,50,49,43,29,35,42,15,34,29,42,99,84,62,43,20,36,40,40,79,44,48,62,70,50,63,80,59,93,70,29,39,30,27,70,45,52,52,79,33,68,67,47,57,23,35,72,74,40,36,50,26,15,31,27,35,62,40,71,82,72,36,33,36,39,31,38,29,29,36,48,50,77,46,52,80,78,50,78,89,54,39,65,63,51,37,54,55,47,64,70,49,54,65,77,64,56,33,61,60,71,49,76,62,72,65,34,76,57,66,98,64,85,78,68,85,71,81,68,75,66,67,55,75,36,46,25,36,37,36,36,42,62,45,34,36,42,38,35,32,63,86,77,66,47,31,35,38,36,37,48,38,89,91,45,97,46,69,47,80,43,58,23,73,137,84,78,77,77,77,74,75,77,73,74,77,70,82,64,70,74,68,78,66,82,82,56,78,72,74,72,90,66,90,63,61,64,67,62,50,48,54,52,50,52,62,68,28,67,86,44,86,67,50,49,43,29,35,40,13,34,28,44,100,82,61,43,20,35,40,40,80,44,46,60,72,50,67,47,79,92,71,22,38,31,26,70,45,52,54,78,35,68,68,47,58,23,34,72,76,40,36,49,26,14,31,28,34,62,40,71,82,73,36,32,37,40,32,39,29,30,36,48,48,76,46,52,80,79,51,76,91,55,40,66,64,52,38,53,55,48,64,71,49,54,66,76,64,55,34,62,60,71,50,76,63,73,65,35,75,58,68,99,62,85,77,68,86,71,81,69,73,65,67,54,76,35,47,24,36,38,36,36,41,64,45,34,36,41,39,36,32,63,84,76,65,48,30,36,39,36,36,47,38,89,92,47,97,48,70,48,78,43,58,24,72

Sequence (424 aa):
MRHRYLTSLVHKRWIHPMPSSSSTYVSDALVPWIDRLHASIAANRQVQGANFLQLATVDSQNKPHVRTVVFRGFHNSSSLIITADGRSSKVSQLQLTPSCEVVWWLPQNGEQYRLEGTIDIIDDTDPTKQDVRISAWQKLREEMRQQFFWPQPGATYTLNPVPVVTTCTPPSTFVLLLLNPSRVKYLRLYDSFSQVDEQDPMKTTWQLKRVHMRHRYLTSLVHKRWIHPMPSSSSTYVSDALVPWIDRLHASIAANRQVQGANFLQLATVDSQNKPHVRTVVFRGFHNSSSLIITADGRSSKVSQLQLTPSCEVVWWLPQNGEQYRLEGTIDIIDDTDPTKQDVRISAWQKLREEMRQQFFWPQPGATYTLNPVPVVTTCTPPSTFVLLLLNPSRVKYLRLYDSFSQVDEQDPMKTTWQLKRVH

InterPro domains:
  IPR012349 FMN-binding split barrel [G3DSA:2.30.110.10] (29-212)
  IPR024624 Pyridoxamine 5'-phosphate oxidase, Alr4036 family, FMN-binding domain [PF12766] (32-122)

Nearest PDB structures (foldseek):
  2i51-assembly1_A  TM=9.210E-01  e=4.529E-20  Nostoc punctiforme PCC 73102
  2fhq-assembly1_B  TM=7.484E-01  e=8.575E-08  Bacteroides thetaiotaomicron VPI-5482
  2hq7-assembly1_B  TM=7.036E-01  e=2.020E-07  Clostridium acetobutylicum
  7kpz-assembly1_A  TM=7.937E-01  e=3.650E-05  Streptococcus sp.
  2htd-assembly1_A  TM=7.391E-01  e=2.311E-05  Lactobacillus delbrueckii subsp. bulgaricus ATCC BAA-365